Protein AF-0000000068860603 (afdb_homodimer)

Solvent-accessible surface area (backbone atoms only — not comparable to full-atom values): 20944 Å² total; per-residue (Å²): 135,86,80,77,75,75,75,72,74,65,78,70,61,73,75,76,58,58,69,85,40,53,33,54,35,54,41,47,48,54,64,64,44,56,54,35,30,41,8,24,34,30,73,40,74,78,36,38,49,62,70,30,16,39,36,41,70,36,46,43,28,43,64,79,69,35,45,32,34,83,43,31,72,84,38,69,65,40,34,13,36,66,62,49,93,84,35,42,40,42,25,17,43,23,37,47,48,62,64,41,92,57,90,43,65,42,23,32,67,87,44,79,64,9,20,55,63,26,42,55,18,27,35,38,27,40,20,27,45,48,45,75,48,57,85,89,35,72,65,40,53,54,48,49,54,42,34,38,70,74,38,53,37,60,78,68,54,64,72,89,55,58,66,45,46,33,36,41,52,65,64,22,26,27,34,29,48,37,83,86,60,72,46,55,52,50,35,63,54,34,52,66,52,69,80,75,81,120,136,86,79,76,74,75,75,72,74,66,79,71,63,72,77,77,58,58,70,85,40,53,33,52,33,55,41,45,48,53,64,64,44,55,56,33,30,41,9,24,34,30,72,40,73,77,37,37,49,63,69,30,17,38,34,39,71,36,45,42,27,42,63,80,68,35,44,32,35,82,42,33,73,85,38,71,66,41,33,13,37,66,62,49,91,84,36,43,39,42,25,17,43,21,36,46,47,62,65,41,94,56,90,44,66,41,25,33,67,85,45,80,65,8,21,54,63,25,42,55,18,27,36,38,28,39,19,27,46,48,45,76,47,57,85,90,36,70,65,41,54,55,47,48,53,42,34,37,70,72,36,55,38,61,78,69,54,65,69,89,56,58,66,44,46,33,36,39,52,64,65,20,26,27,33,28,49,38,84,86,62,71,46,56,53,50,35,64,54,33,52,66,52,67,81,75,80,121

Secondary structure (DSSP, 8-state):
--------------PPPPTT-HHHHHHHHHHH--EEEEEEE---SSSS-TTSEEEEEEE-EEETTEEEEEE-TTSHHHHHHHSSTT---EEEEEEEGGG-SS--GGG-TTSTT--TTSTTS-EEEEEEEEEEPPTTSHHHHHHHHHHHHH-GGGGGS-GGG--EEEEEEEEEEEEE-SSS--B---HHHHHT------/--------------PPPPTT-HHHHHHHHHHH--EEEEEEE---SSSS-TTSEEEEEEE-EEETTEEEEEE-TTSHHHHHHHSSTT---EEEEEEEGGG-SS--GGG-TTSTT--TTSTTS-EEEEEEEEEEPPTTSHHHHHHHHHHHHH-GGGGGS-GGG--EEEEEEEEEEEEE-SSS--B---HHHHHT------

Structure (mmCIF, N/CA/C/O backbone):
data_AF-0000000068860603-model_v1
#
loop_
_entity.id
_entity.type
_entity.pdbx_description
1 polymer 'CREG-like beta-barrel domain-containing protein'
#
loop_
_atom_site.group_PDB
_atom_site.id
_atom_site.type_symbol
_atom_site.label_atom_id
_atom_site.label_alt_id
_atom_site.label_comp_id
_atom_site.label_asym_id
_atom_site.label_entity_id
_atom_site.label_seq_id
_atom_site.pdbx_PDB_ins_code
_atom_site.Cartn_x
_atom_site.Cartn_y
_atom_site.Cartn_z
_atom_site.occupancy
_atom_site.B_iso_or_equiv
_atom_site.auth_seq_id
_atom_site.auth_comp_id
_atom_site.auth_asym_id
_atom_site.auth_atom_id
_atom_site.pdbx_PDB_model_num
ATOM 1 N N . MET A 1 1 ? 23.094 13.773 40.156 1 35.5 1 MET A N 1
ATOM 2 C CA . MET A 1 1 ? 22.562 12.523 39.625 1 35.5 1 MET A CA 1
ATOM 3 C C . MET A 1 1 ? 21.25 12.758 38.875 1 35.5 1 MET A C 1
ATOM 5 O O . MET A 1 1 ? 20.203 12.898 39.531 1 35.5 1 MET A O 1
ATOM 9 N N . LEU A 1 2 ? 21.25 13.32 37.625 1 39.12 2 LEU A N 1
ATOM 10 C CA . LEU A 1 2 ? 20.109 13.695 36.812 1 39.12 2 LEU A CA 1
ATOM 11 C C . LEU A 1 2 ? 19.422 12.461 36.219 1 39.12 2 LEU A C 1
ATOM 13 O O . LEU A 1 2 ? 20.016 11.711 35.469 1 39.12 2 LEU A O 1
ATOM 17 N N . PHE A 1 3 ? 18.344 11.922 36.906 1 36.47 3 PHE A N 1
ATOM 18 C CA . PHE A 1 3 ? 17.484 10.844 36.438 1 36.47 3 PHE A CA 1
ATOM 19 C C . PHE A 1 3 ? 16.766 11.25 35.156 1 36.47 3 PHE A C 1
ATOM 21 O O . PHE A 1 3 ? 15.906 12.133 35.156 1 36.47 3 PHE A O 1
ATOM 28 N N . LEU A 1 4 ? 17.359 11.016 34.031 1 34.72 4 LEU A N 1
ATOM 29 C CA . LEU A 1 4 ? 16.625 11.117 32.781 1 34.72 4 LEU A CA 1
ATOM 30 C C . LEU A 1 4 ? 15.5 10.078 32.719 1 34.72 4 LEU A C 1
ATOM 32 O O . LEU A 1 4 ? 15.766 8.875 32.656 1 34.72 4 LEU A O 1
ATOM 36 N N . SER A 1 5 ? 14.344 10.375 33.25 1 35.75 5 SER A N 1
ATOM 37 C CA . SER A 1 5 ? 13.172 9.531 33.031 1 35.75 5 SER A CA 1
ATOM 38 C C . SER A 1 5 ? 12.898 9.305 31.562 1 35.75 5 SER A C 1
ATOM 40 O O . SER A 1 5 ? 12.766 10.258 30.797 1 35.75 5 SER A O 1
ATOM 42 N N . THR A 1 6 ? 13.305 8.227 31.047 1 39.41 6 THR A N 1
ATOM 43 C CA . THR A 1 6 ? 12.836 7.816 29.719 1 39.41 6 THR A CA 1
ATOM 44 C C . THR A 1 6 ? 11.312 7.809 29.672 1 39.41 6 THR A C 1
ATOM 46 O O . THR A 1 6 ? 10.664 7.043 30.391 1 39.41 6 THR A O 1
ATOM 49 N N . ILE A 1 7 ? 10.703 8.898 29.391 1 33.19 7 ILE A N 1
ATOM 50 C CA . ILE A 1 7 ? 9.281 8.875 29.078 1 33.19 7 ILE A CA 1
ATOM 51 C C . ILE A 1 7 ? 8.992 7.801 28.047 1 33.19 7 ILE A C 1
ATOM 53 O O . ILE A 1 7 ? 9.438 7.898 26.891 1 33.19 7 ILE A O 1
ATOM 57 N N . LEU A 1 8 ? 8.891 6.59 28.438 1 33.62 8 LEU A N 1
ATOM 58 C CA . LEU A 1 8 ? 8.273 5.586 27.578 1 33.62 8 LEU A CA 1
ATOM 59 C C . LEU A 1 8 ? 6.938 6.082 27.031 1 33.62 8 LEU A C 1
ATOM 61 O O . LEU A 1 8 ? 5.965 6.203 27.781 1 33.62 8 LEU A O 1
ATOM 65 N N . ILE A 1 9 ? 6.965 6.98 26.156 1 34.03 9 ILE A N 1
ATOM 66 C CA . ILE A 1 9 ? 5.707 7.188 25.453 1 34.03 9 ILE A CA 1
ATOM 67 C C . ILE A 1 9 ? 5.141 5.84 25 1 34.03 9 ILE A C 1
ATOM 69 O O . ILE A 1 9 ? 5.695 5.191 24.109 1 34.03 9 ILE A O 1
ATOM 73 N N . SER A 1 10 ? 4.848 5.016 25.922 1 38.94 10 SER A N 1
ATOM 74 C CA . SER A 1 10 ? 4.004 3.893 25.516 1 38.94 10 SER A CA 1
ATOM 75 C C . SER A 1 10 ? 2.93 4.328 24.531 1 38.94 10 SE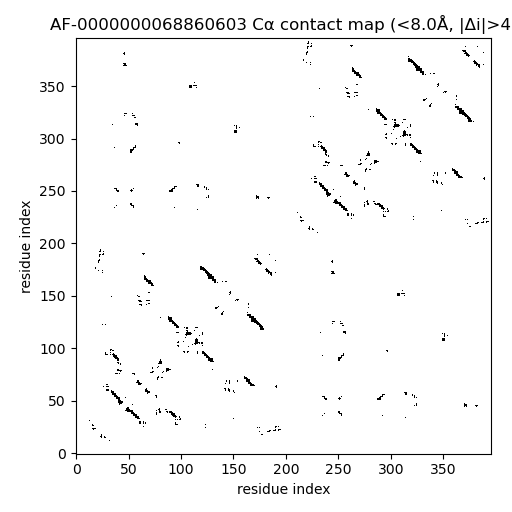R A C 1
ATOM 77 O O . SER A 1 10 ? 2.115 5.203 24.844 1 38.94 10 SER A O 1
ATOM 79 N N . SER A 1 11 ? 3.195 4.543 23.375 1 44.47 11 SER A N 1
ATOM 80 C CA . SER A 1 11 ? 2.129 4.754 22.406 1 44.47 11 SER A CA 1
ATOM 81 C C . SER A 1 11 ? 0.938 3.844 22.672 1 44.47 11 SER A C 1
ATOM 83 O O . SER A 1 11 ? 0.964 2.658 22.344 1 44.47 11 SER A O 1
ATOM 85 N N . TYR A 1 12 ? 0.385 3.822 23.891 1 46.09 12 TYR A N 1
ATOM 86 C CA . TYR A 1 12 ? -0.826 3.102 24.266 1 46.09 12 TYR A CA 1
ATOM 87 C C . TYR A 1 12 ? -1.925 3.299 23.234 1 46.09 12 TYR A C 1
ATOM 89 O O . TYR A 1 12 ? -2.662 4.289 23.281 1 46.09 12 TYR A O 1
ATOM 97 N N . THR A 1 13 ? -1.621 2.857 22.078 1 62.09 13 THR A N 1
ATOM 98 C CA . THR A 1 13 ? -2.814 2.887 21.25 1 62.09 13 THR A CA 1
ATOM 99 C C . THR A 1 13 ? -3.928 2.043 21.859 1 62.09 13 THR A C 1
ATOM 101 O O . THR A 1 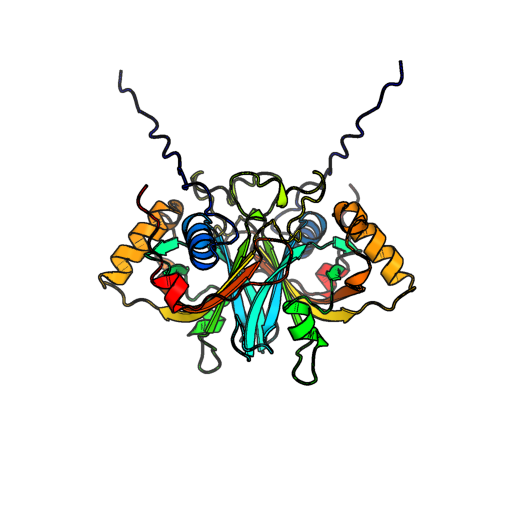13 ? -3.67 0.975 22.406 1 62.09 13 THR A O 1
ATOM 104 N N . ALA A 1 14 ? -5.035 2.646 22.297 1 75 14 ALA A N 1
ATOM 105 C CA . ALA A 1 14 ? -6.25 1.966 22.734 1 75 14 ALA A CA 1
ATOM 106 C C . ALA A 1 14 ? -6.473 0.678 21.953 1 75 14 ALA A C 1
ATOM 108 O O . ALA A 1 14 ? -6.098 0.585 20.781 1 75 14 ALA A O 1
ATOM 109 N N . PRO A 1 15 ? -6.809 -0.327 22.688 1 83.44 15 PRO A N 1
ATOM 110 C CA . PRO A 1 15 ? -7.16 -1.542 21.953 1 83.44 15 PRO A CA 1
ATOM 111 C C . PRO A 1 15 ? -8.172 -1.282 20.828 1 83.44 15 PRO A C 1
ATOM 113 O O . PRO A 1 15 ? -8.914 -0.298 20.891 1 83.44 15 PRO A O 1
ATOM 116 N N . PRO A 1 16 ? -8.094 -2.131 19.891 1 89.31 16 PRO A N 1
ATOM 117 C CA . PRO A 1 16 ? -9.055 -1.955 18.797 1 89.31 16 PRO A CA 1
ATOM 118 C C . PRO A 1 16 ? -10.5 -2.127 19.25 1 89.31 16 PRO A C 1
ATOM 120 O O . PRO A 1 16 ? -10.789 -2.959 20.109 1 89.31 16 PRO A O 1
ATOM 123 N N . PRO A 1 17 ? -11.422 -1.363 18.672 1 91.19 17 PRO A N 1
ATOM 124 C CA . PRO A 1 17 ? -12.852 -1.648 18.844 1 91.19 17 PRO A CA 1
ATOM 125 C C . PRO A 1 17 ? -13.25 -3.021 18.312 1 91.19 17 PRO A C 1
ATOM 127 O O . PRO A 1 17 ? -12.445 -3.684 17.641 1 91.19 17 PRO A O 1
ATOM 130 N N . LYS A 1 18 ? -14.602 -3.422 18.656 1 90.88 18 LYS A N 1
ATOM 131 C CA . LYS A 1 18 ? -15.125 -4.66 18.094 1 90.88 18 LYS A CA 1
ATOM 132 C C . LYS A 1 18 ? -15.195 -4.57 16.562 1 90.88 18 LYS A C 1
ATOM 134 O O . LYS A 1 18 ? -15.508 -3.514 16.016 1 90.88 18 LYS A O 1
ATOM 139 N N . ALA A 1 19 ? -14.914 -5.672 15.859 1 86.31 19 ALA A N 1
ATOM 140 C CA . ALA A 1 19 ? -14.906 -5.715 14.398 1 86.31 19 ALA A CA 1
ATOM 141 C C . ALA A 1 19 ? -16.266 -5.312 13.836 1 86.31 19 ALA A C 1
ATOM 143 O O . ALA A 1 19 ? -16.359 -4.812 12.711 1 86.31 19 ALA A O 1
ATOM 144 N N . SER A 1 20 ? -17.312 -5.414 14.625 1 89.88 20 SER A N 1
ATOM 145 C CA . SER A 1 20 ? -18.641 -5.059 14.148 1 89.88 20 SER A CA 1
ATOM 146 C C . SER A 1 20 ? -18.844 -3.547 14.164 1 89.88 20 SER A C 1
ATOM 148 O O . SER A 1 20 ? -19.766 -3.033 13.516 1 89.88 20 SER A O 1
ATOM 150 N N . ASP A 1 21 ? -18.016 -2.867 14.875 1 95.44 21 ASP A N 1
ATOM 151 C CA . ASP A 1 21 ? -18.016 -1.408 14.875 1 95.44 21 ASP A CA 1
ATOM 152 C C . ASP A 1 21 ? -17.141 -0.859 13.75 1 95.44 21 ASP A C 1
ATOM 154 O O . ASP A 1 21 ? -16.062 -0.33 14.008 1 95.44 21 ASP A O 1
ATOM 158 N N . HIS A 1 22 ? -17.719 -0.873 12.547 1 97.25 22 HIS A N 1
ATOM 159 C CA . HIS A 1 22 ? -16.922 -0.616 11.359 1 97.25 22 HIS A CA 1
ATOM 160 C C . HIS A 1 22 ? -16.375 0.807 11.359 1 97.25 22 HIS A C 1
ATOM 162 O O . HIS A 1 22 ? -15.164 1.014 11.172 1 97.25 22 HIS A O 1
ATOM 168 N N . PRO A 1 23 ? -17.266 1.847 11.664 1 97.5 23 PRO A N 1
ATOM 169 C CA . PRO A 1 23 ? -16.688 3.191 11.688 1 97.5 23 PRO A CA 1
ATOM 170 C C . PRO A 1 23 ? -15.609 3.354 12.766 1 97.5 23 PRO A C 1
ATOM 172 O O . PRO A 1 23 ? -14.578 3.984 12.523 1 97.5 23 PRO A O 1
ATOM 175 N N . GLY A 1 24 ? -15.828 2.795 13.938 1 96.94 24 GLY A N 1
ATOM 176 C CA . GLY A 1 24 ? -14.859 2.875 15.016 1 96.94 24 GLY A CA 1
ATOM 177 C C . GLY A 1 24 ? -13.555 2.162 14.695 1 96.94 24 GLY A C 1
ATOM 178 O O . GLY A 1 24 ? -12.477 2.668 15.008 1 96.94 24 GLY A O 1
ATOM 179 N N . PHE A 1 25 ? -13.672 1.012 14.117 1 97.44 25 PHE A N 1
ATOM 180 C CA . PHE A 1 25 ? -12.492 0.234 13.758 1 97.44 25 PHE A CA 1
ATOM 181 C C . PHE A 1 25 ? -11.664 0.963 12.711 1 97.44 25 PHE A C 1
ATOM 183 O O . PHE A 1 25 ? -10.43 1.022 12.812 1 97.44 25 PHE A O 1
ATOM 190 N N . ALA A 1 26 ? -12.336 1.537 11.703 1 98.06 26 ALA A N 1
ATOM 191 C CA . ALA A 1 26 ? -11.641 2.316 10.68 1 98.06 26 ALA A CA 1
ATOM 192 C C . ALA A 1 26 ? -10.898 3.496 11.297 1 98.06 26 ALA A C 1
ATOM 194 O O . ALA A 1 26 ? -9.734 3.74 10.977 1 98.06 26 ALA A O 1
ATOM 195 N N . ARG A 1 27 ? -11.562 4.227 12.25 1 97.5 27 ARG A N 1
ATOM 196 C CA . ARG A 1 27 ? -10.938 5.363 12.922 1 97.5 27 ARG A CA 1
ATOM 197 C C . ARG A 1 27 ? -9.742 4.918 13.758 1 97.5 27 ARG A C 1
ATOM 199 O O . ARG A 1 27 ? -8.711 5.586 13.773 1 97.5 27 ARG A O 1
ATOM 206 N N . TRP A 1 28 ? -9.938 3.807 14.422 1 96.44 28 TRP A N 1
ATOM 207 C CA . TRP A 1 28 ? -8.844 3.26 15.227 1 96.44 28 TRP A CA 1
ATOM 208 C C . TRP A 1 28 ? -7.625 2.963 14.359 1 96.44 28 TRP A C 1
ATOM 210 O O . TRP A 1 28 ? -6.5 3.309 14.727 1 96.44 28 TRP A O 1
ATOM 220 N N . MET A 1 29 ? -7.816 2.375 13.227 1 97.19 29 MET A N 1
ATOM 221 C CA . MET A 1 29 ? -6.703 2.066 12.336 1 97.19 29 MET A CA 1
ATOM 222 C C . MET A 1 29 ? -6.016 3.344 11.859 1 97.19 29 MET A C 1
ATOM 224 O O . MET A 1 29 ? -4.789 3.439 11.883 1 97.19 29 MET A O 1
ATOM 228 N N . ALA A 1 30 ? -6.805 4.328 11.453 1 97.38 30 ALA A N 1
ATOM 229 C CA . ALA A 1 30 ? -6.246 5.59 10.977 1 97.38 30 ALA A CA 1
ATOM 230 C C . ALA A 1 30 ? -5.434 6.277 12.062 1 97.38 30 ALA A C 1
ATOM 232 O O . ALA A 1 30 ? -4.422 6.926 11.781 1 97.38 30 ALA A O 1
ATOM 233 N N . THR A 1 31 ? -5.883 6.105 13.234 1 95.81 31 THR A N 1
ATOM 234 C CA . THR A 1 31 ? -5.211 6.758 14.352 1 95.81 31 THR A CA 1
ATOM 235 C C . THR A 1 31 ? -3.986 5.957 14.789 1 95.81 31 THR A C 1
ATOM 237 O O . THR A 1 31 ? -2.947 6.531 15.125 1 95.81 31 THR A O 1
ATOM 240 N N . SER A 1 32 ? -4.031 4.641 14.734 1 95.81 32 SER A N 1
ATOM 241 C CA . SER A 1 32 ? -3.029 3.779 15.352 1 95.81 32 SER A CA 1
ATOM 242 C C . SER A 1 32 ? -1.868 3.518 14.391 1 95.81 32 SER A C 1
ATOM 244 O O . SER A 1 32 ? -0.729 3.332 14.828 1 95.81 32 SER A O 1
ATOM 246 N N . LEU A 1 33 ? -2.139 3.42 13.117 1 97.31 33 LEU A N 1
ATOM 247 C CA . LEU A 1 33 ? -1.096 3.062 12.164 1 97.31 33 LEU A CA 1
ATOM 248 C C . LEU A 1 33 ? -0.3 4.293 11.742 1 97.31 33 LEU A C 1
ATOM 250 O O . LEU A 1 33 ? -0.809 5.414 11.797 1 97.31 33 LEU A O 1
ATOM 254 N N . THR A 1 34 ? 0.943 4.086 11.344 1 97.88 34 THR A N 1
ATOM 255 C CA . THR A 1 34 ? 1.864 5.203 11.164 1 97.88 34 THR A CA 1
ATOM 256 C C . THR A 1 34 ? 2.164 5.43 9.688 1 97.88 34 THR A C 1
ATOM 258 O O . THR A 1 34 ? 2.648 6.496 9.305 1 97.88 34 THR A O 1
ATOM 261 N N . TRP A 1 35 ? 1.978 4.418 8.898 1 98.69 35 TRP A N 1
ATOM 262 C CA . TRP A 1 35 ? 2.229 4.527 7.469 1 98.69 35 TRP A CA 1
ATOM 263 C C . TRP A 1 35 ? 1.25 3.668 6.676 1 98.69 35 TRP A C 1
ATOM 265 O O . TRP A 1 35 ? 0.562 2.816 7.242 1 98.69 35 TRP A O 1
ATOM 275 N N . GLY A 1 36 ? 1.05 3.916 5.488 1 98.88 36 GLY A N 1
ATOM 276 C CA . GLY A 1 36 ? 0.291 3.178 4.488 1 98.88 36 GLY A CA 1
ATOM 277 C C . GLY A 1 36 ? 0.78 3.412 3.074 1 98.88 36 GLY A C 1
ATOM 278 O O . GLY A 1 36 ? 1.936 3.789 2.865 1 98.88 36 GLY A O 1
ATOM 279 N N . VAL A 1 37 ? -0.001 3.027 2.133 1 98.94 37 VAL A N 1
ATOM 280 C CA . VAL A 1 37 ? 0.35 3.271 0.738 1 98.94 37 VAL A CA 1
ATOM 281 C C . VAL A 1 37 ? -0.642 4.254 0.12 1 98.94 37 VAL A C 1
ATOM 283 O O . VAL A 1 37 ? -1.853 4.027 0.148 1 98.94 37 VAL A O 1
ATOM 286 N N . LEU A 1 38 ? -0.124 5.363 -0.327 1 98.94 38 LEU A N 1
ATOM 287 C CA . LEU A 1 38 ? -0.899 6.336 -1.086 1 98.94 38 LEU A CA 1
ATOM 288 C C . LEU A 1 38 ? -0.947 5.965 -2.564 1 98.94 38 LEU A C 1
ATOM 290 O O . LEU A 1 38 ? 0.089 5.91 -3.229 1 98.94 38 LEU A O 1
ATOM 294 N N . SER A 1 39 ? -2.119 5.664 -3.055 1 98.94 39 SER A N 1
ATOM 295 C CA . SER A 1 39 ? -2.301 5.316 -4.461 1 98.94 39 SER A CA 1
ATOM 296 C C . SER A 1 39 ? -2.869 6.488 -5.25 1 98.94 39 SER A C 1
ATOM 298 O O . SER A 1 39 ? -3.93 7.016 -4.914 1 98.94 39 SER A O 1
ATOM 300 N N . THR A 1 40 ? -2.182 6.898 -6.246 1 98.81 40 THR A N 1
ATOM 301 C CA . THR A 1 40 ? -2.535 8.008 -7.129 1 98.81 40 THR A CA 1
ATOM 302 C C . THR A 1 40 ? -2.588 7.543 -8.586 1 98.81 40 THR A C 1
ATOM 304 O O . THR A 1 40 ? -2.295 6.383 -8.883 1 98.81 40 THR A O 1
ATOM 307 N N . THR A 1 41 ? -3.072 8.398 -9.469 1 98.56 41 THR A N 1
ATOM 308 C CA . THR A 1 41 ? -3.008 8.133 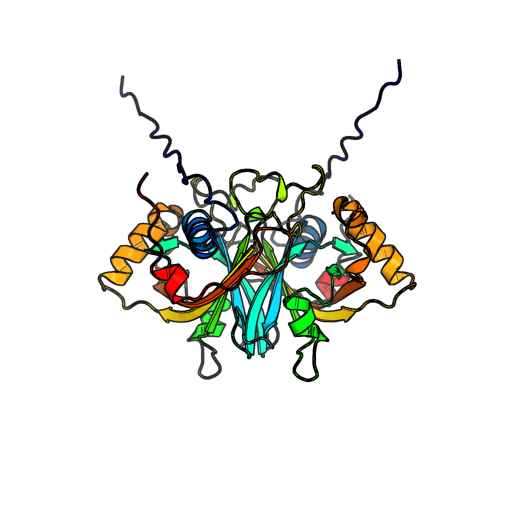-10.898 1 98.56 41 THR A CA 1
ATOM 309 C C . THR A 1 41 ? -1.739 8.734 -11.5 1 98.56 41 THR A C 1
ATOM 311 O O . THR A 1 41 ? -1.548 9.945 -11.477 1 98.56 41 THR A O 1
ATOM 314 N N . SER A 1 42 ? -0.934 7.887 -12.07 1 98.19 42 SER A N 1
ATOM 315 C CA . SER A 1 42 ? 0.377 8.312 -12.547 1 98.19 42 SER A CA 1
ATOM 316 C C . SER A 1 42 ? 0.25 9.281 -13.719 1 98.19 42 SER A C 1
ATOM 318 O O . SER A 1 42 ? -0.573 9.078 -14.609 1 98.19 42 SER A O 1
ATOM 320 N N . THR A 1 43 ? 1.071 10.312 -13.734 1 97.81 43 THR A N 1
ATOM 321 C CA . THR A 1 43 ? 1.244 11.211 -14.867 1 97.81 43 THR A CA 1
ATOM 322 C C . THR A 1 43 ? 2.641 11.07 -15.469 1 97.81 43 THR A C 1
ATOM 324 O O . THR A 1 43 ? 3.029 11.844 -16.344 1 97.81 43 THR A O 1
ATOM 327 N N . ARG A 1 44 ? 3.361 10.078 -15.008 1 95 44 ARG A N 1
ATOM 328 C CA . ARG A 1 44 ? 4.785 9.938 -15.297 1 95 44 ARG A CA 1
ATOM 329 C C . ARG A 1 44 ? 5.031 8.781 -16.266 1 95 44 ARG A C 1
ATOM 331 O O . ARG A 1 44 ? 4.223 7.855 -16.344 1 95 44 ARG A O 1
ATOM 338 N N . SER A 1 45 ? 6.172 8.883 -16.984 1 91.31 45 SER A N 1
ATOM 339 C CA . SER A 1 45 ? 6.535 7.84 -17.938 1 91.31 45 SER A CA 1
ATOM 340 C C . SER A 1 45 ? 7.789 7.09 -17.484 1 91.31 45 SER A C 1
ATOM 342 O O . SER A 1 45 ? 8.125 6.047 -18.047 1 91.31 45 SER A O 1
ATOM 344 N N . GLU A 1 46 ? 8.414 7.629 -16.531 1 86.62 46 GLU A N 1
ATOM 345 C CA . GLU A 1 46 ? 9.594 6.965 -15.984 1 86.62 46 GLU A CA 1
ATOM 346 C C . GLU A 1 46 ? 9.266 6.238 -14.688 1 86.62 46 GLU A C 1
ATOM 348 O O . GLU A 1 46 ? 8.836 6.863 -13.711 1 86.62 46 GLU A O 1
ATOM 353 N N . GLY A 1 47 ? 9.422 4.922 -14.656 1 86.25 47 GLY A N 1
ATOM 354 C CA . GLY A 1 47 ? 9.148 4.125 -13.469 1 86.25 47 GLY A CA 1
ATOM 355 C C . GLY A 1 47 ? 7.68 3.807 -13.289 1 86.25 47 GLY A C 1
ATOM 356 O O . GLY A 1 47 ? 7.289 3.186 -12.297 1 86.25 47 GLY A O 1
ATOM 357 N N . SER A 1 48 ? 6.895 4.309 -14.164 1 91.12 48 SER A N 1
ATOM 358 C CA . SER A 1 48 ? 5.453 4.082 -14.188 1 91.12 48 SER A CA 1
ATOM 359 C C . SER A 1 48 ? 4.887 4.297 -15.586 1 91.12 48 SER A C 1
ATOM 361 O O . SER A 1 48 ? 5.629 4.602 -16.516 1 91.12 48 SER A O 1
ATOM 363 N N . THR A 1 49 ? 3.646 3.988 -15.727 1 94.94 49 THR A N 1
ATOM 364 C CA . THR A 1 49 ? 2.918 4.289 -16.953 1 94.94 49 THR A CA 1
ATOM 365 C C . THR A 1 49 ? 1.828 5.324 -16.703 1 94.94 49 THR A C 1
ATOM 367 O O . THR A 1 49 ? 1.069 5.207 -15.734 1 94.94 49 THR A O 1
ATOM 370 N N . LYS A 1 50 ? 1.82 6.328 -17.641 1 96.12 50 LYS A N 1
ATOM 371 C CA . LYS A 1 50 ? 0.784 7.348 -17.5 1 96.12 50 LYS A CA 1
ATOM 372 C C . LYS A 1 50 ? -0.604 6.715 -17.453 1 96.12 50 LYS A C 1
ATOM 374 O O . LYS A 1 50 ? -0.923 5.848 -18.266 1 96.12 50 LYS A O 1
ATOM 379 N N . GLY A 1 51 ? -1.363 7.105 -16.469 1 96.31 51 GLY A N 1
ATOM 380 C CA . GLY A 1 51 ? -2.727 6.617 -16.344 1 96.31 51 GLY A CA 1
ATOM 381 C C . GLY A 1 51 ? -2.85 5.445 -15.383 1 96.31 51 GLY A C 1
ATOM 382 O O . GLY A 1 51 ? -3.943 5.137 -14.906 1 96.31 51 GLY A O 1
ATOM 383 N N . ASP A 1 52 ? -1.733 4.809 -15.094 1 97.19 52 ASP A N 1
ATOM 384 C CA . ASP A 1 52 ? -1.754 3.666 -14.188 1 97.19 52 ASP A CA 1
ATOM 385 C C . ASP A 1 52 ? -1.957 4.117 -12.742 1 97.19 52 ASP A C 1
ATOM 387 O O . ASP A 1 52 ? -1.533 5.211 -12.359 1 97.19 52 ASP A O 1
ATOM 391 N N . ALA A 1 53 ? -2.689 3.293 -11.992 1 98.62 53 ALA A N 1
ATOM 392 C CA . ALA A 1 53 ? -2.619 3.477 -10.539 1 98.62 53 ALA A CA 1
ATOM 393 C C . ALA A 1 53 ? -1.193 3.285 -10.031 1 98.62 53 ALA A C 1
ATOM 395 O O . ALA A 1 53 ? -0.499 2.355 -10.445 1 98.62 53 ALA A O 1
ATOM 396 N N . PHE A 1 54 ? -0.71 4.195 -9.25 1 98.75 54 PHE A N 1
ATOM 397 C CA . PHE A 1 54 ? 0.639 4.168 -8.695 1 98.75 54 PHE A CA 1
ATOM 398 C C . PHE A 1 54 ? 0.603 4.258 -7.176 1 98.75 54 PHE A C 1
ATOM 400 O O . PHE A 1 54 ? 0.181 5.273 -6.617 1 98.75 54 PHE A O 1
ATOM 407 N N . GLY A 1 55 ? 1.042 3.199 -6.477 1 98.81 55 GLY A N 1
ATOM 408 C CA . GLY A 1 55 ? 1.13 3.191 -5.023 1 98.81 55 GLY A CA 1
ATOM 409 C C . GLY A 1 55 ? 2.502 3.58 -4.508 1 98.81 55 GLY A C 1
ATOM 410 O O . GLY A 1 55 ? 3.521 3.162 -5.062 1 98.81 55 GLY A O 1
ATOM 411 N N . ASN A 1 56 ? 2.537 4.359 -3.482 1 98.62 56 ASN A N 1
ATOM 412 C CA . ASN A 1 56 ? 3.762 4.832 -2.846 1 98.62 56 ASN A CA 1
ATOM 413 C C . ASN A 1 56 ? 3.65 4.801 -1.324 1 98.62 56 ASN A C 1
ATOM 415 O O . ASN A 1 56 ? 2.768 5.441 -0.75 1 98.62 56 ASN A O 1
ATOM 419 N N . PRO A 1 57 ? 4.477 3.998 -0.626 1 98.62 57 PRO A N 1
ATOM 420 C CA . PRO A 1 57 ? 4.453 4.039 0.838 1 98.62 57 PRO A CA 1
ATOM 421 C C . PRO A 1 57 ? 4.676 5.445 1.394 1 98.62 57 PRO A C 1
ATOM 423 O O . PRO A 1 57 ? 5.547 6.172 0.909 1 98.62 57 PRO A O 1
ATOM 426 N N . TYR A 1 58 ? 3.857 5.805 2.34 1 98.69 58 TYR A N 1
ATOM 427 C CA . TYR A 1 58 ? 3.865 7.137 2.928 1 98.69 58 TYR A CA 1
ATOM 428 C C . TYR A 1 58 ? 3.602 7.074 4.426 1 98.69 58 TYR A C 1
ATOM 430 O O . TYR A 1 58 ? 2.691 6.375 4.875 1 98.69 58 TYR A O 1
ATOM 438 N N . SER A 1 59 ? 4.41 7.809 5.148 1 98.81 59 SER A N 1
ATOM 439 C CA . SER A 1 59 ? 4.078 8.094 6.539 1 98.81 59 SER A CA 1
ATOM 440 C C . SER A 1 59 ? 2.961 9.125 6.637 1 98.81 59 SER A C 1
ATOM 442 O O . SER A 1 59 ? 2.828 9.992 5.77 1 98.81 59 SER A O 1
ATOM 444 N N . PHE A 1 60 ? 2.139 8.969 7.688 1 98.88 60 PHE A N 1
ATOM 445 C CA . PHE A 1 60 ? 1.027 9.898 7.836 1 98.88 60 PHE A CA 1
ATOM 446 C C . PHE A 1 60 ? 0.645 10.055 9.305 1 98.88 60 PHE A C 1
ATOM 448 O O . PHE A 1 60 ? 1.152 9.328 10.164 1 98.88 60 PHE A O 1
ATOM 455 N N . ALA A 1 61 ? -0.137 11.016 9.578 1 98.75 61 ALA A N 1
ATOM 456 C CA . ALA A 1 61 ? -0.866 11.188 10.828 1 98.75 61 ALA A CA 1
ATOM 457 C C . ALA A 1 61 ? -2.299 11.648 10.57 1 98.75 61 ALA A C 1
ATOM 459 O O . ALA A 1 61 ? -2.609 12.156 9.492 1 98.75 61 ALA A O 1
ATOM 460 N N . ASP A 1 62 ? -3.133 11.32 11.469 1 96.81 62 ASP A N 1
ATOM 461 C CA . ASP A 1 62 ? -4.496 11.82 11.312 1 96.81 62 ASP A CA 1
ATOM 462 C C . ASP A 1 62 ? -4.832 12.836 12.406 1 96.81 62 ASP A C 1
ATOM 464 O O . ASP A 1 62 ? -4.25 12.797 13.492 1 96.81 62 ASP A O 1
ATOM 468 N N . VAL A 1 63 ? -5.574 13.828 12.125 1 97.5 63 VAL A N 1
ATOM 469 C CA . VAL A 1 63 ? -6.27 14.703 13.062 1 97.5 63 VAL A CA 1
ATOM 470 C C . VAL A 1 63 ? -7.777 14.547 12.898 1 97.5 63 VAL A C 1
ATOM 472 O O . VAL A 1 63 ? -8.336 14.883 11.844 1 97.5 63 VAL A O 1
ATOM 475 N N . ASP A 1 64 ? -8.469 13.953 13.867 1 95.5 64 ASP A N 1
ATOM 476 C CA . ASP A 1 64 ? -9.906 13.734 13.867 1 95.5 64 ASP A CA 1
ATOM 477 C C . ASP A 1 64 ? -10.336 12.906 12.656 1 95.5 64 ASP A C 1
ATOM 479 O O . ASP A 1 64 ? -11.367 13.195 12.031 1 95.5 64 ASP A O 1
ATOM 483 N N . GLY A 1 65 ? -9.516 12.023 12.242 1 97 65 GLY A N 1
ATOM 484 C CA . GLY A 1 65 ? -9.883 11.086 11.188 1 97 65 GLY A CA 1
ATOM 485 C C . GLY A 1 65 ? -9.398 11.523 9.812 1 97 65 GLY A C 1
ATOM 486 O O . GLY A 1 65 ? -9.43 10.734 8.867 1 97 65 GLY A O 1
ATOM 487 N N . VAL A 1 66 ? -8.945 12.766 9.711 1 98.56 66 VAL A N 1
ATOM 488 C CA . VAL A 1 66 ? -8.438 13.266 8.445 1 98.56 66 VAL A CA 1
ATOM 489 C C . VAL A 1 66 ? -6.949 12.945 8.32 1 98.56 66 VAL A C 1
ATOM 491 O O . VAL A 1 66 ? -6.141 13.391 9.141 1 98.56 66 VAL A O 1
ATOM 494 N N . PRO A 1 67 ? -6.531 12.195 7.297 1 98.88 67 PRO A N 1
ATOM 495 C CA . PRO A 1 67 ? -5.105 11.914 7.105 1 98.88 67 PRO A CA 1
ATOM 496 C C . PRO A 1 67 ? -4.332 13.109 6.57 1 98.88 67 PRO A C 1
ATOM 498 O O . PRO A 1 67 ? -4.82 13.82 5.688 1 98.88 67 PRO A O 1
ATOM 501 N N . TYR A 1 68 ? -3.174 13.312 7.113 1 98.94 68 TYR A N 1
ATOM 502 C CA . TYR A 1 68 ? -2.234 14.336 6.668 1 98.94 68 TYR A CA 1
ATOM 503 C C . TYR A 1 68 ? -0.885 13.727 6.316 1 98.94 68 TYR A C 1
ATOM 505 O O . TYR A 1 68 ? -0.452 12.758 6.949 1 98.94 68 TYR A O 1
ATOM 513 N N . PHE A 1 69 ? -0.235 14.297 5.352 1 98.94 69 PHE A N 1
ATOM 514 C CA . PHE A 1 69 ? 1.064 13.883 4.84 1 98.94 69 PHE A CA 1
ATOM 515 C C . PHE A 1 69 ? 2.043 15.047 4.824 1 98.94 69 PHE A C 1
ATOM 517 O O . PHE A 1 69 ? 1.643 16.203 4.637 1 98.94 69 PHE A O 1
ATOM 524 N N . TYR A 1 70 ? 3.293 14.773 5.098 1 98.88 70 TYR A N 1
ATOM 525 C CA . TYR A 1 70 ? 4.387 15.719 4.938 1 98.88 70 TYR A CA 1
ATOM 526 C C . TYR A 1 70 ? 5.203 15.406 3.688 1 98.88 70 TYR A C 1
ATOM 528 O O . TYR A 1 70 ? 5.945 14.422 3.654 1 98.88 70 TYR A O 1
ATOM 536 N N . ALA A 1 71 ? 5.031 16.266 2.639 1 98.25 71 ALA A N 1
ATOM 537 C CA . ALA A 1 71 ? 5.457 15.844 1.306 1 98.25 71 ALA A CA 1
ATOM 538 C C . ALA A 1 71 ? 6.203 16.969 0.592 1 98.25 71 ALA A C 1
ATOM 540 O O . ALA A 1 71 ? 6.211 18.109 1.059 1 98.25 71 ALA A O 1
ATOM 541 N N . SER A 1 72 ? 6.863 16.562 -0.446 1 97.56 72 SER A N 1
ATOM 542 C CA . SER A 1 72 ? 7.578 17.469 -1.342 1 97.56 72 SER A CA 1
ATOM 543 C C . SER A 1 72 ? 7.129 17.281 -2.787 1 97.56 72 SER A C 1
ATOM 545 O O . SER A 1 72 ? 6.793 16.172 -3.201 1 97.56 72 SER A O 1
ATOM 547 N N . GLY A 1 73 ? 7.164 18.406 -3.529 1 96.62 73 GLY A N 1
ATOM 548 C CA . GLY A 1 73 ? 6.824 18.344 -4.941 1 96.62 73 GLY A CA 1
ATOM 549 C C . GLY A 1 73 ? 7.746 17.438 -5.738 1 96.62 73 GLY A C 1
ATOM 550 O O . GLY A 1 73 ? 7.453 17.109 -6.887 1 96.62 73 GLY A O 1
ATOM 551 N N . MET A 1 74 ? 8.812 16.953 -5.125 1 95.5 74 MET A N 1
ATOM 552 C CA . MET A 1 74 ? 9.773 16.062 -5.773 1 95.5 74 MET A CA 1
ATOM 553 C C . MET A 1 74 ? 9.297 14.617 -5.734 1 95.5 74 MET A C 1
ATOM 555 O O . MET A 1 74 ? 9.828 13.758 -6.441 1 95.5 74 MET A O 1
ATOM 559 N N . ASP A 1 75 ? 8.359 14.359 -4.887 1 96.88 75 ASP A N 1
ATOM 560 C CA . ASP A 1 75 ? 7.867 13 -4.715 1 96.88 75 ASP A CA 1
ATOM 561 C C . ASP A 1 75 ? 6.957 12.594 -5.867 1 96.88 75 ASP A C 1
ATOM 563 O O . ASP A 1 75 ? 6.125 13.383 -6.316 1 96.88 75 ASP A O 1
ATOM 567 N N . ALA A 1 76 ? 7.016 11.375 -6.34 1 97.62 76 ALA A N 1
ATOM 568 C CA . ALA A 1 76 ? 6.25 10.852 -7.469 1 97.62 76 ALA A CA 1
ATOM 569 C C . ALA A 1 76 ? 4.754 11.047 -7.25 1 97.62 76 ALA A C 1
ATOM 571 O O . ALA A 1 76 ? 4.031 11.43 -8.172 1 97.62 76 ALA A O 1
ATOM 572 N N . SER A 1 77 ? 4.262 10.781 -6.039 1 98.38 77 SER A N 1
ATOM 573 C CA . SER A 1 77 ? 2.834 10.906 -5.766 1 98.38 77 SER A CA 1
ATOM 574 C C . SER A 1 77 ? 2.393 12.367 -5.82 1 98.38 77 SER A C 1
ATOM 576 O O . SER A 1 77 ? 1.279 12.672 -6.258 1 98.38 77 SER A O 1
ATOM 578 N N . MET A 1 78 ? 3.24 13.281 -5.387 1 98.5 78 MET A N 1
ATOM 579 C CA . MET A 1 78 ? 2.889 14.703 -5.434 1 98.5 78 MET A CA 1
ATOM 580 C C . MET A 1 78 ? 2.92 15.227 -6.867 1 98.5 78 MET A C 1
ATOM 582 O O . MET A 1 78 ? 2.125 16.094 -7.23 1 98.5 78 MET A O 1
ATOM 586 N N . VAL A 1 79 ? 3.85 14.711 -7.672 1 97.88 79 VAL A N 1
ATOM 587 C CA . VAL A 1 79 ? 3.832 15.016 -9.102 1 97.88 79 VAL A CA 1
ATOM 588 C C . VAL A 1 79 ? 2.518 14.547 -9.711 1 97.88 79 VAL A C 1
ATOM 590 O O . VAL A 1 79 ? 1.872 15.281 -10.461 1 97.88 79 VAL A O 1
ATOM 593 N N . ASP A 1 80 ? 2.094 13.359 -9.391 1 98.5 80 ASP A N 1
ATOM 594 C CA . ASP A 1 80 ? 0.84 12.805 -9.891 1 98.5 80 ASP A CA 1
ATOM 595 C C . ASP A 1 80 ? -0.347 13.672 -9.477 1 98.5 80 ASP A C 1
ATOM 597 O O . ASP A 1 80 ? -1.275 13.883 -10.266 1 98.5 80 ASP A O 1
ATOM 601 N N . LEU A 1 81 ? -0.304 14.188 -8.281 1 98.69 81 LEU A N 1
ATOM 602 C CA . LEU A 1 81 ? -1.459 14.852 -7.691 1 98.69 81 LEU A CA 1
ATOM 603 C C . LEU A 1 81 ? -1.52 16.312 -8.117 1 98.69 81 LEU A C 1
ATOM 605 O O . LEU A 1 81 ? -2.605 16.875 -8.273 1 98.69 81 LEU A O 1
ATOM 609 N N . PHE A 1 82 ? -0.339 16.938 -8.289 1 98.31 82 PHE A N 1
ATOM 610 C CA . PHE A 1 82 ? -0.365 18.391 -8.336 1 98.31 82 PHE A CA 1
ATOM 611 C C . PHE A 1 82 ? 0.534 18.906 -9.453 1 98.31 82 PHE A C 1
ATOM 613 O O . PHE A 1 82 ? 0.633 20.125 -9.664 1 98.31 82 PHE A O 1
ATOM 620 N N . GLY A 1 83 ? 1.189 18.062 -10.203 1 96.19 83 GLY A N 1
ATOM 621 C CA . GLY A 1 83 ? 2.33 18.484 -11 1 96.19 83 GLY A CA 1
ATOM 622 C C . GLY A 1 83 ? 1.936 19.078 -12.344 1 96.19 83 GLY A C 1
ATOM 623 O O . GLY A 1 83 ? 2.76 19.688 -13.023 1 96.19 83 GLY A O 1
ATOM 624 N N . SER A 1 84 ? 0.726 18.844 -12.727 1 93.25 84 SER A N 1
ATOM 625 C CA . SER A 1 84 ? 0.347 19.328 -14.047 1 93.25 84 SER A CA 1
ATOM 626 C C . SER A 1 84 ? -1.169 19.375 -14.203 1 93.25 84 SER A C 1
ATOM 628 O O . SER A 1 84 ? -1.905 19 -13.289 1 93.25 84 SER A O 1
ATOM 630 N N . ASP A 1 85 ? -1.639 19.859 -15.312 1 91.5 85 ASP A N 1
ATOM 631 C CA . ASP A 1 85 ? -3.061 19.906 -15.641 1 91.5 85 ASP A CA 1
ATOM 632 C C . ASP A 1 85 ? -3.625 18.5 -15.859 1 91.5 85 ASP A C 1
ATOM 634 O O . ASP A 1 85 ? -4.844 18.312 -15.844 1 91.5 85 ASP A O 1
ATOM 638 N N . ALA A 1 86 ? -2.748 17.562 -16.094 1 90.94 86 ALA A N 1
ATOM 639 C CA . ALA A 1 86 ? -3.162 16.172 -16.281 1 90.94 86 ALA A CA 1
ATOM 640 C C . ALA A 1 86 ? -3.369 15.469 -14.945 1 90.94 86 ALA A C 1
ATOM 642 O O . ALA A 1 86 ? -3.842 14.328 -14.891 1 90.94 86 ALA A O 1
ATOM 643 N N . SER A 1 87 ? -3.08 16.203 -13.867 1 95.31 87 SER A N 1
ATOM 644 C CA . SER A 1 87 ? -3.137 15.602 -12.539 1 95.31 87 SER A CA 1
ATOM 645 C C . SER A 1 87 ? -4.574 15.312 -12.125 1 95.31 87 SER A C 1
ATOM 647 O O . SER A 1 87 ? -5.492 16.062 -12.477 1 95.31 87 SER A O 1
ATOM 649 N N . ASN A 1 88 ? -4.742 14.164 -11.5 1 95.81 88 ASN A N 1
ATOM 650 C CA . ASN A 1 88 ? -5.938 13.812 -10.734 1 95.81 88 ASN A CA 1
ATOM 651 C C . ASN A 1 88 ? -5.699 13.938 -9.234 1 95.81 88 ASN A C 1
ATOM 653 O O . ASN A 1 88 ? -4.879 13.211 -8.664 1 95.81 88 ASN A O 1
ATOM 657 N N . SER A 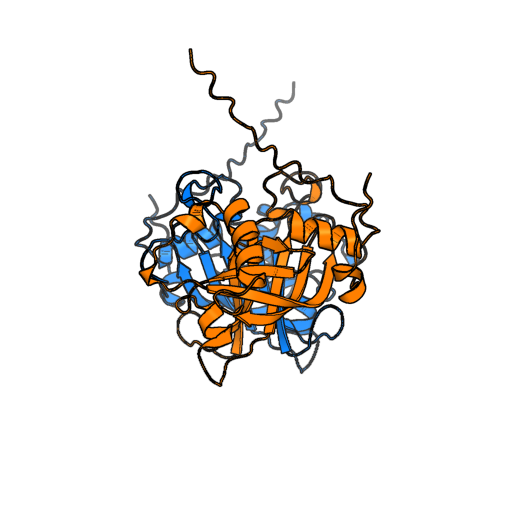1 89 ? -6.402 14.844 -8.586 1 97.94 89 SER A N 1
ATOM 658 C CA . SER A 1 89 ? -6.129 15.164 -7.188 1 97.94 89 SER A CA 1
ATOM 659 C C . SER A 1 89 ? -6.793 14.164 -6.25 1 97.94 89 SER A C 1
ATOM 661 O O . SER A 1 89 ? -6.891 14.398 -5.047 1 97.94 89 SER A O 1
ATOM 663 N N . ARG A 1 90 ? -7.32 13.133 -6.82 1 98.44 90 ARG A N 1
ATOM 664 C CA . ARG A 1 90 ? -7.926 12.094 -5.992 1 98.44 90 ARG A CA 1
ATOM 665 C C . ARG A 1 90 ? -6.969 10.93 -5.793 1 98.44 90 ARG A C 1
ATOM 667 O O . ARG A 1 90 ? -6.062 10.719 -6.602 1 98.44 90 ARG A O 1
ATOM 674 N N . GLY A 1 91 ? -7.141 10.148 -4.777 1 98.12 91 GLY A N 1
ATOM 675 C CA . GLY A 1 91 ? -6.387 8.945 -4.48 1 98.12 91 GLY A CA 1
ATOM 676 C C . GLY A 1 91 ? -6.941 8.164 -3.299 1 98.12 91 GLY A C 1
ATOM 677 O O . GLY A 1 91 ? -8.055 8.43 -2.846 1 98.12 91 GLY A O 1
ATOM 678 N N . THR A 1 92 ? -6.238 7.125 -2.889 1 98.81 92 THR A N 1
ATOM 679 C CA . THR A 1 92 ? -6.609 6.344 -1.715 1 98.81 92 THR A CA 1
ATOM 680 C C . THR A 1 92 ? -5.402 6.125 -0.806 1 98.81 92 THR A C 1
ATOM 682 O O . THR A 1 92 ? -4.262 6.105 -1.272 1 98.81 92 THR A O 1
ATOM 685 N N . LEU A 1 93 ? -5.621 6.09 0.454 1 98.88 93 LEU A N 1
ATOM 686 C CA . LEU A 1 93 ? -4.676 5.621 1.461 1 98.88 93 LEU A CA 1
ATOM 687 C C . LEU A 1 93 ? -5.043 4.219 1.941 1 98.88 93 LEU A C 1
ATOM 689 O O . LEU A 1 93 ? -6.121 4.016 2.502 1 98.88 93 LEU A O 1
ATOM 693 N N . SER A 1 94 ? -4.184 3.248 1.664 1 98.94 94 SER A N 1
ATOM 694 C CA . SER A 1 94 ? -4.391 1.867 2.09 1 98.94 94 SER A CA 1
ATOM 695 C C . SER A 1 94 ? -3.631 1.565 3.377 1 98.94 94 SER A C 1
ATOM 697 O O . SER A 1 94 ? -2.426 1.807 3.463 1 98.94 94 SER A O 1
ATOM 699 N N . LEU A 1 95 ? -4.336 1.046 4.328 1 98.88 95 LEU A N 1
ATOM 700 C CA . LEU A 1 95 ? -3.795 0.682 5.629 1 98.88 95 LEU A CA 1
ATOM 701 C C . LEU A 1 95 ? -4.039 -0.793 5.93 1 98.88 95 LEU A C 1
ATOM 703 O O . LEU A 1 95 ? -5.023 -1.37 5.465 1 98.88 95 LEU A O 1
ATOM 707 N N . THR A 1 96 ? -3.164 -1.396 6.648 1 98.81 96 THR A N 1
ATOM 708 C CA . THR A 1 96 ? -3.324 -2.787 7.059 1 98.81 96 THR A CA 1
ATOM 709 C C . THR A 1 96 ? -2.729 -3.016 8.445 1 98.81 96 THR A C 1
ATOM 711 O O . THR A 1 96 ? -1.679 -2.457 8.773 1 98.81 96 THR A O 1
ATOM 714 N N . GLU A 1 97 ? -3.355 -3.848 9.219 1 97.81 97 GLU A N 1
ATOM 715 C CA . GLU A 1 97 ? -2.811 -4.25 10.508 1 97.81 97 GLU A CA 1
ATOM 716 C C . GLU A 1 97 ? -1.478 -4.973 10.344 1 97.81 97 GLU A C 1
ATOM 718 O O . GLU A 1 97 ? -0.704 -5.078 11.305 1 97.81 97 GLU A O 1
ATOM 723 N N . ALA A 1 98 ? -1.18 -5.461 9.133 1 97.94 98 ALA A N 1
ATOM 724 C CA . ALA A 1 98 ? 0.099 -6.121 8.883 1 97.94 98 ALA A CA 1
ATOM 725 C C . ALA A 1 98 ? 1.261 -5.145 9.047 1 97.94 98 ALA A C 1
ATOM 727 O O . ALA A 1 98 ? 2.416 -5.559 9.164 1 97.94 98 ALA A O 1
ATOM 728 N N . SER A 1 99 ? 0.979 -3.844 9.039 1 97.06 99 SER A N 1
ATOM 729 C CA . SER A 1 99 ? 2.018 -2.828 9.18 1 97.06 99 SER A CA 1
ATOM 730 C C . SER A 1 99 ? 2.145 -2.361 10.625 1 97.06 99 SER A C 1
ATOM 732 O O . SER A 1 99 ? 2.941 -1.471 10.93 1 97.06 99 SER A O 1
ATOM 734 N N . SER A 1 100 ? 1.352 -2.969 11.5 1 93.31 100 SER A N 1
ATOM 735 C CA . SER A 1 100 ? 1.367 -2.566 12.898 1 93.31 100 SER A CA 1
ATOM 736 C C . SER A 1 100 ? 2.732 -2.816 13.531 1 93.31 100 SER A C 1
ATOM 738 O O . SER A 1 100 ? 3.404 -3.795 13.203 1 93.31 100 SER A O 1
ATOM 740 N N . LEU A 1 101 ? 3.105 -2 14.438 1 83.69 101 LEU A N 1
ATOM 741 C CA . LEU A 1 101 ? 4.348 -2.17 15.188 1 83.69 101 LEU A CA 1
ATOM 742 C C . LEU A 1 101 ? 4.27 -3.379 16.109 1 83.69 101 LEU A C 1
ATOM 744 O O . LEU A 1 101 ? 5.289 -3.998 16.422 1 83.69 101 LEU A O 1
ATOM 748 N N . GLU A 1 102 ? 3.07 -3.625 16.5 1 86.75 102 GLU A N 1
ATOM 749 C CA . GLU A 1 102 ? 2.83 -4.824 17.312 1 86.75 102 GLU A CA 1
ATOM 750 C C . GLU A 1 102 ? 2.312 -5.969 16.438 1 86.75 102 GLU A C 1
ATOM 752 O O . GLU A 1 102 ? 1.512 -5.754 15.531 1 86.75 102 GLU A O 1
ATOM 757 N N . GLU A 1 103 ? 2.789 -7.078 16.781 1 87.94 103 GLU A N 1
ATOM 758 C CA . GLU A 1 103 ? 2.359 -8.242 16.016 1 87.94 103 GLU A CA 1
ATOM 759 C C . GLU A 1 103 ? 0.868 -8.508 16.203 1 87.94 103 GLU A C 1
ATOM 761 O O . GLU A 1 103 ? 0.361 -8.484 17.328 1 87.94 103 GLU A O 1
ATOM 766 N N . VAL A 1 104 ? 0.183 -8.688 15.18 1 93.81 104 VAL A N 1
ATOM 767 C CA . VAL A 1 104 ? -1.222 -9.078 15.141 1 93.81 104 VAL A CA 1
ATOM 768 C C . VAL A 1 104 ? -1.338 -10.539 14.695 1 93.81 104 VAL A C 1
ATOM 770 O O . VAL A 1 104 ? -0.964 -10.883 13.57 1 93.81 104 VAL A O 1
ATOM 773 N N . ALA A 1 105 ? -1.888 -11.406 15.508 1 95.5 105 ALA A N 1
ATOM 774 C CA . ALA A 1 105 ? -1.923 -12.844 15.25 1 95.5 105 ALA A CA 1
ATOM 775 C C . ALA A 1 105 ? -2.572 -13.141 13.906 1 95.5 105 ALA A C 1
ATOM 777 O O . ALA A 1 105 ? -2.078 -13.977 13.141 1 95.5 105 ALA A O 1
ATOM 778 N N . ALA A 1 106 ? -3.604 -12.414 13.609 1 97.12 106 ALA A N 1
ATOM 779 C CA . ALA A 1 106 ? -4.359 -12.656 12.383 1 97.12 106 ALA A CA 1
ATOM 780 C C . ALA A 1 106 ? -3.518 -12.336 11.148 1 97.12 106 ALA A C 1
ATOM 782 O O . ALA A 1 106 ? -3.844 -12.766 10.039 1 97.12 106 ALA A O 1
ATOM 783 N N . CYS A 1 107 ? -2.439 -11.594 11.344 1 97.88 107 CYS A N 1
ATOM 784 C CA . CYS A 1 107 ? -1.606 -11.172 10.227 1 97.88 107 CYS A CA 1
ATOM 785 C C . CYS A 1 107 ? -0.333 -12 10.141 1 97.88 107 CYS A C 1
ATOM 787 O O . CYS A 1 107 ? 0.424 -11.898 9.18 1 97.88 107 CYS A O 1
ATOM 789 N N . LYS A 1 108 ? -0.049 -12.812 11.125 1 96.81 108 LYS A N 1
ATOM 790 C CA . LYS A 1 108 ? 1.253 -13.453 11.289 1 96.81 108 LYS A CA 1
ATOM 791 C C . LYS A 1 108 ? 1.352 -14.719 10.445 1 96.81 108 LYS A C 1
ATOM 793 O O . LYS A 1 108 ? 0.705 -15.727 10.75 1 96.81 108 LYS A O 1
ATOM 798 N N . ILE A 1 109 ? 2.191 -14.703 9.445 1 96.62 109 ILE A N 1
ATOM 799 C CA . ILE A 1 109 ? 2.42 -15.875 8.602 1 96.62 109 ILE A CA 1
ATOM 800 C C . ILE A 1 109 ? 3.002 -17.016 9.438 1 96.62 109 ILE A C 1
ATOM 802 O O . ILE A 1 109 ? 3.918 -16.797 10.234 1 96.62 109 ILE A O 1
ATOM 806 N N . GLY A 1 110 ? 2.516 -18.203 9.234 1 92.44 110 GLY A N 1
ATOM 807 C CA . GLY A 1 110 ? 3.012 -19.375 9.945 1 92.44 110 GLY A CA 1
ATOM 808 C C . GLY A 1 110 ? 2.23 -19.672 11.211 1 92.44 110 GLY A C 1
ATOM 809 O O . GLY A 1 110 ? 2.424 -20.734 11.828 1 92.44 110 GLY A O 1
ATOM 810 N N . HIS A 1 111 ? 1.408 -18.734 11.648 1 91.12 111 HIS A N 1
ATOM 811 C CA . HIS A 1 111 ? 0.562 -18.953 12.82 1 91.12 111 HIS A CA 1
ATOM 812 C C . HIS A 1 111 ? -0.888 -19.188 12.414 1 91.12 111 HIS A C 1
ATOM 814 O O . HIS A 1 111 ? -1.612 -18.234 12.094 1 91.12 111 HIS A O 1
ATOM 820 N N . LEU A 1 112 ? -1.35 -20.422 12.516 1 92.62 112 LEU A N 1
ATOM 821 C CA . LEU A 1 112 ? -2.703 -20.812 12.125 1 92.62 112 LEU A CA 1
ATOM 822 C C . LEU A 1 112 ? -3.041 -20.281 10.734 1 92.62 112 LEU A C 1
ATOM 824 O O . LEU A 1 112 ? -2.377 -20.641 9.758 1 92.62 112 LEU A O 1
ATOM 828 N N . LEU A 1 113 ? -4.062 -19.422 10.703 1 95.5 113 LEU A N 1
ATOM 829 C CA . LEU A 1 113 ? -4.488 -18.891 9.406 1 95.5 113 LEU A CA 1
ATOM 830 C C . LEU A 1 113 ? -3.912 -17.484 9.18 1 95.5 113 LEU A C 1
ATOM 832 O O . LEU A 1 113 ? -4.336 -16.781 8.266 1 95.5 113 LEU A O 1
ATOM 836 N N . GLY A 1 114 ? -2.984 -17.156 10.07 1 97.75 11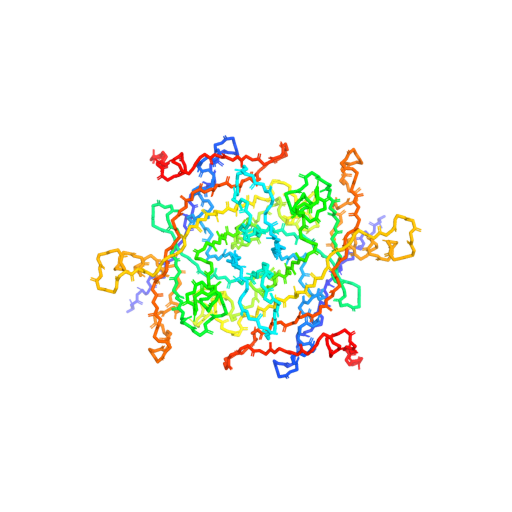4 GLY A N 1
ATOM 837 C CA . GLY A 1 114 ? -2.432 -15.82 10 1 97.75 114 GLY A CA 1
ATOM 838 C C . GLY A 1 114 ? -1.75 -15.523 8.672 1 97.75 114 GLY A C 1
ATOM 839 O O . GLY A 1 114 ? -0.973 -16.344 8.172 1 97.75 114 GLY A O 1
ATOM 840 N N . ASP A 1 115 ? -2.062 -14.391 8.125 1 98.31 115 ASP A N 1
ATOM 841 C CA . ASP A 1 115 ? -1.536 -13.875 6.863 1 98.31 115 ASP A CA 1
ATOM 842 C C . ASP A 1 115 ? -2.014 -12.445 6.617 1 98.31 115 ASP A C 1
ATOM 844 O O . ASP A 1 115 ? -3.141 -12.094 6.973 1 98.31 115 ASP A O 1
ATOM 848 N N . PRO A 1 116 ? -1.194 -11.633 5.938 1 98.19 116 PRO A N 1
ATOM 849 C CA . PRO A 1 116 ? -1.654 -10.281 5.609 1 98.19 116 PRO A CA 1
ATOM 850 C C . PRO A 1 116 ? -2.934 -10.273 4.777 1 98.19 116 PRO A C 1
ATOM 852 O O . PRO A 1 116 ? -3.672 -9.289 4.777 1 98.19 116 PRO A O 1
ATOM 855 N N . GLU A 1 117 ? -3.248 -11.359 4.086 1 97.81 117 GLU A N 1
ATOM 856 C CA . GLU A 1 117 ? -4.453 -11.43 3.266 1 97.81 117 GLU A CA 1
ATOM 857 C C . GLU A 1 117 ? -5.598 -12.094 4.023 1 97.81 117 GLU A C 1
ATOM 859 O O . GLU A 1 117 ? -6.711 -12.203 3.506 1 97.81 117 GLU A O 1
ATOM 864 N N . ASN A 1 118 ? -5.289 -12.602 5.273 1 97.81 118 ASN A N 1
ATOM 865 C CA . ASN A 1 118 ? -6.355 -13.125 6.121 1 97.81 118 ASN A CA 1
ATOM 866 C C . ASN A 1 118 ? -7.363 -12.031 6.488 1 97.81 118 ASN A C 1
ATOM 868 O O . ASN A 1 118 ? -6.988 -11 7.047 1 97.81 118 ASN A O 1
ATOM 872 N N . PRO A 1 119 ? -8.656 -12.234 6.234 1 97.25 119 PRO A N 1
ATOM 873 C CA . PRO A 1 119 ? -9.633 -11.156 6.395 1 97.25 119 PRO A CA 1
ATOM 874 C C . PRO A 1 119 ? -9.602 -10.539 7.793 1 97.25 119 PRO A C 1
ATOM 876 O O . PRO A 1 119 ? -9.734 -9.32 7.941 1 97.25 119 PRO A O 1
ATOM 879 N N . PRO A 1 120 ? -9.312 -11.289 8.852 1 97.31 120 PRO A N 1
ATOM 880 C CA . PRO A 1 120 ? -9.234 -10.648 10.164 1 97.31 120 PRO A CA 1
ATOM 881 C C . PRO A 1 120 ? -7.961 -9.82 10.352 1 97.31 120 PRO A C 1
ATOM 883 O O . PRO A 1 120 ? -7.824 -9.102 11.336 1 97.31 120 PRO A O 1
ATOM 886 N N . CYS A 1 121 ? -6.938 -10.008 9.547 1 97.81 121 CYS A N 1
ATOM 887 C CA . CYS A 1 121 ? -5.902 -8.984 9.43 1 97.81 121 CYS A CA 1
ATOM 888 C C . CYS A 1 121 ? -6.426 -7.766 8.68 1 97.81 121 CYS A C 1
ATOM 890 O O . CYS A 1 121 ? -6.371 -7.715 7.449 1 97.81 121 CYS A O 1
ATOM 892 N N . ALA A 1 122 ? -6.859 -6.82 9.344 1 98.38 122 ALA A N 1
ATOM 893 C CA . ALA A 1 122 ? -7.742 -5.781 8.828 1 98.38 122 ALA A CA 1
ATOM 894 C C . ALA A 1 122 ? -7.027 -4.926 7.781 1 98.38 122 ALA A C 1
ATOM 896 O O . ALA A 1 122 ? -5.828 -4.656 7.906 1 98.38 122 ALA A O 1
ATOM 897 N N . ARG A 1 123 ? -7.805 -4.562 6.824 1 98.62 123 ARG A N 1
ATOM 898 C CA . ARG A 1 123 ? -7.422 -3.645 5.754 1 98.62 123 ARG A CA 1
ATOM 899 C C . ARG A 1 123 ? -8.398 -2.479 5.656 1 98.62 123 ARG A C 1
ATOM 901 O O . ARG A 1 123 ? -9.617 -2.678 5.691 1 98.62 123 ARG A O 1
ATOM 908 N N . LEU A 1 124 ? -7.852 -1.333 5.543 1 98.75 124 LEU A N 1
ATOM 909 C CA . LEU A 1 124 ? -8.641 -0.112 5.414 1 98.75 124 LEU A CA 1
ATOM 910 C C . LEU A 1 124 ? -8.164 0.716 4.223 1 98.75 124 LEU A C 1
ATOM 912 O O . LEU A 1 124 ? -6.969 0.952 4.062 1 98.75 124 LEU A O 1
ATOM 916 N N . VAL A 1 125 ? -9.086 1.057 3.422 1 98.88 125 VAL A N 1
ATOM 917 C CA . VAL A 1 125 ? -8.797 1.994 2.342 1 98.88 125 VAL A CA 1
ATOM 918 C C . VAL A 1 125 ? -9.664 3.242 2.494 1 98.88 125 VAL A C 1
ATOM 920 O O . VAL A 1 125 ? -10.891 3.15 2.535 1 98.88 125 VAL A O 1
ATOM 923 N N . LEU A 1 126 ? -9.031 4.344 2.613 1 98.69 126 LEU A N 1
ATOM 924 C CA . LEU A 1 126 ? -9.68 5.648 2.598 1 98.69 126 LEU A CA 1
ATOM 925 C C . LEU A 1 126 ? -9.523 6.32 1.239 1 98.69 126 LEU A C 1
ATOM 927 O O . LEU A 1 126 ? -8.406 6.398 0.708 1 98.69 126 LEU A O 1
ATOM 931 N N . SER A 1 127 ? -10.594 6.738 0.691 1 98.31 127 SER A N 1
ATOM 932 C CA . SER A 1 127 ? -10.602 7.441 -0.587 1 98.31 127 SER A CA 1
ATOM 933 C C . SER A 1 127 ? -10.961 8.914 -0.407 1 98.31 127 SER A C 1
ATOM 935 O O . SER A 1 127 ? -11.68 9.273 0.526 1 98.31 127 SER A O 1
ATOM 937 N N . GLY A 1 128 ? -10.406 9.734 -1.312 1 98.31 128 GLY A N 1
ATOM 938 C CA . GLY A 1 128 ? -10.797 11.133 -1.273 1 98.31 128 GLY A CA 1
ATOM 939 C C . GLY A 1 128 ? -9.938 12.023 -2.152 1 98.31 128 GLY A C 1
ATOM 940 O O . GLY A 1 128 ? -9.039 11.539 -2.844 1 98.31 128 GLY A O 1
ATOM 941 N N . SER A 1 129 ? -10.336 13.312 -2.209 1 98.44 129 SER A N 1
ATOM 942 C CA . SER A 1 129 ? -9.5 14.328 -2.84 1 98.44 129 SER A CA 1
ATOM 943 C C . SER A 1 129 ? -8.359 14.75 -1.921 1 98.44 129 SER A C 1
ATOM 945 O O . SER A 1 129 ? -8.516 14.758 -0.697 1 98.44 129 SER A O 1
ATOM 947 N N . LEU A 1 130 ? -7.238 15 -2.502 1 98.81 130 LEU A N 1
ATOM 948 C CA . LEU A 1 130 ? -6.09 15.508 -1.762 1 98.81 130 LEU A CA 1
ATOM 949 C C . LEU A 1 130 ? -5.805 16.953 -2.135 1 98.81 130 LEU A C 1
ATOM 951 O O . LEU A 1 130 ? -5.965 17.344 -3.293 1 98.81 130 LEU A O 1
ATOM 955 N N . ALA A 1 131 ? -5.383 17.734 -1.146 1 98.81 131 ALA A N 1
ATOM 956 C CA . ALA A 1 131 ? -5.074 19.141 -1.358 1 98.81 131 ALA A CA 1
ATOM 957 C C . ALA A 1 131 ? -3.926 19.594 -0.463 1 98.81 131 ALA A C 1
ATOM 959 O O . ALA A 1 131 ? -3.766 19.094 0.652 1 98.81 131 ALA A O 1
ATOM 960 N N . LYS A 1 132 ? -3.158 20.516 -0.98 1 98.75 132 LYS A N 1
ATOM 961 C CA . LYS A 1 132 ? -2.186 21.203 -0.124 1 98.75 132 LYS A CA 1
ATOM 962 C C . LYS A 1 132 ? -2.883 22.047 0.941 1 98.75 132 LYS A C 1
ATOM 964 O O . LYS A 1 132 ? -3.859 22.734 0.651 1 98.75 132 LYS A O 1
ATOM 969 N N . VAL A 1 133 ? -2.393 21.891 2.131 1 98.88 133 VAL A N 1
ATOM 970 C CA . VAL A 1 133 ? -2.904 22.719 3.213 1 98.88 133 VAL A CA 1
ATOM 971 C C . VAL A 1 133 ? -2.27 24.109 3.141 1 98.88 133 VAL A C 1
ATOM 973 O O . VAL A 1 133 ? -1.067 24.234 2.896 1 98.88 133 VAL A O 1
ATOM 976 N N . ALA A 1 134 ? -3.08 25.141 3.385 1 98.75 134 ALA A N 1
ATOM 977 C CA . ALA A 1 134 ? -2.586 26.5 3.285 1 98.75 134 ALA A CA 1
ATOM 978 C C . ALA A 1 134 ? -1.46 26.766 4.281 1 98.75 134 ALA A C 1
ATOM 980 O O . ALA A 1 134 ? -1.613 26.5 5.48 1 98.75 134 ALA A O 1
ATOM 981 N N . ALA A 1 135 ? -0.321 27.281 3.764 1 98.06 135 ALA A N 1
ATOM 982 C CA . ALA A 1 135 ? 0.819 27.594 4.621 1 98.06 135 ALA A CA 1
ATOM 983 C C . ALA A 1 135 ? 0.445 28.641 5.668 1 98.06 135 ALA A C 1
ATOM 985 O O . ALA A 1 135 ? -0.254 29.609 5.363 1 98.06 135 ALA A O 1
ATOM 986 N N . GLY A 1 136 ? 0.869 28.406 6.918 1 98.31 136 GLY A N 1
ATOM 987 C CA . GLY A 1 136 ? 0.653 29.359 7.984 1 98.31 136 GLY A CA 1
ATOM 988 C C . GLY A 1 136 ? -0.725 29.266 8.609 1 98.31 136 GLY A C 1
ATOM 989 O O . GLY A 1 136 ? -1.041 30 9.547 1 98.31 136 GLY A O 1
ATOM 990 N N . SER A 1 137 ? -1.585 28.391 8.125 1 98.75 137 SER A N 1
ATOM 991 C CA . SER A 1 137 ? -2.936 28.234 8.656 1 98.75 137 SER A CA 1
ATOM 992 C C . SER A 1 137 ? -2.934 27.469 9.969 1 98.75 137 SER A C 1
ATOM 994 O O . SER A 1 137 ? -1.951 26.797 10.305 1 98.75 137 SER A O 1
ATOM 996 N N . ASP A 1 138 ? -3.992 27.609 10.727 1 98.69 138 ASP A N 1
ATOM 997 C CA . ASP A 1 138 ? -4.191 26.797 11.93 1 98.69 138 ASP A CA 1
ATOM 998 C C . ASP A 1 138 ? -4.211 25.312 11.609 1 98.69 138 ASP A C 1
ATOM 1000 O O . ASP A 1 138 ? -3.711 24.5 12.383 1 98.69 138 ASP A O 1
ATOM 1004 N N . GLU A 1 139 ? -4.797 25 10.469 1 98.75 139 GLU A N 1
ATOM 1005 C CA . GLU A 1 139 ? -4.844 23.594 10.055 1 98.75 139 GLU A CA 1
ATOM 1006 C C . GLU A 1 139 ? -3.438 23.047 9.836 1 98.75 139 GLU A C 1
ATOM 1008 O O . GLU A 1 139 ? -3.133 21.922 10.258 1 98.75 139 GLU A O 1
ATOM 1013 N N . GLU A 1 140 ? -2.598 23.812 9.148 1 98.81 140 GLU A N 1
ATOM 1014 C CA . GLU A 1 140 ? -1.229 23.344 8.945 1 98.81 140 GLU A CA 1
ATOM 1015 C C . GLU A 1 140 ? -0.519 23.125 10.281 1 98.81 140 GLU A C 1
ATOM 1017 O O . GLU A 1 140 ? 0.187 22.125 10.461 1 98.81 140 GLU A O 1
ATOM 1022 N N . THR A 1 141 ? -0.695 24.078 11.195 1 98.75 141 THR A N 1
ATOM 1023 C CA . THR A 1 141 ? -0.068 23.984 12.508 1 98.75 141 THR A CA 1
ATOM 1024 C C . THR A 1 141 ? -0.492 22.703 13.219 1 98.75 141 THR A C 1
ATOM 1026 O O . THR A 1 141 ? 0.351 21.969 13.727 1 98.75 141 THR A O 1
ATOM 1029 N N . ALA A 1 142 ? -1.806 22.391 13.242 1 98.75 142 ALA A N 1
ATOM 1030 C CA . ALA A 1 142 ? -2.326 21.188 13.891 1 98.75 142 ALA A CA 1
ATOM 1031 C C . ALA A 1 142 ? -1.81 19.938 13.203 1 98.75 142 ALA A C 1
ATOM 1033 O O . ALA A 1 142 ? -1.436 18.969 13.867 1 98.75 142 ALA A O 1
ATOM 1034 N N . ALA A 1 143 ? -1.815 19.922 11.891 1 98.88 143 ALA A N 1
ATOM 1035 C CA . ALA A 1 143 ? -1.354 18.766 11.125 1 98.88 143 ALA A CA 1
ATOM 1036 C C . ALA A 1 143 ? 0.127 18.5 11.375 1 98.88 143 ALA A C 1
ATOM 1038 O O . ALA A 1 143 ? 0.525 17.344 11.594 1 98.88 143 ALA A O 1
ATOM 1039 N N . LYS A 1 144 ? 0.945 19.562 11.352 1 98.81 144 LYS A N 1
ATOM 1040 C CA . LYS A 1 144 ? 2.373 19.406 11.609 1 98.81 144 LYS A CA 1
ATOM 1041 C C . LYS A 1 144 ? 2.623 18.891 13.023 1 98.81 144 LYS A C 1
ATOM 1043 O O . LYS A 1 144 ? 3.514 18.062 13.234 1 98.81 144 LYS A O 1
ATOM 1048 N N . LYS A 1 145 ? 1.902 19.422 13.984 1 98.81 145 LYS A N 1
ATOM 1049 C CA . LYS A 1 145 ? 2.025 18.906 15.344 1 98.81 145 LYS A CA 1
ATOM 1050 C C . LYS A 1 145 ? 1.794 17.391 15.391 1 98.81 145 LYS A C 1
ATOM 1052 O O . LYS A 1 145 ? 2.578 16.656 15.992 1 98.81 145 LYS A O 1
ATOM 1057 N N . ALA A 1 146 ? 0.704 16.891 14.773 1 98.69 146 ALA A N 1
ATOM 1058 C CA . ALA A 1 146 ? 0.389 15.461 14.75 1 98.69 146 ALA A CA 1
ATOM 1059 C C . ALA A 1 146 ? 1.453 14.68 13.984 1 98.69 146 ALA A C 1
ATOM 1061 O O . ALA A 1 146 ? 1.927 13.641 14.453 1 98.69 146 ALA A O 1
ATOM 1062 N N . LEU A 1 147 ? 1.863 15.188 12.781 1 98.81 147 LEU A N 1
ATOM 1063 C CA . LEU A 1 147 ? 2.842 14.516 11.93 1 98.81 147 LEU A CA 1
ATOM 1064 C C . LEU A 1 147 ? 4.188 14.391 12.633 1 98.81 147 LEU A C 1
ATOM 1066 O O . LEU A 1 147 ? 4.801 13.328 12.633 1 98.81 147 LEU A O 1
ATOM 1070 N N . PHE A 1 148 ? 4.625 15.492 13.297 1 98.56 148 PHE A N 1
ATOM 1071 C CA . PHE A 1 148 ? 5.965 15.508 13.867 1 98.56 148 PHE A CA 1
ATOM 1072 C C . PHE A 1 148 ? 6 14.742 15.188 1 98.56 148 PHE A C 1
ATOM 1074 O O . PHE A 1 148 ? 7.059 14.273 15.609 1 98.56 148 PHE A O 1
ATOM 1081 N N . ALA A 1 149 ? 4.859 14.648 15.883 1 98.06 149 ALA A N 1
ATOM 1082 C CA . ALA A 1 149 ? 4.77 13.781 17.062 1 98.06 149 ALA A CA 1
ATOM 1083 C C . ALA A 1 149 ? 4.867 12.312 16.656 1 98.06 149 ALA A C 1
ATOM 1085 O O . ALA A 1 149 ? 5.578 11.539 17.297 1 98.06 149 ALA A O 1
ATOM 1086 N N . LYS A 1 150 ? 4.203 11.953 15.586 1 97.75 150 LYS A N 1
ATOM 1087 C CA . LYS A 1 150 ? 4.16 10.562 15.141 1 97.75 150 LYS A CA 1
ATOM 1088 C C . LYS A 1 150 ? 5.422 10.195 14.367 1 97.75 150 LYS A C 1
ATOM 1090 O O . LYS A 1 150 ? 5.84 9.039 14.367 1 97.75 150 LYS A O 1
ATOM 1095 N N . HIS A 1 151 ? 6.031 11.141 13.703 1 98.5 151 HIS A N 1
ATOM 1096 C CA . HIS A 1 151 ? 7.23 10.977 12.883 1 98.5 151 HIS A CA 1
ATOM 1097 C C . HIS A 1 151 ? 8.281 12.023 13.234 1 98.5 151 HIS A C 1
ATOM 1099 O O . HIS A 1 151 ? 8.516 12.953 12.469 1 98.5 151 HIS A O 1
ATOM 1105 N N . PRO A 1 152 ? 9.016 11.797 14.266 1 98.31 152 PRO A N 1
ATOM 1106 C CA . PRO A 1 152 ? 9.914 12.844 14.766 1 98.31 152 PRO A CA 1
ATOM 1107 C C . PRO A 1 152 ? 11.023 13.188 13.781 1 98.31 152 PRO A C 1
ATOM 1109 O O . PRO A 1 152 ? 11.508 14.32 13.758 1 98.31 152 PRO A O 1
ATOM 1112 N N . SER A 1 153 ? 11.375 12.273 12.938 1 98.06 153 SER A N 1
ATOM 1113 C CA . SER A 1 153 ? 12.445 12.516 11.969 1 98.06 153 SER A CA 1
ATOM 1114 C C . SER A 1 153 ? 12.062 13.625 10.992 1 98.06 153 SER A C 1
ATOM 1116 O O . SER A 1 153 ? 12.922 14.219 10.352 1 98.06 153 SER A O 1
ATOM 1118 N N . PHE A 1 154 ? 10.766 13.875 10.82 1 98.31 154 PHE A N 1
ATOM 1119 C CA . PHE A 1 154 ? 10.305 14.898 9.891 1 98.31 154 PHE A CA 1
ATOM 1120 C C . PHE A 1 154 ? 10.891 16.266 10.25 1 98.31 154 PHE A C 1
ATOM 1122 O O . PHE A 1 154 ? 11.109 17.094 9.367 1 98.31 154 PHE A O 1
ATOM 1129 N N . LYS A 1 155 ? 11.18 16.516 11.484 1 97.19 155 LYS A N 1
ATOM 1130 C CA . LYS A 1 155 ? 11.742 17.766 11.938 1 97.19 155 LYS A CA 1
ATOM 1131 C C . LYS A 1 155 ? 13.133 18 11.344 1 97.19 155 LYS A C 1
ATOM 1133 O O . LYS A 1 155 ? 13.625 19.125 11.312 1 97.19 155 LYS A O 1
ATOM 1138 N N . MET A 1 156 ? 13.711 16.891 10.852 1 96.75 156 MET A N 1
ATOM 1139 C CA . MET A 1 156 ? 15.094 16.953 10.383 1 96.75 156 MET A CA 1
ATOM 1140 C C . MET A 1 156 ? 15.148 16.969 8.859 1 96.75 156 MET A C 1
ATOM 1142 O O . MET A 1 156 ? 16.234 16.969 8.273 1 96.75 156 MET A O 1
ATOM 1146 N N . TYR A 1 157 ? 13.977 16.984 8.227 1 96.19 157 TYR A N 1
ATOM 1147 C CA . TYR A 1 157 ? 13.953 17 6.766 1 96.19 157 TYR A CA 1
ATOM 1148 C C . TYR A 1 157 ? 14.539 18.312 6.227 1 96.19 157 TYR A C 1
ATOM 1150 O O . TYR A 1 157 ? 14.305 19.375 6.789 1 96.19 157 TYR A O 1
ATOM 1158 N N . PRO A 1 158 ? 15.32 18.219 5.191 1 94.5 158 PRO A N 1
ATOM 1159 C CA . PRO A 1 158 ? 16.016 19.391 4.688 1 94.5 158 PRO A CA 1
ATOM 1160 C C . PRO A 1 158 ? 15.062 20.469 4.168 1 94.5 158 PRO A C 1
ATOM 1162 O O . PRO A 1 158 ? 14.219 20.188 3.316 1 94.5 158 PRO A O 1
ATOM 1165 N N . PRO A 1 159 ? 15.266 21.688 4.559 1 93.5 159 PRO A N 1
ATOM 1166 C CA . PRO A 1 159 ? 14.359 22.766 4.141 1 93.5 159 PRO A CA 1
ATOM 1167 C C . PRO A 1 159 ? 14.375 22.984 2.631 1 93.5 159 PRO A C 1
ATOM 1169 O O . PRO A 1 159 ? 13.375 23.438 2.061 1 93.5 159 PRO A O 1
ATOM 1172 N N . GLY A 1 160 ? 15.422 22.656 1.952 1 95.06 160 GLY A N 1
ATOM 1173 C CA . GLY A 1 160 ? 15.555 22.875 0.52 1 95.06 160 GLY A CA 1
ATOM 1174 C C . GLY A 1 160 ? 14.555 22.078 -0.297 1 95.06 160 GLY A C 1
ATOM 1175 O O . GLY A 1 160 ? 14.32 22.375 -1.469 1 95.06 160 GLY A O 1
ATOM 1176 N N . HIS A 1 161 ? 13.922 21.078 0.304 1 96.31 161 HIS A N 1
ATOM 1177 C CA . HIS A 1 161 ? 12.953 20.266 -0.418 1 96.31 161 HIS A CA 1
ATOM 1178 C C . HIS A 1 161 ? 11.562 20.875 -0.375 1 96.31 161 HIS A C 1
ATOM 1180 O O . HIS A 1 161 ? 10.633 20.375 -1.007 1 96.31 161 HIS A O 1
ATOM 1186 N N . ALA A 1 162 ? 11.422 21.969 0.361 1 97.31 162 ALA A N 1
ATOM 1187 C CA . ALA A 1 162 ? 10.18 22.75 0.402 1 97.31 162 ALA A CA 1
ATOM 1188 C C . ALA A 1 162 ? 8.992 21.859 0.745 1 97.31 162 ALA A C 1
ATOM 1190 O O . ALA A 1 162 ? 7.984 21.844 0.033 1 97.31 162 ALA A O 1
ATOM 1191 N N . PHE A 1 163 ? 9.125 21.188 1.844 1 98.44 163 PHE A N 1
ATOM 1192 C CA . PHE A 1 163 ? 8.062 20.281 2.273 1 98.44 163 PHE A CA 1
ATOM 1193 C C . PHE A 1 163 ? 6.805 21.062 2.627 1 98.44 163 PHE A C 1
ATOM 1195 O O . PHE A 1 163 ? 6.883 22.203 3.107 1 98.44 163 PHE A O 1
ATOM 1202 N N . TYR A 1 164 ? 5.648 20.5 2.371 1 98.75 164 TYR A N 1
ATOM 1203 C CA . TYR A 1 164 ? 4.336 21.047 2.699 1 98.75 164 TYR A CA 1
ATOM 1204 C C . TYR A 1 164 ? 3.398 19.953 3.182 1 98.75 164 TYR A C 1
ATOM 1206 O O . TYR A 1 164 ? 3.709 18.766 3.064 1 98.75 164 TYR A O 1
ATOM 1214 N N . VAL A 1 165 ? 2.332 20.359 3.816 1 98.94 165 VAL A N 1
ATOM 1215 C CA . VAL A 1 165 ? 1.34 19.422 4.332 1 98.94 165 VAL A CA 1
ATOM 1216 C C . VAL A 1 165 ? 0.253 19.188 3.283 1 98.94 165 VAL A C 1
ATOM 1218 O O . VAL A 1 165 ? -0.208 20.141 2.641 1 98.94 165 VAL A O 1
ATOM 1221 N N . VAL A 1 166 ? -0.11 17.969 3.047 1 98.94 166 VAL A N 1
ATOM 1222 C CA . VAL A 1 166 ? -1.229 17.578 2.201 1 98.94 166 VAL A CA 1
ATOM 1223 C C . VAL A 1 166 ? -2.291 16.875 3.047 1 98.94 166 VAL A C 1
ATOM 1225 O O . VAL A 1 166 ? -1.966 16.078 3.93 1 98.94 166 VAL A O 1
ATOM 1228 N N . LYS A 1 167 ? -3.514 17.188 2.842 1 98.94 167 LYS A N 1
ATOM 1229 C CA . LYS A 1 167 ? -4.609 16.484 3.508 1 98.94 167 LYS A CA 1
ATOM 1230 C C . LYS A 1 167 ? -5.414 15.648 2.514 1 98.94 167 LYS A C 1
ATOM 1232 O O . LYS A 1 167 ? -5.457 15.969 1.323 1 98.94 167 LYS A O 1
ATOM 1237 N N . MET A 1 168 ? -6.008 14.594 2.982 1 98.81 168 MET A N 1
ATOM 1238 C CA . MET A 1 168 ? -7.035 13.867 2.236 1 98.81 168 MET A CA 1
ATOM 1239 C C . MET A 1 168 ? -8.43 14.195 2.764 1 98.81 168 MET A C 1
ATOM 1241 O O . MET A 1 168 ? -8.695 14.039 3.955 1 98.81 168 MET A O 1
ATOM 1245 N N . GLU A 1 169 ? -9.258 14.672 1.9 1 98.5 169 GLU A N 1
ATOM 1246 C CA . GLU A 1 169 ? -10.672 14.828 2.217 1 98.5 169 GLU A CA 1
ATOM 1247 C C . GLU A 1 169 ? -11.43 13.523 1.987 1 98.5 169 GLU A C 1
ATOM 1249 O O . GLU A 1 169 ? -11.898 13.258 0.877 1 98.5 169 GLU A O 1
ATOM 1254 N N . VAL A 1 170 ? -11.664 12.773 3.049 1 98.31 170 VAL A N 1
ATOM 1255 C CA . VAL A 1 170 ? -12.156 11.406 2.955 1 98.31 170 VAL A CA 1
ATOM 1256 C C . VAL A 1 170 ? -13.617 11.406 2.512 1 98.31 170 VAL A C 1
ATOM 1258 O O . VAL A 1 170 ? -14.453 12.062 3.131 1 98.31 170 VAL A O 1
ATOM 1261 N N . ASP A 1 171 ? -13.898 10.688 1.435 1 97.94 171 ASP A N 1
ATOM 1262 C CA . ASP A 1 171 ? -15.281 10.578 0.985 1 97.94 171 ASP A CA 1
ATOM 1263 C C . ASP A 1 171 ? -15.656 9.117 0.728 1 97.94 171 ASP A C 1
ATOM 1265 O O . ASP A 1 171 ? -16.781 8.82 0.324 1 97.94 171 ASP A O 1
ATOM 1269 N N . GLY A 1 172 ? -14.766 8.188 0.949 1 97.44 172 GLY A N 1
ATOM 1270 C CA . GLY A 1 172 ? -15.008 6.758 0.837 1 97.44 172 GLY A CA 1
ATOM 1271 C C . GLY A 1 172 ? -14.234 5.938 1.854 1 97.44 172 GLY A C 1
ATOM 1272 O O . GLY A 1 172 ? -13.094 6.266 2.184 1 97.44 172 GLY A O 1
ATOM 1273 N N . VAL A 1 173 ? -14.852 4.898 2.365 1 98.44 173 VAL A N 1
ATOM 1274 C CA . VAL A 1 173 ? -14.242 3.996 3.336 1 98.44 173 VAL A CA 1
ATOM 1275 C C . VAL A 1 173 ? -14.508 2.547 2.932 1 98.44 173 VAL A C 1
ATOM 1277 O O . VAL A 1 173 ? -15.656 2.164 2.693 1 98.44 173 VAL A O 1
ATOM 1280 N N . TRP A 1 174 ? -13.523 1.802 2.75 1 98.62 174 TRP A N 1
ATOM 1281 C CA . TRP A 1 174 ? -13.555 0.37 2.475 1 98.62 174 TRP A CA 1
ATOM 1282 C C . TRP A 1 174 ? -12.766 -0.404 3.527 1 98.62 174 TRP A C 1
ATOM 1284 O O . TRP A 1 174 ? -11.586 -0.132 3.754 1 98.62 174 TRP A O 1
ATOM 1294 N N . LEU A 1 175 ? -13.469 -1.345 4.258 1 98.5 175 LEU A N 1
ATOM 1295 C CA . LEU A 1 175 ? -12.867 -2.008 5.406 1 98.5 175 LEU A CA 1
ATOM 1296 C C . LEU A 1 175 ? -13.133 -3.51 5.371 1 98.5 175 LEU A C 1
ATOM 1298 O O . LEU A 1 175 ? -14.266 -3.939 5.16 1 98.5 175 LEU A O 1
ATOM 1302 N N . ILE A 1 176 ? -12.062 -4.273 5.43 1 98.06 176 ILE A N 1
ATOM 1303 C CA . ILE A 1 176 ? -12.156 -5.688 5.781 1 98.06 176 ILE A CA 1
ATOM 1304 C C . ILE A 1 176 ? -11.516 -5.922 7.145 1 98.06 176 ILE A C 1
ATOM 1306 O O . ILE A 1 176 ? -10.336 -5.613 7.344 1 98.06 176 ILE A O 1
ATOM 1310 N N . ASP A 1 177 ? -12.289 -6.406 8.117 1 97.81 177 ASP A N 1
ATOM 1311 C CA . ASP A 1 177 ? -11.727 -6.641 9.445 1 97.81 177 ASP A CA 1
ATOM 1312 C C . ASP A 1 177 ? -12.211 -7.965 10.023 1 97.81 177 ASP A C 1
ATOM 1314 O O . ASP A 1 177 ? -11.914 -8.289 11.172 1 97.81 177 ASP A O 1
ATOM 1318 N N . ALA A 1 178 ? -12.984 -8.711 9.281 1 97.12 178 ALA A N 1
ATOM 1319 C CA . ALA A 1 178 ? -13.5 -10.039 9.625 1 97.12 178 ALA A CA 1
ATOM 1320 C C . ALA A 1 178 ? -13.875 -10.82 8.367 1 97.12 178 ALA A C 1
ATOM 1322 O O . ALA A 1 178 ? -13.844 -10.273 7.258 1 97.12 178 ALA A O 1
ATOM 1323 N N . TYR A 1 179 ? -14.086 -12.102 8.578 1 95.75 179 TYR A N 1
ATOM 1324 C CA . TYR A 1 179 ? -14.664 -12.867 7.48 1 95.75 179 TYR A CA 1
ATOM 1325 C C . TYR A 1 179 ? -16.062 -12.367 7.133 1 95.75 179 TYR A C 1
ATOM 1327 O O . TYR A 1 179 ? -16.812 -11.953 8.016 1 95.75 179 TYR A O 1
ATOM 1335 N N . GLY A 1 180 ? -16.406 -12.352 5.836 1 93.62 180 GLY A N 1
ATOM 1336 C CA . GLY A 1 180 ? -17.75 -11.938 5.461 1 93.62 180 GLY A CA 1
ATOM 1337 C C . GLY A 1 180 ? -17.766 -10.828 4.43 1 93.62 180 GLY A C 1
ATOM 1338 O O . GLY A 1 180 ? -18.828 -10.32 4.07 1 93.62 180 GLY A O 1
ATOM 1339 N N . GLY A 1 181 ? -16.672 -10.406 3.93 1 93.12 181 GLY A N 1
ATOM 1340 C CA . GLY A 1 181 ? -16.609 -9.375 2.902 1 93.12 181 GLY A CA 1
ATOM 1341 C C . GLY A 1 181 ? -16.328 -7.992 3.459 1 93.12 181 GLY A C 1
ATOM 1342 O O . GLY A 1 181 ? -16.312 -7.801 4.676 1 93.12 181 GLY A O 1
ATOM 1343 N N . ALA A 1 182 ? -16.219 -7.043 2.627 1 96.81 182 ALA A N 1
ATOM 1344 C CA . ALA A 1 182 ? -15.859 -5.68 3.008 1 96.81 182 ALA A CA 1
ATOM 1345 C C . ALA A 1 182 ? -17.062 -4.926 3.566 1 96.81 182 ALA A C 1
ATOM 1347 O O . ALA A 1 182 ? -18.188 -5.074 3.068 1 96.81 182 ALA A O 1
ATOM 1348 N N . ALA A 1 183 ? -16.828 -4.141 4.594 1 97.81 183 ALA A N 1
ATOM 1349 C CA . ALA A 1 183 ? -17.766 -3.104 5.035 1 97.81 183 ALA A CA 1
ATOM 1350 C C . ALA A 1 183 ? -17.422 -1.76 4.395 1 97.81 183 ALA A C 1
ATOM 1352 O O . ALA A 1 183 ? -16.266 -1.488 4.074 1 97.81 183 ALA A O 1
ATOM 1353 N N . THR A 1 184 ? -18.469 -0.957 4.18 1 97.88 184 THR A N 1
ATOM 1354 C CA . THR A 1 184 ? -18.281 0.365 3.596 1 97.88 184 THR A CA 1
ATOM 1355 C C . THR A 1 184 ? -19.047 1.424 4.383 1 97.88 184 THR A C 1
ATOM 1357 O O . THR A 1 184 ? -19.922 2.088 3.836 1 97.88 184 THR A O 1
ATOM 1360 N N . PRO A 1 185 ? -18.656 1.602 5.637 1 97.56 185 PRO A N 1
ATOM 1361 C CA . PRO A 1 185 ? -19.328 2.713 6.328 1 97.56 185 PRO A CA 1
ATOM 1362 C C . PRO A 1 185 ? -19.172 4.039 5.582 1 97.56 185 PRO A C 1
ATOM 1364 O O . PRO A 1 185 ? -18.234 4.211 4.801 1 97.56 185 PRO A O 1
ATOM 1367 N N . SER A 1 186 ? -20.109 4.949 5.816 1 97.19 186 SER A N 1
ATOM 1368 C CA . SER A 1 186 ? -20.047 6.238 5.137 1 97.19 186 SER A CA 1
ATOM 1369 C C . SER A 1 186 ? -18.906 7.09 5.672 1 97.19 186 SER A C 1
ATOM 1371 O O . SER A 1 186 ? -18.453 6.902 6.805 1 97.19 186 SER A O 1
ATOM 1373 N N . ALA A 1 187 ? -18.516 7.988 4.816 1 97.25 187 ALA A N 1
ATOM 1374 C CA . ALA A 1 187 ? -17.5 8.945 5.258 1 97.25 187 ALA A CA 1
ATOM 1375 C C . ALA A 1 187 ? -17.984 9.727 6.477 1 97.25 187 ALA A C 1
ATOM 1377 O O . ALA A 1 187 ? -17.188 10.031 7.375 1 97.25 187 ALA A O 1
ATOM 1378 N N . LYS A 1 188 ? -19.219 10.07 6.504 1 97.81 188 LYS A N 1
ATOM 1379 C CA . LYS A 1 188 ? -19.766 10.805 7.637 1 97.81 188 LYS A CA 1
ATOM 1380 C C . LYS A 1 188 ? -19.672 9.992 8.922 1 97.81 188 LYS A C 1
ATOM 1382 O O . LYS A 1 188 ? -19.25 10.508 9.961 1 97.81 188 LYS A O 1
ATOM 1387 N N . GLU A 1 189 ? -20.078 8.648 8.891 1 97.69 189 GLU A N 1
ATOM 1388 C CA . GLU A 1 189 ? -19.969 7.777 10.055 1 97.69 189 GLU A CA 1
ATOM 1389 C C . GLU A 1 189 ? -18.516 7.695 10.539 1 97.69 189 GLU A C 1
ATOM 1391 O O . GLU A 1 189 ? -18.266 7.715 11.75 1 97.69 189 GLU A O 1
ATOM 1396 N N . TYR A 1 190 ? -17.609 7.68 9.648 1 98 190 TYR A N 1
ATOM 1397 C CA . TYR A 1 190 ? -16.188 7.602 9.961 1 98 190 TYR A CA 1
ATOM 1398 C C . TYR A 1 190 ? -15.695 8.898 10.586 1 98 190 TYR A C 1
ATOM 1400 O O . TYR A 1 190 ? -15.07 8.883 11.641 1 98 190 TYR A O 1
ATOM 1408 N N . LEU A 1 191 ? -15.992 10.023 9.992 1 97.88 191 LEU A N 1
ATOM 1409 C CA . LEU A 1 191 ? -15.445 11.305 10.422 1 97.88 191 LEU A CA 1
ATOM 1410 C C . LEU A 1 191 ? -16.109 11.766 11.719 1 97.88 191 LEU A C 1
ATOM 1412 O O . LEU A 1 191 ? -15.461 12.422 12.539 1 97.88 191 LEU A O 1
ATOM 1416 N N . ASP A 1 192 ? -17.312 11.359 11.961 1 97 192 ASP A N 1
ATOM 1417 C CA . ASP A 1 192 ? -18.047 11.82 13.133 1 97 192 ASP A CA 1
ATOM 1418 C C . ASP A 1 192 ? -17.859 10.875 14.312 1 97 192 ASP A C 1
ATOM 1420 O O . ASP A 1 192 ? -18.344 11.133 15.414 1 97 192 ASP A O 1
ATOM 1424 N N . TYR A 1 193 ? -17.172 9.789 13.984 1 95.19 193 TYR A N 1
ATOM 1425 C CA . TYR A 1 193 ? -17.016 8.797 15.047 1 95.19 193 TYR A CA 1
ATOM 1426 C C . TYR A 1 193 ? -16.328 9.398 16.25 1 95.19 193 TYR A C 1
ATOM 1428 O O . TYR A 1 193 ? -15.305 10.086 16.125 1 95.19 193 TYR A O 1
ATOM 1436 N N . LYS A 1 194 ? -16.844 9.234 17.469 1 87.62 194 LYS A N 1
ATOM 1437 C CA . LYS A 1 194 ? -16.234 9.633 18.734 1 87.62 194 LYS A CA 1
ATOM 1438 C C . LYS A 1 194 ? -15.922 8.406 19.609 1 87.62 194 LYS A C 1
ATOM 1440 O O . LYS A 1 194 ? -16.828 7.637 19.938 1 87.62 194 LYS A O 1
ATOM 1445 N N . PRO A 1 195 ? -14.547 8.164 19.781 1 74.38 195 PRO A N 1
ATOM 1446 C CA . PRO A 1 195 ? -14.234 7.023 20.641 1 74.38 195 PRO A CA 1
ATOM 1447 C C . PRO A 1 195 ? -14.859 7.148 22.031 1 74.38 195 PRO A C 1
ATOM 1449 O O . PRO A 1 195 ? -15.016 8.258 22.547 1 74.38 195 PRO A O 1
ATOM 1452 N N . SER A 1 196 ? -15.703 6.152 22.312 1 59.22 196 SER A N 1
ATOM 1453 C CA . SER A 1 196 ? -16.297 6.211 23.641 1 59.22 196 SER A CA 1
ATOM 1454 C C . SER A 1 196 ? -15.242 6.434 24.719 1 59.22 196 SER A C 1
ATOM 1456 O O . SER A 1 196 ? -14.148 5.875 24.641 1 59.22 196 SER A O 1
ATOM 1458 N N . LEU A 1 197 ? -15.188 7.648 25.281 1 50.62 197 LEU A N 1
ATOM 1459 C CA . LEU A 1 197 ? -14.398 7.887 26.484 1 50.62 197 LEU A CA 1
ATOM 1460 C C . LEU A 1 197 ? -14.641 6.793 27.516 1 50.62 197 LEU A C 1
ATOM 1462 O O . LEU A 1 197 ? -15.789 6.488 27.844 1 50.62 197 LEU A O 1
ATOM 1466 N N . VAL A 1 198 ? -13.961 5.727 27.281 1 35.81 198 VAL A N 1
ATOM 1467 C CA . VAL A 1 198 ? -14.133 4.969 28.516 1 35.81 198 VAL A CA 1
ATOM 1468 C C . VAL A 1 198 ? -13.5 5.727 29.672 1 35.81 198 VAL A C 1
ATOM 1470 O O . VAL A 1 198 ? -12.469 6.379 29.516 1 35.81 198 VAL A O 1
ATOM 1473 N N . MET B 1 1 ? 11.562 -41.75 21.969 1 35.66 1 MET B N 1
ATOM 1474 C CA . MET B 1 1 ? 11.906 -40.344 22.109 1 35.66 1 MET B CA 1
ATOM 1475 C C . MET B 1 1 ? 12.07 -39.688 20.75 1 35.66 1 MET B C 1
ATOM 1477 O O . MET B 1 1 ? 13.109 -39.844 20.109 1 35.66 1 MET B O 1
ATOM 1481 N N . LEU B 1 2 ? 10.969 -39.375 20.031 1 38.69 2 LEU B N 1
ATOM 1482 C CA . LEU B 1 2 ? 10.898 -38.812 18.688 1 38.69 2 LEU B CA 1
ATOM 1483 C C . LEU B 1 2 ? 11.305 -37.344 18.703 1 38.69 2 LEU B C 1
ATOM 1485 O O . LEU B 1 2 ? 10.641 -36.5 19.344 1 38.69 2 LEU B O 1
ATOM 1489 N N . PHE B 1 3 ? 12.625 -37.031 18.422 1 38.03 3 PHE B N 1
ATOM 1490 C CA . PHE B 1 3 ? 13.133 -35.656 18.281 1 38.03 3 PHE B CA 1
ATOM 1491 C C . PHE B 1 3 ? 12.469 -34.969 17.094 1 38.03 3 PHE B C 1
ATOM 1493 O O . PHE B 1 3 ? 12.695 -35.312 15.945 1 38.03 3 PHE B O 1
ATOM 1500 N N . LEU B 1 4 ? 11.375 -34.281 17.359 1 35.94 4 LEU B N 1
ATOM 1501 C CA . LEU B 1 4 ? 10.852 -33.375 16.359 1 35.94 4 LEU B CA 1
ATOM 1502 C C . LEU B 1 4 ? 11.828 -32.219 16.125 1 35.94 4 LEU B C 1
ATOM 1504 O O . LEU B 1 4 ? 12.055 -31.391 17 1 35.94 4 LEU B O 1
ATOM 1508 N N . SER B 1 5 ? 12.75 -32.375 15.188 1 36.97 5 SER B N 1
ATOM 1509 C CA . SER B 1 5 ? 13.578 -31.266 14.734 1 36.97 5 SER B CA 1
ATOM 1510 C C . SER B 1 5 ? 12.727 -30.125 14.188 1 36.97 5 SER B C 1
ATOM 1512 O O . SER B 1 5 ? 11.922 -30.328 13.273 1 36.97 5 SER B O 1
ATOM 1514 N N . THR B 1 6 ? 12.5 -29.156 14.969 1 37.25 6 THR B N 1
ATOM 1515 C CA . THR B 1 6 ? 11.938 -27.922 14.445 1 37.25 6 THR B CA 1
ATOM 1516 C C . THR B 1 6 ? 12.82 -27.359 13.336 1 37.25 6 THR B C 1
ATOM 1518 O O . THR B 1 6 ? 13.984 -27.031 13.562 1 37.25 6 THR B O 1
ATOM 1521 N N . ILE B 1 7 ? 12.609 -27.766 12.148 1 30.62 7 ILE B N 1
ATOM 1522 C CA . ILE B 1 7 ? 13.242 -27.078 11.031 1 30.62 7 ILE B CA 1
ATOM 1523 C C . ILE B 1 7 ? 12.961 -25.578 11.125 1 30.62 7 ILE B C 1
ATOM 1525 O O . ILE B 1 7 ? 11.812 -25.141 11 1 30.62 7 ILE B O 1
ATOM 1529 N N . LEU B 1 8 ? 13.695 -24.875 11.938 1 34.53 8 LEU B N 1
ATOM 1530 C CA . LEU B 1 8 ? 13.727 -23.422 11.789 1 34.53 8 LEU B CA 1
ATOM 1531 C C . LEU B 1 8 ? 13.93 -23.031 10.328 1 34.53 8 LEU B C 1
ATOM 1533 O O . LEU B 1 8 ? 15 -23.25 9.758 1 34.53 8 LEU B O 1
ATOM 1537 N N . ILE B 1 9 ? 12.977 -23.203 9.539 1 33.34 9 ILE B N 1
ATOM 1538 C CA . ILE B 1 9 ? 13.125 -22.531 8.242 1 33.34 9 ILE B CA 1
ATOM 1539 C C . ILE B 1 9 ? 13.609 -21.109 8.445 1 33.34 9 ILE B C 1
ATOM 1541 O O . ILE B 1 9 ? 12.867 -20.25 8.945 1 33.34 9 ILE B O 1
ATOM 1545 N N . SER B 1 10 ? 14.727 -20.953 8.977 1 38.78 10 SER B N 1
ATOM 1546 C CA . SER B 1 10 ? 15.344 -19.625 8.875 1 38.78 10 SER B CA 1
ATOM 1547 C C . SER B 1 10 ? 15.141 -19.031 7.48 1 38.78 10 SER B C 1
ATOM 1549 O O . SER B 1 10 ? 15.555 -19.625 6.484 1 38.78 10 SER B O 1
ATOM 1551 N N . SER B 1 11 ? 14.062 -18.578 7.141 1 44.5 11 SER B N 1
ATOM 1552 C CA . SER B 1 11 ? 13.953 -17.812 5.902 1 44.5 11 SER B CA 1
ATOM 1553 C C . SER B 1 11 ? 15.172 -16.938 5.676 1 44.5 11 SER B C 1
ATOM 1555 O O . SER B 1 11 ? 15.312 -15.875 6.293 1 44.5 11 SER B O 1
ATOM 1557 N N . TYR B 1 12 ? 16.375 -17.484 5.672 1 46.28 12 TYR B N 1
ATOM 1558 C CA . TYR B 1 12 ? 17.625 -16.812 5.348 1 46.28 12 TYR B CA 1
ATOM 1559 C C . TYR B 1 12 ? 17.469 -15.953 4.094 1 46.28 12 TYR B C 1
ATOM 1561 O O . TYR B 1 12 ? 17.609 -16.453 2.975 1 46.28 12 TYR B O 1
ATOM 1569 N N . THR B 1 13 ? 16.609 -15.023 4.207 1 62.06 13 THR B N 1
ATOM 1570 C CA . THR B 1 13 ? 16.703 -14.141 3.051 1 62.06 13 THR B CA 1
ATOM 1571 C C . THR B 1 13 ? 18.109 -13.531 2.959 1 62.06 13 THR B C 1
ATOM 1573 O O . THR B 1 13 ? 18.703 -13.172 3.977 1 62.06 13 THR B O 1
ATOM 1576 N N . ALA B 1 14 ? 18.891 -13.867 1.941 1 75 14 ALA B N 1
ATOM 1577 C CA . ALA B 1 14 ? 20.172 -13.242 1.622 1 75 14 ALA B CA 1
ATOM 1578 C C . ALA B 1 14 ? 20.156 -11.758 1.974 1 75 14 ALA B C 1
ATOM 1580 O O . ALA B 1 14 ? 19.109 -11.102 1.914 1 75 14 ALA B O 1
ATOM 1581 N N . PRO B 1 15 ? 21.219 -11.359 2.59 1 83.5 15 PRO B N 1
ATOM 1582 C CA . PRO B 1 15 ? 21.297 -9.914 2.822 1 83.5 15 PRO B CA 1
ATOM 1583 C C . PRO B 1 15 ? 21.031 -9.102 1.561 1 83.5 15 PRO B C 1
ATOM 1585 O O . PRO B 1 15 ? 21.203 -9.602 0.447 1 83.5 15 PRO B O 1
ATOM 1588 N N . PRO B 1 16 ? 20.562 -7.941 1.807 1 89.31 16 PRO B N 1
ATOM 1589 C CA . PRO B 1 16 ? 20.312 -7.098 0.639 1 89.31 16 PRO B CA 1
ATOM 1590 C C . PRO B 1 16 ? 21.578 -6.773 -0.146 1 89.31 16 PRO B C 1
ATOM 1592 O O . PRO B 1 16 ? 22.656 -6.602 0.445 1 89.31 16 PRO B O 1
ATOM 1595 N N . PRO B 1 17 ? 21.484 -6.688 -1.47 1 91.31 17 PRO B N 1
ATOM 1596 C CA . PRO B 1 17 ? 22.578 -6.121 -2.27 1 91.31 17 PRO B CA 1
ATOM 1597 C C . PRO B 1 17 ? 22.875 -4.668 -1.913 1 91.31 17 PRO B C 1
ATOM 1599 O O . PRO B 1 17 ? 22.125 -4.047 -1.156 1 91.31 17 PRO B O 1
ATOM 1602 N N . LYS B 1 18 ? 24.062 -4.164 -2.537 1 90.81 18 LYS B N 1
ATOM 1603 C CA . LYS B 1 18 ? 24.375 -2.748 -2.365 1 90.81 18 LYS B CA 1
ATOM 1604 C C . LYS B 1 18 ? 23.281 -1.871 -2.98 1 90.81 18 LYS B C 1
ATOM 1606 O O . LYS B 1 18 ? 22.734 -2.203 -4.031 1 90.81 18 LYS B O 1
ATOM 1611 N N . ALA B 1 19 ? 23 -0.716 -2.342 1 86.69 19 ALA B N 1
ATOM 1612 C CA . ALA B 1 19 ? 21.953 0.192 -2.799 1 86.69 19 ALA B CA 1
ATOM 1613 C C . ALA B 1 19 ? 22.234 0.684 -4.215 1 86.69 19 ALA B C 1
ATOM 1615 O O . ALA B 1 19 ? 21.312 1.028 -4.953 1 86.69 19 ALA B O 1
ATOM 1616 N N . SER B 1 20 ? 23.469 0.629 -4.641 1 90.12 20 SER B N 1
ATOM 1617 C CA . SER B 1 20 ? 23.828 1.092 -5.98 1 90.12 20 SER B CA 1
ATOM 1618 C C . SER B 1 20 ? 23.469 0.049 -7.035 1 90.12 20 SER B C 1
ATOM 1620 O O . SER B 1 20 ? 23.375 0.366 -8.227 1 90.12 20 SER B O 1
ATOM 1622 N N . ASP B 1 21 ? 23.266 -1.152 -6.609 1 95.5 21 ASP B N 1
ATOM 1623 C CA . ASP B 1 21 ? 22.781 -2.211 -7.496 1 95.5 21 ASP B CA 1
ATOM 1624 C C . ASP B 1 21 ? 21.25 -2.219 -7.566 1 95.5 21 ASP B C 1
ATOM 1626 O O . ASP B 1 21 ? 20.609 -3.109 -7.012 1 95.5 21 ASP B O 1
ATOM 1630 N N . HIS B 1 22 ? 20.75 -1.302 -8.391 1 97.31 22 HIS B N 1
ATOM 1631 C CA . HIS B 1 22 ? 19.312 -1.029 -8.375 1 97.31 22 HIS B CA 1
ATOM 1632 C C . HIS B 1 22 ? 18.516 -2.244 -8.836 1 97.31 22 HIS B C 1
ATOM 1634 O O . HIS B 1 22 ? 17.578 -2.67 -8.156 1 97.31 22 HIS B O 1
ATOM 1640 N N . PRO B 1 23 ? 18.938 -2.895 -9.992 1 97.56 23 PRO B N 1
ATOM 1641 C CA . PRO B 1 23 ? 18.172 -4.078 -10.383 1 97.56 23 PRO B CA 1
ATOM 1642 C C . PRO B 1 23 ? 18.234 -5.191 -9.336 1 97.56 23 PRO B C 1
ATOM 1644 O O . PRO B 1 23 ? 17.219 -5.836 -9.055 1 97.56 23 PRO B O 1
ATOM 1647 N N . GLY B 1 24 ? 19.406 -5.422 -8.773 1 96.94 24 GLY B N 1
ATOM 1648 C CA . GLY B 1 24 ? 19.562 -6.445 -7.75 1 96.94 24 GLY B CA 1
ATOM 1649 C C . GLY B 1 24 ? 18.766 -6.156 -6.484 1 96.94 24 GLY B C 1
ATOM 1650 O O . GLY B 1 24 ? 18.172 -7.062 -5.902 1 96.94 24 GLY B O 1
ATOM 1651 N N . PHE B 1 25 ? 18.797 -4.926 -6.066 1 97.5 25 PHE B N 1
ATOM 1652 C CA . PHE B 1 25 ? 18.062 -4.527 -4.867 1 97.5 25 PHE B CA 1
ATOM 1653 C C . PHE B 1 25 ? 16.562 -4.691 -5.062 1 97.5 25 PHE B C 1
ATOM 1655 O O . PHE B 1 25 ? 15.875 -5.191 -4.176 1 97.5 25 PHE B O 1
ATOM 1662 N N . ALA B 1 26 ? 16.062 -4.285 -6.23 1 98.12 26 ALA B N 1
ATOM 1663 C CA . ALA B 1 26 ? 14.648 -4.461 -6.551 1 98.12 26 ALA B CA 1
ATOM 1664 C C . ALA B 1 26 ? 14.25 -5.934 -6.512 1 98.12 26 ALA B C 1
ATOM 1666 O O . ALA B 1 26 ? 13.227 -6.293 -5.926 1 98.12 26 ALA B O 1
ATOM 1667 N N . ARG B 1 27 ? 15.125 -6.824 -7.109 1 97.44 27 ARG B N 1
ATOM 1668 C CA . ARG B 1 27 ? 14.852 -8.258 -7.117 1 97.44 27 ARG B CA 1
ATOM 1669 C C . ARG B 1 27 ? 14.867 -8.82 -5.699 1 97.44 27 ARG B C 1
ATOM 1671 O O . ARG B 1 27 ? 14.031 -9.656 -5.352 1 97.44 27 ARG B O 1
ATOM 1678 N N . TRP B 1 28 ? 15.828 -8.367 -4.945 1 96.44 28 TRP B N 1
ATOM 1679 C CA . TRP B 1 28 ? 15.922 -8.805 -3.559 1 96.44 28 TRP B CA 1
ATOM 1680 C C . TRP B 1 28 ? 14.648 -8.461 -2.791 1 96.44 28 TRP B C 1
ATOM 1682 O O . TRP B 1 28 ? 14.117 -9.297 -2.059 1 96.44 28 TRP B O 1
ATOM 1692 N N . MET B 1 29 ? 14.133 -7.293 -2.957 1 97.19 29 MET B N 1
ATOM 1693 C CA . MET B 1 29 ? 12.906 -6.895 -2.27 1 97.19 29 MET B CA 1
ATOM 1694 C C . MET B 1 29 ? 11.734 -7.758 -2.707 1 97.19 29 MET B C 1
ATOM 1696 O O . MET B 1 29 ? 10.969 -8.242 -1.869 1 97.19 29 MET B O 1
ATOM 1700 N N . ALA B 1 30 ? 11.594 -7.965 -4.004 1 97.38 30 ALA B N 1
ATOM 1701 C CA . ALA B 1 30 ? 10.5 -8.773 -4.52 1 97.38 30 ALA B CA 1
ATOM 1702 C C . ALA B 1 30 ? 10.562 -10.203 -3.979 1 97.38 30 ALA B C 1
ATOM 1704 O O . ALA B 1 30 ? 9.531 -10.828 -3.732 1 97.38 30 ALA B O 1
ATOM 1705 N N . THR B 1 31 ? 11.75 -10.633 -3.824 1 95.81 31 THR B N 1
ATOM 1706 C CA . THR B 1 31 ? 11.93 -12.008 -3.354 1 95.81 31 THR B CA 1
ATOM 1707 C C . THR B 1 31 ? 11.758 -12.086 -1.84 1 95.81 31 THR B C 1
ATOM 1709 O O . THR B 1 31 ? 11.172 -13.039 -1.325 1 95.81 31 THR B O 1
ATOM 1712 N N . SER B 1 32 ? 12.164 -11.086 -1.096 1 95.81 32 SER B N 1
ATOM 1713 C CA . SER B 1 32 ? 12.281 -11.156 0.357 1 95.81 32 SER B CA 1
ATOM 1714 C C . SER B 1 32 ? 10.969 -10.766 1.031 1 95.81 32 SER B C 1
ATOM 1716 O O . SER B 1 32 ? 10.648 -11.266 2.111 1 95.81 32 SER B O 1
ATOM 1718 N N . LEU B 1 33 ? 10.25 -9.836 0.462 1 97.31 33 LEU B N 1
ATOM 1719 C CA . LEU B 1 33 ? 9.039 -9.344 1.109 1 97.31 33 LEU B CA 1
ATOM 1720 C C . LEU B 1 33 ? 7.852 -10.242 0.802 1 97.31 33 LEU B C 1
ATOM 1722 O O . LEU B 1 33 ? 7.832 -10.93 -0.223 1 97.31 33 LEU B O 1
ATOM 1726 N N . THR B 1 34 ? 6.875 -10.25 1.69 1 97.81 34 THR B N 1
ATOM 1727 C CA . THR B 1 34 ? 5.82 -11.258 1.619 1 97.81 34 THR B CA 1
ATOM 1728 C C . THR B 1 34 ? 4.496 -10.617 1.201 1 97.81 34 THR B C 1
ATOM 1730 O O . THR B 1 34 ? 3.574 -11.32 0.777 1 97.81 34 THR B O 1
ATOM 1733 N N . TRP B 1 35 ? 4.371 -9.352 1.414 1 98.69 35 TRP B N 1
ATOM 1734 C CA . TRP B 1 35 ? 3.145 -8.648 1.047 1 98.69 35 TRP B CA 1
ATOM 1735 C C . TRP B 1 35 ? 3.449 -7.223 0.591 1 98.69 35 TRP B C 1
ATOM 1737 O O . TRP B 1 35 ? 4.559 -6.723 0.792 1 98.69 35 TRP B O 1
ATOM 1747 N N . GLY B 1 36 ? 2.627 -6.617 -0.099 1 98.88 36 GLY B N 1
ATOM 1748 C CA . GLY B 1 36 ? 2.611 -5.234 -0.542 1 98.88 36 GLY B CA 1
ATOM 1749 C C . GLY B 1 36 ? 1.214 -4.711 -0.818 1 98.88 36 GLY B C 1
ATOM 1750 O O . GLY B 1 36 ? 0.232 -5.246 -0.296 1 98.88 36 GLY B O 1
ATOM 1751 N N . VAL B 1 37 ? 1.139 -3.609 -1.468 1 98.94 37 VAL B N 1
ATOM 1752 C CA . VAL B 1 37 ? -0.162 -3.059 -1.833 1 98.94 37 VAL B CA 1
ATOM 1753 C C . VAL B 1 37 ? -0.324 -3.08 -3.352 1 98.94 37 VAL B C 1
ATOM 1755 O O . VAL B 1 37 ? 0.509 -2.535 -4.078 1 98.94 37 VAL B O 1
ATOM 1758 N N . LEU B 1 38 ? -1.322 -3.779 -3.801 1 98.94 38 LEU B N 1
ATOM 1759 C CA . LEU B 1 38 ? -1.716 -3.777 -5.207 1 98.94 38 LEU B CA 1
ATOM 1760 C C . LEU B 1 38 ? -2.631 -2.596 -5.512 1 98.94 38 LEU B C 1
ATOM 1762 O O . LEU B 1 38 ? -3.725 -2.492 -4.953 1 98.94 38 LEU B O 1
ATOM 1766 N N . SER B 1 39 ? -2.176 -1.703 -6.344 1 98.94 39 SER B N 1
ATOM 1767 C CA . SER B 1 39 ? -2.967 -0.542 -6.742 1 98.94 39 SER B CA 1
ATOM 1768 C C . SER B 1 39 ? -3.576 -0.739 -8.125 1 98.94 39 SER B C 1
ATOM 1770 O O . SER B 1 39 ? -2.859 -0.985 -9.102 1 98.94 39 SER B O 1
ATOM 1772 N N . THR B 1 40 ? -4.848 -0.665 -8.219 1 98.81 40 THR B N 1
ATOM 1773 C CA . THR B 1 40 ? -5.633 -0.827 -9.438 1 98.81 40 THR B CA 1
ATOM 1774 C C . THR B 1 40 ? -6.496 0.404 -9.688 1 98.81 40 THR B C 1
ATOM 1776 O O . THR B 1 40 ? -6.512 1.336 -8.883 1 98.81 40 THR B O 1
ATOM 1779 N N . THR B 1 41 ? -7.117 0.484 -10.859 1 98.5 41 THR B N 1
ATOM 1780 C CA . THR B 1 41 ? -8.102 1.52 -11.141 1 98.5 41 THR B CA 1
ATOM 1781 C C . THR B 1 41 ? -9.508 1.039 -10.789 1 98.5 41 THR B C 1
ATOM 1783 O O . THR B 1 41 ? -10.008 0.079 -11.375 1 98.5 41 THR B O 1
ATOM 1786 N N . SER B 1 42 ? -10.133 1.73 -9.891 1 98.19 42 SER B N 1
ATOM 1787 C CA . SER B 1 42 ? -11.414 1.283 -9.359 1 98.19 42 SER B CA 1
ATOM 1788 C C . SER B 1 42 ? -12.5 1.326 -10.43 1 98.19 42 SER B C 1
ATOM 1790 O O . SER B 1 42 ? -12.586 2.285 -11.203 1 98.19 42 SER B O 1
ATOM 1792 N N . THR B 1 43 ? -13.352 0.33 -10.469 1 97.75 43 THR B N 1
ATOM 1793 C CA . THR B 1 43 ? -14.57 0.3 -11.266 1 97.75 43 THR B CA 1
ATOM 1794 C C . THR B 1 43 ? -15.805 0.313 -10.375 1 97.75 43 THR B C 1
ATOM 1796 O O . THR B 1 43 ? -16.922 0.145 -10.859 1 97.75 43 THR B O 1
ATOM 1799 N N . ARG B 1 44 ? -15.594 0.51 -9.109 1 94.94 44 ARG B N 1
ATOM 1800 C CA . ARG B 1 44 ? -16.625 0.33 -8.094 1 94.94 44 ARG B CA 1
ATOM 1801 C C . ARG B 1 44 ? -17.094 1.673 -7.543 1 94.94 44 ARG B C 1
ATOM 1803 O O . ARG B 1 44 ? -16.359 2.664 -7.609 1 94.94 44 ARG B O 1
ATOM 1810 N N . SER B 1 45 ? -18.344 1.666 -7.02 1 91.25 45 SER B N 1
ATOM 1811 C CA . SER B 1 45 ? -18.906 2.885 -6.457 1 91.25 45 SER B CA 1
ATOM 1812 C C . SER B 1 45 ? -19.109 2.756 -4.953 1 91.25 45 SER B C 1
ATOM 1814 O O . SER B 1 45 ? -19.391 3.746 -4.27 1 91.25 45 SER B O 1
ATOM 1816 N N . GLU B 1 46 ? -18.984 1.596 -4.488 1 86.81 46 GLU B N 1
ATOM 1817 C CA . GLU B 1 46 ? -19.094 1.364 -3.053 1 86.81 46 GLU B CA 1
ATOM 1818 C C . GLU B 1 46 ? -17.719 1.203 -2.41 1 86.81 46 GLU B C 1
ATOM 1820 O O . GLU B 1 46 ? -16.969 0.292 -2.764 1 86.81 46 GLU B O 1
ATOM 1825 N N . GLY B 1 47 ? -17.375 2.082 -1.494 1 86.12 47 GLY B N 1
ATOM 1826 C CA . GLY B 1 47 ? -16.094 2.027 -0.808 1 86.12 47 GLY B CA 1
ATOM 1827 C C . GLY B 1 47 ? -14.953 2.627 -1.615 1 86.12 47 GLY B C 1
ATOM 1828 O O . GLY B 1 47 ? -13.797 2.609 -1.183 1 86.12 47 GLY B O 1
ATOM 1829 N N . SER B 1 48 ? -15.258 3.031 -2.783 1 91.12 48 SER B N 1
ATOM 1830 C CA . SER B 1 48 ? -14.328 3.682 -3.697 1 91.12 48 SER B CA 1
ATOM 1831 C C . SER B 1 48 ? -15.062 4.555 -4.711 1 91.12 48 SER B C 1
ATOM 1833 O O . SER B 1 48 ? -16.281 4.637 -4.691 1 91.12 48 SER B O 1
ATOM 1835 N N . THR B 1 49 ? -14.312 5.281 -5.453 1 95 49 THR B N 1
ATOM 1836 C CA . THR B 1 49 ? -14.852 6.039 -6.578 1 95 49 THR B CA 1
ATOM 1837 C C . THR B 1 49 ? -14.328 5.488 -7.902 1 95 49 THR B C 1
ATOM 1839 O O . THR B 1 49 ? -13.133 5.246 -8.055 1 95 49 THR B O 1
ATOM 1842 N N . LYS B 1 50 ? -15.336 5.32 -8.828 1 96.12 50 LYS B N 1
ATOM 1843 C CA . LYS B 1 50 ? -14.938 4.836 -10.148 1 96.12 50 LYS B CA 1
ATOM 1844 C C . LYS B 1 50 ? -13.852 5.719 -10.758 1 96.12 50 LYS B C 1
ATOM 1846 O O . LYS B 1 50 ? -13.969 6.949 -10.734 1 96.12 50 LYS B O 1
ATOM 1851 N N . GLY B 1 51 ? -12.805 5.094 -11.203 1 96.38 51 GLY B N 1
ATOM 1852 C CA . GLY B 1 51 ? -11.719 5.812 -11.852 1 96.38 51 GLY B CA 1
ATOM 1853 C C . GLY B 1 51 ? -10.57 6.125 -10.906 1 96.38 51 GLY B C 1
ATOM 1854 O O . GLY B 1 51 ? -9.453 6.414 -11.352 1 96.38 51 GLY B O 1
ATOM 1855 N N . ASP B 1 52 ? -10.836 6.051 -9.617 1 97.19 52 ASP B N 1
ATOM 1856 C CA . ASP B 1 52 ? -9.797 6.34 -8.633 1 97.19 52 ASP B CA 1
ATOM 1857 C C . ASP B 1 52 ? -8.773 5.207 -8.57 1 97.19 52 ASP B C 1
ATOM 1859 O O . ASP B 1 52 ? -9.117 4.043 -8.789 1 97.19 52 ASP B O 1
ATOM 1863 N N . ALA B 1 53 ? -7.512 5.594 -8.352 1 98.62 53 ALA B N 1
ATOM 1864 C CA . ALA B 1 53 ? -6.574 4.559 -7.926 1 98.62 53 ALA B CA 1
ATOM 1865 C C . ALA B 1 53 ? -7.012 3.93 -6.605 1 98.62 53 ALA B C 1
ATOM 1867 O O . ALA B 1 53 ? -7.43 4.633 -5.684 1 98.62 53 ALA B O 1
ATOM 1868 N N . PHE B 1 54 ? -7.035 2.631 -6.543 1 98.75 54 PHE B N 1
ATOM 1869 C CA . PHE B 1 54 ? -7.449 1.879 -5.367 1 98.75 54 PHE B CA 1
ATOM 1870 C C . PHE B 1 54 ? -6.355 0.91 -4.93 1 98.75 54 PHE B C 1
ATOM 1872 O O . PHE B 1 54 ? -6.027 -0.029 -5.656 1 98.75 54 PHE B O 1
ATOM 1879 N N . GLY B 1 55 ? -5.781 1.118 -3.738 1 98.81 55 GLY B N 1
ATOM 1880 C CA . GLY B 1 55 ? -4.785 0.221 -3.178 1 98.81 55 GLY B CA 1
ATOM 1881 C C . GLY B 1 55 ? -5.375 -0.823 -2.248 1 98.81 55 GLY B C 1
ATOM 1882 O O . GLY B 1 55 ? -6.266 -0.52 -1.451 1 98.81 55 GLY B O 1
ATOM 1883 N N . ASN B 1 56 ? -4.902 -2.008 -2.334 1 98.62 56 ASN B N 1
ATOM 1884 C CA . ASN B 1 56 ? -5.34 -3.137 -1.521 1 98.62 56 ASN B CA 1
ATOM 1885 C C . ASN B 1 56 ? -4.164 -3.994 -1.068 1 98.62 56 ASN B C 1
ATOM 1887 O O . ASN B 1 56 ? -3.414 -4.512 -1.896 1 98.62 56 ASN B O 1
ATOM 1891 N N . PRO B 1 57 ? -3.914 -4.109 0.25 1 98.62 57 PRO B N 1
ATOM 1892 C CA . PRO B 1 57 ? -2.852 -5.012 0.703 1 98.62 57 PRO B CA 1
ATOM 1893 C C . PRO B 1 57 ? -3.045 -6.441 0.211 1 98.62 57 PRO B C 1
ATOM 1895 O O . PRO B 1 57 ? -4.164 -6.965 0.244 1 98.62 57 PRO B O 1
ATOM 1898 N N . TYR B 1 58 ? -1.977 -7.016 -0.278 1 98.69 58 TYR B N 1
ATOM 1899 C CA . TYR B 1 58 ? -1.99 -8.344 -0.874 1 98.69 58 TYR B CA 1
ATOM 1900 C C . TYR B 1 58 ? -0.727 -9.117 -0.512 1 98.69 58 TYR B C 1
ATOM 1902 O O . TYR B 1 58 ? 0.379 -8.578 -0.578 1 98.69 58 TYR B O 1
ATOM 1910 N N . SER B 1 59 ? -0.938 -10.344 -0.139 1 98.81 59 SER B N 1
ATOM 1911 C CA . SER B 1 59 ? 0.18 -11.281 -0.082 1 98.81 59 SER B CA 1
ATOM 1912 C C . SER B 1 59 ? 0.595 -11.734 -1.479 1 98.81 59 SER B C 1
ATOM 1914 O O . SER B 1 59 ? -0.233 -11.789 -2.391 1 98.81 59 SER B O 1
ATOM 1916 N N . PHE B 1 60 ? 1.908 -11.992 -1.627 1 98.88 60 PHE B N 1
ATOM 1917 C CA . PHE B 1 60 ? 2.391 -12.406 -2.941 1 98.88 60 PHE B CA 1
ATOM 1918 C C . PHE B 1 60 ? 3.633 -13.273 -2.816 1 98.88 60 PHE B C 1
ATOM 1920 O O . PHE B 1 60 ? 4.18 -13.43 -1.723 1 98.88 60 PHE B O 1
ATOM 1927 N N . ALA B 1 61 ? 4.004 -13.883 -3.863 1 98.69 61 ALA B N 1
ATOM 1928 C CA . AL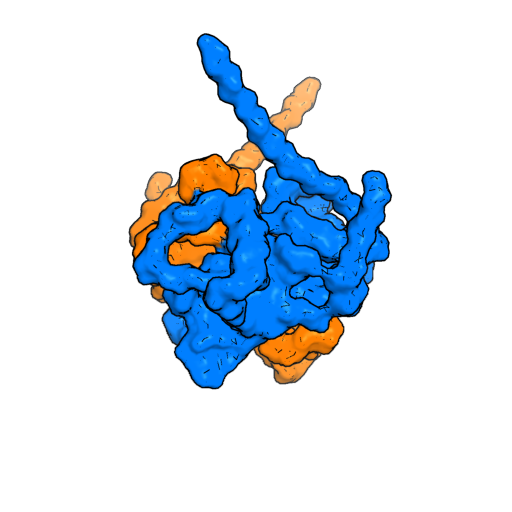A B 1 61 ? 5.297 -14.523 -4.07 1 98.69 61 ALA B CA 1
ATOM 1929 C C . ALA B 1 61 ? 5.84 -14.234 -5.465 1 98.69 61 ALA B C 1
ATOM 1931 O O . ALA B 1 61 ? 5.086 -13.859 -6.367 1 98.69 61 ALA B O 1
ATOM 1932 N N . ASP B 1 62 ? 7.086 -14.25 -5.559 1 96.75 62 ASP B N 1
ATOM 1933 C CA . ASP B 1 62 ? 7.652 -14.078 -6.895 1 96.75 62 ASP B CA 1
ATOM 1934 C C . ASP B 1 62 ? 8.32 -15.359 -7.375 1 96.75 62 ASP B C 1
ATOM 1936 O O . ASP B 1 62 ? 8.773 -16.172 -6.562 1 96.75 62 ASP B O 1
ATOM 1940 N N . VAL B 1 63 ? 8.242 -15.68 -8.609 1 97.38 63 VAL B N 1
ATOM 1941 C CA . VAL B 1 63 ? 9.062 -16.656 -9.32 1 97.38 63 VAL B CA 1
ATOM 1942 C C . VAL B 1 63 ? 9.914 -15.961 -10.375 1 97.38 63 VAL B C 1
ATOM 1944 O O . VAL B 1 63 ? 9.383 -15.398 -11.328 1 97.38 63 VAL B O 1
ATOM 1947 N N . ASP B 1 64 ? 11.227 -15.891 -10.18 1 95.31 64 ASP B N 1
ATOM 1948 C CA . ASP B 1 64 ? 12.18 -15.266 -11.094 1 95.31 64 ASP B CA 1
ATOM 1949 C C . ASP B 1 64 ? 11.836 -13.797 -11.32 1 95.31 64 ASP B C 1
ATOM 1951 O O . ASP B 1 64 ? 11.922 -13.297 -12.445 1 95.31 64 ASP B O 1
ATOM 1955 N N . GLY B 1 65 ? 11.32 -13.164 -10.336 1 96.94 65 GLY B N 1
ATOM 1956 C CA . GLY B 1 65 ? 11.086 -11.727 -10.391 1 96.94 65 GLY B CA 1
ATOM 1957 C C . GLY B 1 65 ? 9.656 -11.375 -10.766 1 96.94 65 GLY B C 1
ATOM 1958 O O . GLY B 1 65 ? 9.242 -10.219 -10.641 1 96.94 65 GLY B O 1
ATOM 1959 N N . VAL B 1 66 ? 8.906 -12.367 -11.219 1 98.56 66 VAL B N 1
ATOM 1960 C CA . VAL B 1 66 ? 7.508 -12.133 -11.586 1 98.56 66 VAL B CA 1
ATOM 1961 C C . VAL B 1 66 ? 6.617 -12.312 -10.359 1 98.56 66 VAL B C 1
ATOM 1963 O O . VAL B 1 66 ? 6.566 -13.391 -9.766 1 98.56 66 VAL B O 1
ATOM 1966 N N . PRO B 1 67 ? 5.863 -11.289 -9.953 1 98.88 67 PRO B N 1
ATOM 1967 C CA . PRO B 1 67 ? 4.949 -11.43 -8.82 1 98.88 67 PRO B CA 1
ATOM 1968 C C . PRO B 1 67 ? 3.697 -12.234 -9.172 1 98.88 67 PRO B C 1
ATOM 1970 O O . PRO B 1 67 ? 3.125 -12.055 -10.25 1 98.88 67 PRO B O 1
ATOM 1973 N N . TYR B 1 68 ? 3.324 -13.078 -8.273 1 98.94 68 TYR B N 1
ATOM 1974 C CA . TYR B 1 68 ? 2.094 -13.859 -8.367 1 98.94 68 TYR B CA 1
ATOM 1975 C C . TYR B 1 68 ? 1.217 -13.641 -7.141 1 98.94 68 TYR B C 1
ATOM 1977 O O . TYR B 1 68 ? 1.725 -13.461 -6.031 1 98.94 68 TYR B O 1
ATOM 1985 N N . PHE B 1 69 ? -0.075 -13.688 -7.348 1 98.94 69 PHE B N 1
ATOM 1986 C CA . PHE B 1 69 ? -1.1 -13.492 -6.328 1 98.94 69 PHE B CA 1
ATOM 1987 C C . PHE B 1 69 ? -2.09 -14.656 -6.332 1 98.94 69 PHE B C 1
ATOM 1989 O O . PHE B 1 69 ? -2.359 -15.25 -7.379 1 98.94 69 PHE B O 1
ATOM 1996 N N . TYR B 1 70 ? -2.562 -15.016 -5.18 1 98.88 70 TYR B N 1
ATOM 1997 C CA . TYR B 1 70 ? -3.658 -15.969 -5.012 1 98.88 70 TYR B CA 1
ATOM 1998 C C . TYR B 1 70 ? -4.953 -15.242 -4.656 1 98.88 70 TYR B C 1
ATOM 2000 O O . TYR B 1 70 ? -5.109 -14.75 -3.539 1 98.88 70 TYR B O 1
ATOM 2008 N N . ALA B 1 71 ? -5.887 -15.18 -5.648 1 98.19 71 ALA B N 1
ATOM 2009 C CA . ALA B 1 71 ? -6.973 -14.211 -5.539 1 98.19 71 ALA B CA 1
ATOM 2010 C C . ALA B 1 71 ? -8.312 -14.844 -5.918 1 98.19 71 ALA B C 1
ATOM 2012 O O . ALA B 1 71 ? -8.352 -15.953 -6.449 1 98.19 71 ALA B O 1
ATOM 2013 N N . SER B 1 72 ? -9.336 -14.133 -5.551 1 97.5 72 SER B N 1
ATOM 2014 C CA . SER B 1 72 ? -10.711 -14.484 -5.879 1 97.5 72 SER B CA 1
ATOM 2015 C C . SER B 1 72 ? -11.422 -13.336 -6.582 1 97.5 72 SER B C 1
ATOM 2017 O O . SER B 1 72 ? -11.156 -12.164 -6.297 1 97.5 72 SER B O 1
ATOM 2019 N N . GLY B 1 73 ? -12.344 -13.719 -7.484 1 96.62 73 GLY B N 1
ATOM 2020 C CA . GLY B 1 73 ? -13.133 -12.711 -8.172 1 96.62 73 GLY B CA 1
ATOM 2021 C C . GLY B 1 73 ? -13.977 -11.867 -7.23 1 96.62 73 GLY B C 1
ATOM 2022 O O . GLY B 1 73 ? -14.516 -10.836 -7.633 1 96.62 73 GLY B O 1
ATOM 2023 N N . MET B 1 74 ? -14.031 -12.219 -5.961 1 95.44 74 MET B N 1
ATOM 2024 C CA . MET B 1 74 ? -14.797 -11.492 -4.953 1 95.44 74 MET B CA 1
ATOM 2025 C C . MET B 1 74 ? -14.008 -10.305 -4.418 1 95.44 74 MET B C 1
ATOM 2027 O O . MET B 1 74 ? -14.562 -9.43 -3.756 1 95.44 74 MET B O 1
ATOM 2031 N N . ASP B 1 75 ? -12.742 -10.336 -4.656 1 96.88 75 ASP B N 1
ATOM 2032 C CA . ASP B 1 75 ? -11.875 -9.289 -4.129 1 96.88 75 ASP B CA 1
ATOM 2033 C C . ASP B 1 75 ? -12.023 -7.996 -4.934 1 96.88 75 ASP B C 1
ATOM 2035 O O . ASP B 1 75 ? -12.086 -8.031 -6.164 1 96.88 75 ASP B O 1
ATOM 2039 N N . ALA B 1 76 ? -12 -6.84 -4.305 1 97.62 76 ALA B N 1
ATOM 2040 C CA . ALA B 1 76 ? -12.18 -5.531 -4.93 1 97.62 76 ALA B CA 1
ATOM 2041 C C . ALA B 1 76 ? -11.172 -5.32 -6.055 1 97.62 76 ALA B C 1
ATOM 2043 O O . ALA B 1 76 ? -11.516 -4.812 -7.121 1 97.62 76 ALA B O 1
ATOM 2044 N N . SER B 1 77 ? -9.906 -5.699 -5.836 1 98.38 77 SER B N 1
ATOM 2045 C CA . SER B 1 77 ? -8.875 -5.5 -6.852 1 98.38 77 SER B CA 1
ATOM 2046 C C . SER B 1 77 ? -9.125 -6.383 -8.07 1 98.38 77 SER B C 1
ATOM 2048 O O . SER B 1 77 ? -8.859 -5.977 -9.203 1 98.38 77 SER B O 1
ATOM 2050 N N . MET B 1 78 ? -9.633 -7.586 -7.859 1 98.44 78 MET B N 1
ATOM 2051 C CA . MET B 1 78 ? -9.914 -8.477 -8.984 1 98.44 78 MET B CA 1
ATOM 2052 C C . MET B 1 78 ? -11.133 -8 -9.766 1 98.44 78 MET B C 1
ATOM 2054 O O . MET B 1 78 ? -11.195 -8.164 -10.984 1 98.44 78 MET B O 1
ATOM 2058 N N . VAL B 1 79 ? -12.109 -7.441 -9.055 1 97.81 79 VAL B N 1
ATOM 2059 C CA . VAL B 1 79 ? -13.227 -6.801 -9.742 1 97.81 79 VAL B CA 1
ATOM 2060 C C . VAL B 1 79 ? -12.711 -5.656 -10.617 1 97.81 79 VAL B C 1
ATOM 2062 O O . VAL B 1 79 ? -13.094 -5.539 -11.781 1 97.81 79 VAL B O 1
ATOM 2065 N N . ASP B 1 80 ? -11.844 -4.852 -10.094 1 98.5 80 ASP B N 1
ATOM 2066 C CA . ASP B 1 80 ? -11.258 -3.74 -10.836 1 98.5 80 ASP B CA 1
ATOM 2067 C C . ASP B 1 80 ? -10.516 -4.238 -12.078 1 98.5 80 ASP B C 1
ATOM 2069 O O . ASP B 1 80 ? -10.578 -3.613 -13.141 1 98.5 80 ASP B O 1
ATOM 2073 N N . LEU B 1 81 ? -9.844 -5.352 -11.945 1 98.69 81 LEU B N 1
ATOM 2074 C CA . LEU B 1 81 ? -8.93 -5.824 -12.984 1 98.69 81 LEU B CA 1
ATOM 2075 C C . LEU B 1 81 ? -9.68 -6.617 -14.047 1 98.69 81 LEU B C 1
ATOM 2077 O O . LEU B 1 81 ? -9.312 -6.586 -15.227 1 98.69 81 LEU B O 1
ATOM 2081 N N . PHE B 1 82 ? -10.734 -7.34 -13.625 1 98.25 82 PHE B N 1
ATOM 2082 C CA . PHE B 1 82 ? -11.227 -8.359 -14.539 1 98.25 82 PHE B CA 1
ATOM 2083 C C . PHE B 1 82 ? -12.75 -8.359 -14.578 1 98.25 82 PHE B C 1
ATOM 2085 O O . PHE B 1 82 ? -13.359 -9.148 -15.305 1 98.25 82 PHE B O 1
ATOM 2092 N N . GLY B 1 83 ? -13.414 -7.496 -13.844 1 96.19 83 GLY B N 1
ATOM 2093 C CA . GLY B 1 83 ? -14.82 -7.691 -13.547 1 96.19 83 GLY B CA 1
ATOM 2094 C C . GLY B 1 83 ? -15.742 -7.184 -14.641 1 96.19 83 GLY B C 1
ATOM 2095 O O . GLY B 1 83 ? -16.938 -7.484 -14.641 1 96.19 83 GLY B O 1
ATOM 2096 N N . SER B 1 84 ? -15.211 -6.383 -15.5 1 93.19 84 SER B N 1
ATOM 2097 C CA . SER B 1 84 ? -16.094 -5.816 -16.516 1 93.19 84 SER B CA 1
ATOM 2098 C C . SER B 1 84 ? -15.297 -5.266 -17.688 1 93.19 84 SER B C 1
ATOM 2100 O O . SER B 1 84 ? -14.07 -5.312 -17.688 1 93.19 84 SER B O 1
ATOM 2102 N N . ASP B 1 85 ? -15.961 -4.797 -18.703 1 91.62 85 ASP B N 1
ATOM 2103 C CA . ASP B 1 85 ? -15.352 -4.18 -19.875 1 91.62 85 ASP B CA 1
ATOM 2104 C C . ASP B 1 85 ? -14.695 -2.848 -19.5 1 91.62 85 ASP B C 1
ATOM 2106 O O . ASP B 1 85 ? -13.875 -2.324 -20.266 1 91.62 85 ASP B O 1
ATOM 2110 N N . ALA B 1 86 ? -15.086 -2.297 -18.391 1 90.94 86 ALA B N 1
ATOM 2111 C CA . ALA B 1 86 ? -14.516 -1.04 -17.922 1 90.94 86 ALA B CA 1
ATOM 2112 C C . ALA B 1 86 ? -13.195 -1.278 -17.188 1 90.94 86 ALA B C 1
ATOM 2114 O O . ALA B 1 86 ? -12.492 -0.328 -16.828 1 90.94 86 ALA B O 1
ATOM 2115 N N . SER B 1 87 ? -12.836 -2.543 -17.047 1 95.12 87 SER B N 1
ATOM 2116 C CA . SER B 1 87 ? -11.648 -2.898 -16.281 1 95.12 87 SER B CA 1
ATOM 2117 C C . SER B 1 87 ? -10.375 -2.469 -17 1 95.12 87 SER B C 1
ATOM 2119 O O . SER B 1 87 ? -10.312 -2.5 -18.234 1 95.12 87 SER B O 1
ATOM 2121 N N . ASN B 1 88 ? -9.453 -1.955 -16.219 1 95.56 88 ASN B N 1
ATOM 2122 C CA . ASN B 1 88 ? -8.055 -1.765 -16.594 1 95.56 88 ASN B CA 1
ATOM 2123 C C . ASN B 1 88 ? -7.156 -2.842 -16 1 95.56 88 ASN B C 1
ATOM 2125 O O . ASN B 1 88 ? -7.004 -2.922 -14.781 1 95.56 88 ASN B O 1
ATOM 2129 N N . SER B 1 89 ? -6.555 -3.668 -16.844 1 97.88 89 SER B N 1
ATOM 2130 C CA . SER B 1 89 ? -5.816 -4.832 -16.359 1 97.88 89 SER B CA 1
ATOM 2131 C C . SER B 1 89 ? -4.406 -4.449 -15.93 1 97.88 89 SER B C 1
ATOM 2133 O O . SER B 1 89 ? -3.555 -5.32 -15.727 1 97.88 89 SER B O 1
ATOM 2135 N N . ARG B 1 90 ? -4.16 -3.188 -15.883 1 98.38 90 ARG B N 1
ATOM 2136 C CA . ARG B 1 90 ? -2.854 -2.73 -15.422 1 98.38 90 ARG B CA 1
ATOM 2137 C C . ARG B 1 90 ? -2.912 -2.305 -13.953 1 98.38 90 ARG B C 1
ATOM 2139 O O . ARG B 1 90 ? -3.979 -1.947 -13.453 1 98.38 90 ARG B O 1
ATOM 2146 N N . GLY B 1 91 ? -1.824 -2.301 -13.266 1 98.12 91 GLY B N 1
ATOM 2147 C CA . GLY B 1 91 ? -1.675 -1.846 -11.891 1 98.12 91 GLY B CA 1
ATOM 2148 C C . GLY B 1 91 ? -0.231 -1.811 -11.43 1 98.12 91 GLY B C 1
ATOM 2149 O O . GLY B 1 91 ? 0.69 -1.903 -12.242 1 98.12 91 GLY B O 1
ATOM 2150 N N . THR B 1 92 ? -0.014 -1.535 -10.148 1 98.81 92 THR B N 1
ATOM 2151 C CA . THR B 1 92 ? 1.315 -1.553 -9.555 1 98.81 92 THR B CA 1
ATOM 2152 C C . THR B 1 92 ? 1.31 -2.334 -8.242 1 98.81 92 THR B C 1
ATOM 2154 O O . THR B 1 92 ? 0.281 -2.418 -7.57 1 98.81 92 THR B O 1
ATOM 2157 N N . LEU B 1 93 ? 2.361 -2.99 -7.949 1 98.88 93 LEU B N 1
ATOM 2158 C CA . LEU B 1 93 ? 2.662 -3.564 -6.645 1 98.88 93 LEU B CA 1
ATOM 2159 C C . LEU B 1 93 ? 3.689 -2.719 -5.902 1 98.88 93 LEU B C 1
ATOM 2161 O O . LEU B 1 93 ? 4.82 -2.559 -6.363 1 98.88 93 LEU B O 1
ATOM 2165 N N . SER B 1 94 ? 3.283 -2.119 -4.789 1 98.94 94 SER B N 1
ATOM 2166 C CA . SER B 1 94 ? 4.168 -1.309 -3.961 1 98.94 94 SER B CA 1
ATOM 2167 C C . SER B 1 94 ? 4.73 -2.117 -2.795 1 98.94 94 SER B C 1
ATOM 2169 O O . SER B 1 94 ? 3.977 -2.738 -2.045 1 98.94 94 SER B O 1
ATOM 2171 N N . LEU B 1 95 ? 6.008 -2.08 -2.666 1 98.88 95 LEU B N 1
ATOM 2172 C CA . LEU B 1 95 ? 6.738 -2.777 -1.611 1 98.88 95 LEU B CA 1
ATOM 2173 C C . LEU B 1 95 ? 7.582 -1.803 -0.796 1 98.88 95 LEU B C 1
ATOM 2175 O O . LEU B 1 95 ? 8.031 -0.78 -1.316 1 98.88 95 LEU B O 1
ATOM 2179 N N . THR B 1 96 ? 7.766 -2.08 0.45 1 98.81 96 THR B N 1
ATOM 2180 C CA . THR B 1 96 ? 8.609 -1.262 1.312 1 98.81 96 THR B CA 1
ATOM 2181 C C . THR B 1 96 ? 9.32 -2.127 2.348 1 98.81 96 THR B C 1
ATOM 2183 O O . THR B 1 96 ? 8.742 -3.074 2.881 1 98.81 96 THR B O 1
ATOM 2186 N N . GLU B 1 97 ? 10.539 -1.773 2.654 1 97.81 97 GLU B N 1
ATOM 2187 C CA . GLU B 1 97 ? 11.273 -2.439 3.725 1 97.81 97 GLU B CA 1
ATOM 2188 C C . GLU B 1 97 ? 10.578 -2.254 5.07 1 97.81 97 GLU B C 1
ATOM 2190 O O . GLU B 1 97 ? 10.828 -3.006 6.016 1 97.81 97 GLU B O 1
ATOM 2195 N N . ALA B 1 98 ? 9.688 -1.271 5.18 1 97.94 98 ALA B N 1
ATOM 2196 C CA . ALA B 1 98 ? 8.938 -1.06 6.418 1 97.94 98 ALA B CA 1
ATOM 2197 C C . ALA B 1 98 ? 8.031 -2.248 6.719 1 97.94 98 ALA B C 1
ATOM 2199 O O . ALA B 1 98 ? 7.547 -2.396 7.844 1 97.94 98 ALA B O 1
ATOM 2200 N N . SER B 1 99 ? 7.77 -3.105 5.73 1 97 99 SER B N 1
ATOM 2201 C CA . SER B 1 99 ? 6.906 -4.27 5.914 1 97 99 SER B CA 1
ATOM 2202 C C . SER B 1 99 ? 7.723 -5.52 6.211 1 97 99 SER B C 1
ATOM 2204 O O . SER B 1 99 ? 7.164 -6.613 6.355 1 97 99 SER B O 1
ATOM 2206 N N . SER B 1 100 ? 9.031 -5.336 6.301 1 93.19 100 SER B N 1
ATOM 2207 C CA . SER B 1 100 ? 9.906 -6.477 6.547 1 93.19 100 SER B CA 1
ATOM 2208 C C . SER B 1 100 ? 9.609 -7.117 7.898 1 93.19 100 SER B C 1
ATOM 2210 O O . SER B 1 100 ? 9.281 -6.418 8.859 1 93.19 100 SER B O 1
ATOM 2212 N N . LEU B 1 101 ? 9.773 -8.391 7.992 1 83.56 101 LEU B N 1
ATOM 2213 C CA . LEU B 1 101 ? 9.609 -9.117 9.242 1 83.56 101 LEU B CA 1
ATOM 2214 C C . LEU B 1 101 ? 10.727 -8.766 10.227 1 83.56 101 LEU B C 1
ATOM 2216 O O . LEU B 1 101 ? 10.531 -8.836 11.445 1 83.56 101 LEU B O 1
ATOM 2220 N N . GLU B 1 102 ? 11.82 -8.414 9.633 1 86.75 102 GLU B N 1
ATOM 2221 C CA . GLU B 1 102 ? 12.938 -7.949 10.453 1 86.75 102 GLU B CA 1
ATOM 2222 C C . GLU B 1 102 ? 13 -6.426 10.484 1 86.75 102 GLU B C 1
ATOM 2224 O O . GLU B 1 102 ? 12.75 -5.77 9.469 1 86.75 102 GLU B O 1
ATOM 2229 N N . GLU B 1 103 ? 13.328 -5.977 11.609 1 87.94 103 GLU B N 1
ATOM 2230 C CA . GLU B 1 103 ? 13.422 -4.527 11.75 1 87.94 103 GLU B CA 1
ATOM 2231 C C . GLU B 1 103 ? 14.547 -3.959 10.883 1 87.94 103 GLU B C 1
ATOM 2233 O O . GLU B 1 103 ? 15.656 -4.484 10.883 1 87.94 103 GLU B O 1
ATOM 2238 N N . VAL B 1 104 ? 14.273 -2.99 10.156 1 93.81 104 VAL B N 1
ATOM 2239 C CA . VAL B 1 104 ? 15.227 -2.221 9.359 1 93.81 104 VAL B CA 1
ATOM 2240 C C . VAL B 1 104 ? 15.445 -0.852 10 1 93.81 104 VAL B C 1
ATOM 2242 O O . VAL B 1 104 ? 14.516 -0.048 10.094 1 93.81 104 VAL B O 1
ATOM 2245 N N . ALA B 1 105 ? 16.656 -0.523 10.414 1 95.5 105 ALA B N 1
ATOM 2246 C CA . ALA B 1 105 ? 16.953 0.692 11.164 1 95.5 105 ALA B CA 1
ATOM 2247 C C . ALA B 1 105 ? 16.469 1.933 10.414 1 95.5 105 ALA B C 1
ATOM 2249 O O . ALA B 1 105 ? 15.891 2.84 11.016 1 95.5 105 ALA B O 1
ATOM 2250 N N . ALA B 1 106 ? 16.656 1.916 9.133 1 97.12 106 ALA B N 1
ATOM 2251 C CA . ALA B 1 106 ? 16.297 3.078 8.312 1 97.12 106 ALA B CA 1
ATOM 2252 C C . ALA B 1 106 ? 14.797 3.314 8.312 1 97.12 106 ALA B C 1
ATOM 2254 O O . ALA B 1 106 ? 14.336 4.406 7.969 1 97.12 106 ALA B O 1
ATOM 2255 N N . CYS B 1 107 ? 14.039 2.301 8.711 1 97.88 107 CYS B N 1
ATOM 2256 C CA . CYS B 1 107 ? 12.578 2.393 8.68 1 97.88 107 CYS B CA 1
ATOM 2257 C C . CYS B 1 107 ? 12.016 2.627 10.07 1 97.88 107 CYS B C 1
ATOM 2259 O O . CYS B 1 107 ? 10.828 2.891 10.227 1 97.88 107 CYS B O 1
ATOM 2261 N N . LYS B 1 108 ? 12.82 2.529 11.102 1 96.88 108 LYS B N 1
ATOM 2262 C CA . LYS B 1 108 ? 12.352 2.471 12.484 1 96.88 108 LYS B CA 1
ATOM 2263 C C . LYS B 1 108 ? 12.094 3.871 13.031 1 96.88 108 LYS B C 1
ATOM 2265 O O . LYS B 1 108 ? 13.031 4.633 13.273 1 96.88 108 LYS B O 1
ATOM 2270 N N . ILE B 1 109 ? 10.852 4.184 13.297 1 96.69 109 ILE B N 1
ATOM 2271 C CA . ILE B 1 109 ? 10.477 5.469 13.875 1 96.69 109 ILE B CA 1
ATOM 2272 C C . ILE B 1 109 ? 11.086 5.605 15.273 1 96.69 109 ILE B C 1
ATOM 2274 O O . ILE B 1 109 ? 11.031 4.672 16.078 1 96.69 109 ILE B O 1
ATOM 2278 N N . GLY B 1 110 ? 11.617 6.766 15.562 1 92.5 110 GLY B N 1
ATOM 2279 C CA . GLY B 1 110 ? 12.195 7.031 16.859 1 92.5 110 GLY B CA 1
ATOM 2280 C C . GLY B 1 110 ? 13.688 6.75 16.922 1 92.5 110 GLY B C 1
ATOM 2281 O O . GLY B 1 110 ? 14.352 7.078 17.906 1 92.5 110 GLY B O 1
ATOM 2282 N N . HIS B 1 111 ? 14.211 6.066 15.914 1 91.38 111 HIS B N 1
ATOM 2283 C CA . HIS B 1 111 ? 15.641 5.793 15.836 1 91.38 111 HIS B CA 1
ATOM 2284 C C . HIS B 1 111 ? 16.312 6.68 14.789 1 91.38 111 HIS B C 1
ATOM 2286 O O . HIS B 1 111 ? 16.234 6.406 13.594 1 91.38 111 HIS B O 1
ATOM 2292 N N . LEU B 1 112 ? 17.062 7.668 15.234 1 92.69 112 LEU B N 1
ATOM 2293 C CA . LEU B 1 112 ? 17.75 8.617 14.359 1 92.69 112 LEU B CA 1
ATOM 2294 C C . LEU B 1 112 ? 16.781 9.188 13.328 1 92.69 112 LEU B C 1
ATOM 2296 O O . LEU B 1 112 ? 15.773 9.812 13.68 1 92.69 112 LEU B O 1
ATOM 2300 N N . LEU B 1 113 ? 17.094 8.906 12.062 1 95.5 113 LEU B N 1
ATOM 2301 C CA . LEU B 1 113 ? 16.25 9.438 10.992 1 95.5 113 LEU B CA 1
ATOM 2302 C C . LEU B 1 113 ? 15.289 8.367 10.484 1 95.5 113 LEU B C 1
ATOM 2304 O O . LEU B 1 113 ? 14.664 8.539 9.438 1 95.5 113 LEU B O 1
ATOM 2308 N N . GLY B 1 114 ? 15.25 7.301 11.25 1 97.75 114 GLY B N 1
ATOM 2309 C CA . GLY B 1 114 ? 14.422 6.188 10.812 1 97.75 114 GLY B CA 1
ATOM 2310 C C . GLY B 1 114 ? 12.961 6.551 10.672 1 97.75 114 GLY B C 1
ATOM 2311 O O . GLY B 1 114 ? 12.391 7.195 11.555 1 97.75 114 GLY B O 1
ATOM 2312 N N . ASP B 1 115 ? 12.383 6.148 9.578 1 98.31 115 ASP B N 1
ATOM 2313 C CA . ASP B 1 115 ? 10.984 6.355 9.219 1 98.31 115 ASP B CA 1
ATOM 2314 C C . ASP B 1 115 ? 10.633 5.613 7.93 1 98.31 115 ASP B C 1
ATOM 2316 O O . ASP B 1 115 ? 11.461 5.508 7.023 1 98.31 115 ASP B O 1
ATOM 2320 N N . PRO B 1 116 ? 9.375 5.164 7.789 1 98.25 116 PRO B N 1
ATOM 2321 C CA . PRO B 1 116 ? 8.984 4.52 6.535 1 98.25 116 PRO B CA 1
ATOM 2322 C C . PRO B 1 116 ? 9.164 5.434 5.324 1 98.25 116 PRO B C 1
ATOM 2324 O O . PRO B 1 116 ? 9.305 4.949 4.199 1 98.25 116 PRO B O 1
ATOM 2327 N N . GLU B 1 117 ? 9.195 6.75 5.52 1 97.94 117 GLU B N 1
ATOM 2328 C CA . GLU B 1 117 ? 9.359 7.676 4.406 1 97.94 117 GLU B CA 1
ATOM 2329 C C . GLU B 1 117 ? 10.82 8.094 4.246 1 97.94 117 GLU B C 1
ATOM 2331 O O . GLU B 1 117 ? 11.164 8.852 3.332 1 97.94 117 GLU B O 1
ATOM 2336 N N . ASN B 1 118 ? 11.711 7.605 5.191 1 97.88 118 ASN B N 1
ATOM 2337 C CA . ASN B 1 118 ? 13.148 7.82 5.023 1 97.88 118 ASN B CA 1
ATOM 2338 C C . ASN B 1 118 ? 13.672 7.137 3.766 1 97.88 118 ASN B C 1
ATOM 2340 O O . ASN B 1 118 ? 13.508 5.926 3.598 1 97.88 118 ASN B O 1
ATOM 2344 N N . PRO B 1 119 ? 14.344 7.855 2.867 1 97.31 119 PRO B N 1
ATOM 2345 C CA . PRO B 1 119 ? 14.703 7.289 1.567 1 97.31 119 PRO B CA 1
ATOM 2346 C C . PRO B 1 119 ? 15.5 5.992 1.692 1 97.31 119 PRO B C 1
ATOM 2348 O O . PRO B 1 119 ? 15.297 5.059 0.911 1 97.31 119 PRO B O 1
ATOM 2351 N N . PRO B 1 120 ? 16.328 5.809 2.721 1 97.38 120 PRO B N 1
ATOM 2352 C CA . PRO B 1 120 ? 17.016 4.527 2.84 1 97.38 120 PRO B CA 1
ATOM 2353 C C . PRO B 1 120 ? 16.109 3.4 3.318 1 97.38 120 PRO B C 1
ATOM 2355 O O . PRO B 1 120 ? 16.516 2.232 3.316 1 97.38 120 PRO B O 1
ATOM 2358 N N . CYS B 1 121 ? 14.961 3.68 3.9 1 97.88 121 CYS B N 1
ATOM 2359 C CA . CYS B 1 121 ? 13.914 2.67 3.988 1 97.88 121 CYS B CA 1
ATOM 2360 C C . CYS B 1 121 ? 13.297 2.402 2.621 1 97.88 121 CYS B C 1
ATOM 2362 O O . CYS B 1 121 ? 12.359 3.094 2.211 1 97.88 121 CYS B O 1
ATOM 2364 N N . ALA B 1 122 ? 13.727 1.445 1.967 1 98.38 122 ALA B N 1
ATOM 2365 C CA . ALA B 1 122 ? 13.555 1.292 0.525 1 98.38 122 ALA B CA 1
ATOM 2366 C C . ALA B 1 122 ? 12.086 1.069 0.172 1 98.38 122 ALA B C 1
ATOM 2368 O O . ALA B 1 122 ? 11.359 0.409 0.915 1 98.38 122 ALA B O 1
ATOM 2369 N N . ARG B 1 123 ? 11.75 1.632 -0.931 1 98.62 123 ARG B N 1
ATOM 2370 C CA . ARG B 1 123 ? 10.445 1.48 -1.573 1 98.62 123 ARG B CA 1
ATOM 2371 C C . ARG B 1 123 ? 10.594 1.005 -3.014 1 98.62 123 ARG B C 1
ATOM 2373 O O . ARG B 1 123 ? 11.438 1.519 -3.758 1 98.62 123 ARG B O 1
ATOM 2380 N N . LEU B 1 124 ? 9.805 0.069 -3.348 1 98.75 124 LEU B N 1
ATOM 2381 C CA . LEU B 1 124 ? 9.797 -0.485 -4.695 1 98.75 124 LEU B CA 1
ATOM 2382 C C . LEU B 1 124 ? 8.383 -0.522 -5.258 1 98.75 124 LEU B C 1
ATOM 2384 O O . LEU B 1 124 ? 7.453 -0.99 -4.59 1 98.75 124 LEU B O 1
ATOM 2388 N N . VAL B 1 125 ? 8.25 0.008 -6.398 1 98.88 125 VAL B N 1
ATOM 2389 C CA . VAL B 1 125 ? 6.988 -0.119 -7.121 1 98.88 125 VAL B CA 1
ATOM 2390 C C . VAL B 1 125 ? 7.223 -0.838 -8.445 1 98.88 125 VAL B C 1
ATOM 2392 O O . VAL B 1 125 ? 8.031 -0.394 -9.266 1 98.88 125 VAL B O 1
ATOM 2395 N N . LEU B 1 126 ? 6.566 -1.916 -8.617 1 98.69 126 LEU B N 1
ATOM 2396 C CA . LEU B 1 126 ? 6.527 -2.646 -9.883 1 98.69 126 LEU B CA 1
ATOM 2397 C C . LEU B 1 126 ? 5.23 -2.367 -10.633 1 98.69 126 LEU B C 1
ATOM 2399 O O . LEU B 1 126 ? 4.141 -2.461 -10.062 1 98.69 126 LEU B O 1
ATOM 2403 N N . SER B 1 127 ? 5.352 -2.008 -11.852 1 98.31 127 SER B N 1
ATOM 2404 C CA . SER B 1 127 ? 4.203 -1.746 -12.711 1 98.31 127 SER B CA 1
ATOM 2405 C C . SER B 1 127 ? 4.074 -2.812 -13.797 1 98.31 127 SER B C 1
ATOM 2407 O O . SER B 1 127 ? 5.07 -3.404 -14.219 1 98.31 127 SER B O 1
ATOM 2409 N N . GLY B 1 128 ? 2.811 -3.043 -14.195 1 98.31 128 GLY B N 1
ATOM 2410 C CA . GLY B 1 128 ? 2.625 -3.959 -15.312 1 98.31 128 GLY B CA 1
ATOM 2411 C C . GLY B 1 128 ? 1.175 -4.352 -15.523 1 98.31 128 GLY B C 1
ATOM 2412 O O . GLY B 1 128 ? 0.286 -3.871 -14.812 1 98.31 128 GLY B O 1
ATOM 2413 N N . SER B 1 129 ? 0.956 -5.125 -16.609 1 98.44 129 SER B N 1
ATOM 2414 C CA . SER B 1 129 ? -0.342 -5.758 -16.828 1 98.44 129 SER B CA 1
ATOM 2415 C C . SER B 1 129 ? -0.509 -6.992 -15.945 1 98.44 129 SER B C 1
ATOM 2417 O O . SER B 1 129 ? 0.466 -7.688 -15.648 1 98.44 129 SER B O 1
ATOM 2419 N N . LEU B 1 130 ? -1.693 -7.184 -15.484 1 98.81 130 LEU B N 1
ATOM 2420 C CA . LEU B 1 130 ? -2.025 -8.375 -14.719 1 98.81 130 LEU B CA 1
ATOM 2421 C C . LEU B 1 130 ? -2.949 -9.297 -15.508 1 98.81 130 LEU B C 1
ATOM 2423 O O . LEU B 1 130 ? -3.814 -8.828 -16.25 1 98.81 130 LEU B O 1
ATOM 2427 N N . ALA B 1 131 ? -2.744 -10.594 -15.336 1 98.81 131 ALA B N 1
ATOM 2428 C CA . ALA B 1 131 ? -3.551 -11.594 -16.031 1 98.81 131 ALA B CA 1
ATOM 2429 C C . ALA B 1 131 ? -3.75 -12.836 -15.172 1 98.81 131 ALA B C 1
ATOM 2431 O O . ALA B 1 131 ? -2.875 -13.203 -14.383 1 98.81 131 ALA B O 1
ATOM 2432 N N . LYS B 1 132 ? -4.898 -13.453 -15.352 1 98.75 132 LYS B N 1
ATOM 2433 C CA . LYS B 1 132 ? -5.09 -14.781 -14.766 1 98.75 132 LYS B CA 1
ATOM 2434 C C . LYS B 1 132 ? -4.168 -15.805 -15.414 1 98.75 132 LYS B C 1
ATOM 2436 O O . LYS B 1 132 ? -4 -15.82 -16.641 1 98.75 132 LYS B O 1
ATOM 2441 N N . VAL B 1 133 ? -3.557 -16.578 -14.57 1 98.88 133 VAL B N 1
ATOM 2442 C CA . VAL B 1 133 ? -2.734 -17.672 -15.078 1 98.88 133 VAL B CA 1
ATOM 2443 C C . VAL B 1 133 ? -3.627 -18.844 -15.484 1 98.88 133 VAL B C 1
ATOM 2445 O O . VAL B 1 133 ? -4.578 -19.172 -14.773 1 98.88 133 VAL B O 1
ATOM 2448 N N . ALA B 1 134 ? -3.287 -19.484 -16.594 1 98.75 134 ALA B N 1
ATOM 2449 C CA . ALA B 1 134 ? -4.105 -20.578 -17.094 1 98.75 134 ALA B CA 1
ATOM 2450 C C . ALA B 1 134 ? -4.156 -21.734 -16.094 1 98.75 134 ALA B C 1
ATOM 2452 O O . ALA B 1 134 ? -3.115 -22.219 -15.641 1 98.75 134 ALA B O 1
ATOM 2453 N N . ALA B 1 135 ? -5.395 -22.172 -15.766 1 98.06 135 ALA B N 1
ATOM 2454 C CA . ALA B 1 135 ? -5.578 -23.281 -14.844 1 98.06 135 ALA B CA 1
ATOM 2455 C C . ALA B 1 135 ? -4.938 -24.562 -15.383 1 98.06 135 ALA B C 1
ATOM 2457 O O . ALA B 1 135 ? -5.043 -24.859 -16.578 1 98.06 135 ALA B O 1
ATOM 2458 N N . GLY B 1 136 ? -4.215 -25.281 -14.508 1 98.31 136 GLY B N 1
ATOM 2459 C CA . GLY B 1 136 ? -3.627 -26.547 -14.883 1 98.31 136 GLY B CA 1
ATOM 2460 C C . GLY B 1 136 ? -2.303 -26.406 -15.609 1 98.31 136 GLY B C 1
ATOM 2461 O O . GLY B 1 136 ? -1.676 -27.406 -15.969 1 98.31 136 GLY B O 1
ATOM 2462 N N . SER B 1 137 ? -1.84 -25.203 -15.859 1 98.75 137 SER B N 1
ATOM 2463 C CA . SER B 1 137 ? -0.586 -24.984 -16.562 1 98.75 137 SER B CA 1
ATOM 2464 C C . SER B 1 137 ? 0.616 -25.219 -15.656 1 98.75 137 SER B C 1
ATOM 2466 O O . SER B 1 137 ? 0.477 -25.25 -14.438 1 98.75 137 SER B O 1
ATOM 2468 N N . ASP B 1 138 ? 1.764 -25.406 -16.25 1 98.69 138 ASP B N 1
ATOM 2469 C CA . ASP B 1 138 ? 3.02 -25.484 -15.516 1 98.69 138 ASP B CA 1
ATOM 2470 C C . ASP B 1 138 ? 3.279 -24.203 -14.742 1 98.69 138 ASP B C 1
ATOM 2472 O O . ASP B 1 13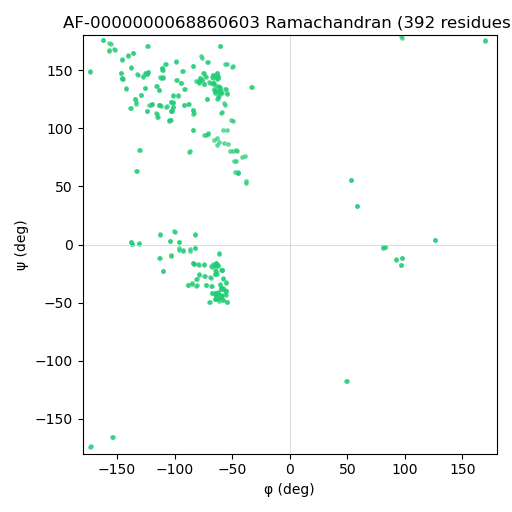8 ? 3.803 -24.234 -13.625 1 98.69 138 ASP B O 1
ATOM 2476 N N . GLU B 1 139 ? 2.914 -23.094 -15.352 1 98.75 139 GLU B N 1
ATOM 2477 C CA . GLU B 1 139 ? 3.096 -21.812 -14.68 1 98.75 139 GLU B CA 1
ATOM 2478 C C . GLU B 1 139 ? 2.264 -21.734 -13.406 1 98.75 139 GLU B C 1
ATOM 2480 O O . GLU B 1 139 ? 2.75 -21.281 -12.367 1 98.75 139 GLU B O 1
ATOM 2485 N N . GLU B 1 140 ? 1.015 -22.141 -13.492 1 98.81 140 GLU B N 1
ATOM 2486 C CA . GLU B 1 140 ? 0.189 -22.125 -12.289 1 98.81 140 GLU B CA 1
ATOM 2487 C C . GLU B 1 140 ? 0.791 -23 -11.195 1 98.81 140 GLU B C 1
ATOM 2489 O O . GLU B 1 140 ? 0.815 -22.609 -10.023 1 98.81 140 GLU B O 1
ATOM 2494 N N . THR B 1 141 ? 1.255 -24.203 -11.594 1 98.75 141 THR B N 1
ATOM 2495 C CA . THR B 1 141 ? 1.854 -25.125 -10.641 1 98.75 141 THR B CA 1
ATOM 2496 C C . THR B 1 141 ? 3.045 -24.484 -9.938 1 98.75 141 THR B C 1
ATOM 2498 O O . THR B 1 141 ? 3.141 -24.531 -8.703 1 98.75 141 THR B O 1
ATOM 2501 N N . ALA B 1 142 ? 3.955 -23.859 -10.688 1 98.75 142 ALA B N 1
ATOM 2502 C CA . ALA B 1 142 ? 5.133 -23.203 -10.125 1 98.75 142 ALA B CA 1
ATOM 2503 C C . ALA B 1 142 ? 4.73 -22.031 -9.227 1 98.75 142 ALA B C 1
ATOM 2505 O O . ALA B 1 142 ? 5.301 -21.859 -8.148 1 98.75 142 ALA B O 1
ATOM 2506 N N . ALA B 1 143 ? 3.789 -21.234 -9.664 1 98.88 143 ALA B N 1
ATOM 2507 C CA . ALA B 1 143 ? 3.328 -20.078 -8.898 1 98.88 143 ALA B CA 1
ATOM 2508 C C . ALA B 1 143 ? 2.699 -20.516 -7.578 1 98.88 143 ALA B C 1
ATOM 2510 O O . ALA B 1 143 ? 2.988 -19.938 -6.523 1 98.88 143 ALA B O 1
ATOM 2511 N N . LYS B 1 144 ? 1.836 -21.547 -7.629 1 98.81 144 LYS B N 1
ATOM 2512 C CA . LYS B 1 144 ? 1.202 -22.031 -6.41 1 98.81 144 LYS B CA 1
ATOM 2513 C C . LYS B 1 144 ? 2.238 -22.594 -5.441 1 98.81 144 LYS B C 1
ATOM 2515 O O . LYS B 1 144 ? 2.121 -22.406 -4.227 1 98.81 144 LYS B O 1
ATOM 2520 N N . LYS B 1 145 ? 3.201 -23.328 -5.969 1 98.81 145 LYS B N 1
ATOM 2521 C CA . LYS B 1 145 ? 4.277 -23.812 -5.109 1 98.81 145 LYS B CA 1
ATOM 2522 C C . LYS B 1 145 ? 4.941 -22.672 -4.352 1 98.81 145 LYS B C 1
ATOM 2524 O O . LYS B 1 145 ? 5.137 -22.75 -3.137 1 98.81 145 LYS B O 1
ATOM 2529 N N . ALA B 1 146 ? 5.324 -21.578 -5.039 1 98.69 146 ALA B N 1
ATOM 2530 C CA . ALA B 1 146 ? 5.961 -20.422 -4.418 1 98.69 146 ALA B CA 1
ATOM 2531 C C . ALA B 1 146 ? 5.016 -19.734 -3.434 1 98.69 146 ALA B C 1
ATOM 2533 O O . ALA B 1 146 ? 5.406 -19.422 -2.309 1 98.69 146 ALA B O 1
ATOM 2534 N N . LEU B 1 147 ? 3.727 -19.5 -3.857 1 98.81 147 LEU B N 1
ATOM 2535 C CA . LEU B 1 147 ? 2.734 -18.828 -3.035 1 98.81 147 LEU B CA 1
ATOM 2536 C C . LEU B 1 147 ? 2.467 -19.594 -1.75 1 98.81 147 LEU B C 1
ATOM 2538 O O . LEU B 1 147 ? 2.443 -19.016 -0.663 1 98.81 147 LEU B O 1
ATOM 2542 N N . PHE B 1 148 ? 2.32 -20.938 -1.861 1 98.56 148 PHE B N 1
ATOM 2543 C CA . PHE B 1 148 ? 1.912 -21.734 -0.71 1 98.56 148 PHE B CA 1
ATOM 2544 C C . PHE B 1 148 ? 3.092 -21.984 0.221 1 98.56 148 PHE B C 1
ATOM 2546 O O . PHE B 1 148 ? 2.906 -22.25 1.411 1 98.56 148 PHE B O 1
ATOM 2553 N N . ALA B 1 149 ? 4.328 -21.969 -0.31 1 98.06 149 ALA B N 1
ATOM 2554 C CA . ALA B 1 149 ? 5.512 -22.016 0.543 1 98.06 149 ALA B CA 1
ATOM 2555 C C . ALA B 1 149 ? 5.645 -20.734 1.368 1 98.06 149 ALA B C 1
ATOM 2557 O O . ALA B 1 149 ? 5.934 -20.797 2.566 1 98.06 149 ALA B O 1
ATOM 2558 N N . LYS B 1 150 ? 5.379 -19.609 0.741 1 97.75 150 LYS B N 1
ATOM 2559 C CA . LYS B 1 150 ? 5.535 -18.312 1.396 1 97.75 150 LYS B CA 1
ATOM 2560 C C . LYS B 1 150 ? 4.328 -17.984 2.27 1 97.75 150 LYS B C 1
ATOM 2562 O O . LYS B 1 150 ? 4.449 -17.281 3.27 1 97.75 150 LYS B O 1
ATOM 2567 N N . HIS B 1 151 ? 3.17 -18.469 1.917 1 98.5 151 HIS B N 1
ATOM 2568 C CA . HIS B 1 151 ? 1.901 -18.25 2.604 1 98.5 151 HIS B CA 1
ATOM 2569 C C . HIS B 1 151 ? 1.17 -19.562 2.848 1 98.5 151 HIS B C 1
ATOM 2571 O O . HIS B 1 151 ? 0.171 -19.844 2.186 1 98.5 151 HIS B O 1
ATOM 2577 N N . PRO B 1 152 ? 1.545 -20.25 3.859 1 98.31 152 PRO B N 1
ATOM 2578 C CA . PRO B 1 152 ? 1.015 -21.609 4.039 1 98.31 152 PRO B CA 1
ATOM 2579 C C . PRO B 1 152 ? -0.49 -21.625 4.301 1 98.31 152 PRO B C 1
ATOM 2581 O O . PRO B 1 152 ? -1.171 -22.594 3.957 1 98.31 152 PRO B O 1
ATOM 2584 N N . SER B 1 153 ? -1.01 -20.562 4.828 1 98.06 153 SER B N 1
ATOM 2585 C CA . SER B 1 153 ? -2.438 -20.516 5.125 1 98.06 153 SER B CA 1
ATOM 2586 C C . SER B 1 153 ? -3.27 -20.594 3.85 1 98.06 153 SER B C 1
ATOM 2588 O O . SER B 1 153 ? -4.457 -20.922 3.896 1 98.06 153 SER B O 1
ATOM 2590 N N . PHE B 1 154 ? -2.693 -20.25 2.709 1 98.31 154 PHE B N 1
ATOM 2591 C CA . PHE B 1 154 ? -3.418 -20.281 1.444 1 98.31 154 PHE B CA 1
ATOM 2592 C C . PHE B 1 154 ? -3.961 -21.688 1.166 1 98.31 154 PHE B C 1
ATOM 2594 O O . PHE B 1 154 ? -5.004 -21.828 0.524 1 98.31 154 PHE B O 1
ATOM 2601 N N . LYS B 1 155 ? -3.33 -22.703 1.629 1 97.12 155 LYS B N 1
ATOM 2602 C CA . LYS B 1 155 ? -3.758 -24.094 1.429 1 97.12 155 LYS B CA 1
ATOM 2603 C C . LYS B 1 155 ? -5.105 -24.344 2.094 1 97.12 155 LYS B C 1
ATOM 2605 O O . LYS B 1 155 ? -5.797 -25.312 1.757 1 97.12 155 LYS B O 1
ATOM 2610 N N . MET B 1 156 ? -5.445 -23.438 3.021 1 96.75 156 MET B N 1
ATOM 2611 C CA . MET B 1 156 ? -6.648 -23.656 3.822 1 96.75 156 MET B CA 1
ATOM 2612 C C . MET B 1 156 ? -7.789 -22.766 3.342 1 96.75 156 MET B C 1
ATOM 2614 O O . MET B 1 156 ? -8.875 -22.766 3.934 1 96.75 156 MET B O 1
ATOM 2618 N N . TYR B 1 157 ? -7.547 -22.016 2.275 1 96.19 157 TYR B N 1
ATOM 2619 C CA . TYR B 1 157 ? -8.594 -21.125 1.757 1 96.19 157 TYR B CA 1
ATOM 2620 C C . TYR B 1 157 ? -9.766 -21.938 1.209 1 96.19 157 TYR B C 1
ATOM 2622 O O . TYR B 1 157 ? -9.562 -22.984 0.586 1 96.19 157 TYR B O 1
ATOM 2630 N N . PRO B 1 158 ? -10.961 -21.5 1.5 1 94.5 158 PRO B N 1
ATOM 2631 C CA . PRO B 1 158 ? -12.141 -22.281 1.114 1 94.5 158 PRO B CA 1
ATOM 2632 C C . PRO B 1 158 ? -12.281 -22.422 -0.399 1 94.5 158 PRO B C 1
ATOM 2634 O O . PRO B 1 158 ? -12.281 -21.422 -1.124 1 94.5 158 PRO B O 1
ATOM 2637 N N . PRO B 1 159 ? -12.523 -23.625 -0.869 1 93.38 159 PRO B N 1
ATOM 2638 C CA . PRO B 1 159 ? -12.617 -23.844 -2.312 1 93.38 159 PRO B CA 1
ATOM 2639 C C . PRO B 1 159 ? -13.789 -23.109 -2.951 1 93.38 159 PRO B C 1
ATOM 2641 O O . PRO B 1 159 ? -13.742 -22.766 -4.137 1 93.38 159 PRO B O 1
ATOM 2644 N N . GLY B 1 160 ? -14.812 -22.797 -2.232 1 95 160 GLY B N 1
ATOM 2645 C CA . GLY B 1 160 ? -15.992 -22.125 -2.748 1 95 160 GLY B CA 1
ATOM 2646 C C . GLY B 1 160 ? -15.711 -20.734 -3.26 1 95 160 GLY B C 1
ATOM 2647 O O . GLY B 1 160 ? -16.516 -20.156 -4.012 1 95 160 GLY B O 1
ATOM 2648 N N . HIS B 1 161 ? -14.57 -20.156 -2.918 1 96.31 161 HIS B N 1
ATOM 2649 C CA . HIS B 1 161 ? -14.227 -18.812 -3.361 1 96.31 161 HIS B CA 1
ATOM 2650 C C . HIS B 1 161 ? -13.555 -18.828 -4.727 1 96.31 161 HIS B C 1
ATOM 2652 O O . HIS B 1 161 ? -13.266 -17.781 -5.301 1 96.31 161 HIS B O 1
ATOM 2658 N N . ALA B 1 162 ? -13.289 -20.047 -5.246 1 97.31 162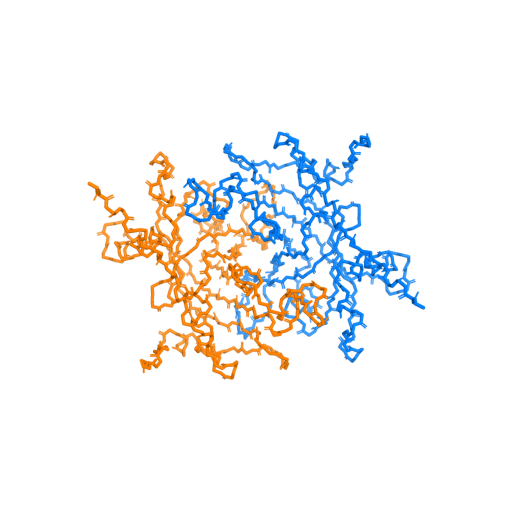 ALA B N 1
ATOM 2659 C CA . ALA B 1 162 ? -12.75 -20.219 -6.59 1 97.31 162 ALA B CA 1
ATOM 2660 C C . ALA B 1 162 ? -11.484 -19.391 -6.789 1 97.31 162 ALA B C 1
ATOM 2662 O O . ALA B 1 162 ? -11.375 -18.625 -7.754 1 97.31 162 ALA B O 1
ATOM 2663 N N . PHE B 1 163 ? -10.57 -19.625 -5.918 1 98.44 163 PHE B N 1
ATOM 2664 C CA . PHE B 1 163 ? -9.312 -18.875 -5.992 1 98.44 163 PHE B CA 1
ATOM 2665 C C . PHE B 1 163 ? -8.539 -19.25 -7.254 1 98.44 163 PHE B C 1
ATOM 2667 O O . PHE B 1 163 ? -8.602 -20.391 -7.711 1 98.44 163 PHE B O 1
ATOM 2674 N N . TYR B 1 164 ? -7.836 -18.312 -7.832 1 98.75 164 TYR B N 1
ATOM 2675 C CA . TYR B 1 164 ? -6.977 -18.469 -9 1 98.75 164 TYR B CA 1
ATOM 2676 C C . TYR B 1 164 ? -5.695 -17.656 -8.852 1 98.75 164 TYR B C 1
ATOM 2678 O O . TYR B 1 164 ? -5.578 -16.828 -7.949 1 98.75 164 TYR B O 1
ATOM 2686 N N . VAL B 1 165 ? -4.727 -18 -9.656 1 98.94 165 VAL B N 1
ATOM 2687 C CA . VAL B 1 165 ? -3.445 -17.312 -9.641 1 98.94 165 VAL B CA 1
ATOM 2688 C C . VAL B 1 165 ? -3.465 -16.156 -10.641 1 98.94 165 VAL B C 1
ATOM 2690 O O . VAL B 1 165 ? -3.955 -16.312 -11.758 1 98.94 165 VAL B O 1
ATOM 2693 N N . VAL B 1 166 ? -3.008 -15.016 -10.25 1 98.94 166 VAL B N 1
ATOM 2694 C CA . VAL B 1 166 ? -2.805 -13.852 -11.102 1 98.94 166 VAL B CA 1
ATOM 2695 C C . VAL B 1 166 ? -1.319 -13.5 -11.164 1 98.94 166 VAL B C 1
ATOM 2697 O O . VAL B 1 166 ? -0.619 -13.562 -10.148 1 98.94 166 VAL B O 1
ATOM 2700 N N . LYS B 1 167 ? -0.813 -13.203 -12.297 1 98.94 167 LYS B N 1
ATOM 2701 C CA . LYS B 1 167 ? 0.565 -12.742 -12.445 1 98.94 167 LYS B CA 1
ATOM 2702 C C . LYS B 1 167 ? 0.612 -11.273 -12.859 1 98.94 167 LYS B C 1
ATOM 2704 O O . LYS B 1 167 ? -0.321 -10.773 -13.492 1 98.94 167 LYS B O 1
ATOM 2709 N N . MET B 1 168 ? 1.65 -10.602 -12.5 1 98.81 168 MET B N 1
ATOM 2710 C CA . MET B 1 168 ? 1.975 -9.289 -13.055 1 98.81 168 MET B CA 1
ATOM 2711 C C . MET B 1 168 ? 3.1 -9.398 -14.078 1 98.81 168 MET B C 1
ATOM 2713 O O . MET B 1 168 ? 4.18 -9.914 -13.773 1 98.81 168 MET B O 1
ATOM 2717 N N . GLU B 1 169 ? 2.828 -8.953 -15.258 1 98.44 169 GLU B N 1
ATOM 2718 C CA . GLU B 1 169 ? 3.873 -8.789 -16.266 1 98.44 169 GLU B CA 1
ATOM 2719 C C . GLU B 1 169 ? 4.594 -7.453 -16.094 1 98.44 169 GLU B C 1
ATOM 2721 O O . GLU B 1 169 ? 4.16 -6.438 -16.656 1 98.44 169 GLU B O 1
ATOM 2726 N N . VAL B 1 170 ? 5.742 -7.48 -15.461 1 98.31 170 VAL B N 1
ATOM 2727 C CA . VAL B 1 170 ? 6.418 -6.266 -15.023 1 98.31 170 VAL B CA 1
ATOM 2728 C C . VAL B 1 170 ? 6.992 -5.523 -16.234 1 98.31 170 VAL B C 1
ATOM 2730 O O . VAL B 1 170 ? 7.742 -6.102 -17.016 1 98.31 170 VAL B O 1
ATOM 2733 N N . ASP B 1 171 ? 6.621 -4.25 -16.359 1 98 171 ASP B N 1
ATOM 2734 C CA . ASP B 1 171 ? 7.18 -3.445 -17.453 1 98 171 ASP B CA 1
ATOM 2735 C C . ASP B 1 171 ? 7.703 -2.107 -16.922 1 98 171 ASP B C 1
ATOM 2737 O O . ASP B 1 171 ? 8.195 -1.283 -17.703 1 98 171 ASP B O 1
ATOM 2741 N N . GLY B 1 172 ? 7.617 -1.852 -15.648 1 97.5 172 GLY B N 1
ATOM 2742 C CA . GLY B 1 172 ? 8.156 -0.666 -15 1 97.5 172 GLY B CA 1
ATOM 2743 C C . GLY B 1 172 ? 8.68 -0.936 -13.602 1 97.5 172 GLY B C 1
ATOM 2744 O O . GLY B 1 172 ? 8.109 -1.744 -12.867 1 97.5 172 GLY B O 1
ATOM 2745 N N . VAL B 1 173 ? 9.766 -0.282 -13.25 1 98.44 173 VAL B N 1
ATOM 2746 C CA . VAL B 1 173 ? 10.383 -0.411 -11.938 1 98.44 173 VAL B CA 1
ATOM 2747 C C . VAL B 1 173 ? 10.727 0.973 -11.383 1 98.44 173 VAL B C 1
ATOM 2749 O O . VAL B 1 173 ? 11.391 1.767 -12.055 1 98.44 173 VAL B O 1
ATOM 2752 N N . TRP B 1 174 ? 10.219 1.315 -10.297 1 98.62 174 TRP B N 1
ATOM 2753 C CA . TRP B 1 174 ? 10.5 2.533 -9.547 1 98.62 174 TRP B CA 1
ATOM 2754 C C . TRP B 1 174 ? 11.039 2.205 -8.156 1 98.62 174 TRP B C 1
ATOM 2756 O O . TRP B 1 174 ? 10.391 1.48 -7.391 1 98.62 174 TRP B O 1
ATOM 2766 N N . LEU B 1 175 ? 12.305 2.68 -7.844 1 98.56 175 LEU B N 1
ATOM 2767 C CA . LEU B 1 175 ? 12.984 2.271 -6.621 1 98.56 175 LEU B CA 1
ATOM 2768 C C . LEU B 1 175 ? 13.609 3.473 -5.918 1 98.56 175 LEU B C 1
ATOM 2770 O O . LEU B 1 175 ? 14.281 4.285 -6.551 1 98.56 175 LEU B O 1
ATOM 2774 N N . ILE B 1 176 ? 13.258 3.641 -4.664 1 98.06 176 ILE B N 1
ATOM 2775 C CA . ILE B 1 176 ? 14.031 4.488 -3.764 1 98.06 176 ILE B CA 1
ATOM 2776 C C . ILE B 1 176 ? 14.695 3.629 -2.689 1 98.06 176 ILE B C 1
ATOM 2778 O O . ILE B 1 176 ? 14.016 2.9 -1.961 1 98.06 176 ILE B O 1
ATOM 2782 N N . ASP B 1 177 ? 16.031 3.65 -2.621 1 97.88 177 ASP B N 1
ATOM 2783 C CA . ASP B 1 177 ? 16.719 2.84 -1.62 1 97.88 177 ASP B CA 1
ATOM 2784 C C . ASP B 1 177 ? 17.859 3.619 -0.973 1 97.88 177 ASP B C 1
ATOM 2786 O O . ASP B 1 177 ? 18.609 3.07 -0.167 1 97.88 177 ASP B O 1
ATOM 2790 N N . ALA B 1 178 ? 18.047 4.867 -1.339 1 97.25 178 ALA B N 1
ATOM 2791 C CA . ALA B 1 178 ? 19.031 5.797 -0.797 1 97.25 178 ALA B CA 1
ATOM 2792 C C . ALA B 1 178 ? 18.609 7.246 -1.021 1 97.25 178 ALA B C 1
ATOM 2794 O O . ALA B 1 178 ? 17.625 7.508 -1.704 1 97.25 178 ALA B O 1
ATOM 2795 N N . TYR B 1 179 ? 19.312 8.117 -0.321 1 95.81 179 TYR B N 1
ATOM 2796 C CA . TYR B 1 179 ? 19.109 9.523 -0.647 1 95.81 179 TYR B CA 1
ATOM 2797 C C . TYR B 1 179 ? 19.547 9.82 -2.076 1 95.81 179 TYR B C 1
ATOM 2799 O O . TYR B 1 179 ? 20.516 9.234 -2.566 1 95.81 179 TYR B O 1
ATOM 2807 N N . GLY B 1 180 ? 18.812 10.711 -2.787 1 93.62 180 GLY B N 1
ATOM 2808 C CA . GLY B 1 180 ? 19.234 11.062 -4.137 1 93.62 180 GLY B CA 1
ATOM 2809 C C . GLY B 1 180 ? 18.125 10.875 -5.164 1 93.62 180 GLY B C 1
ATOM 2810 O O . GLY B 1 180 ? 18.359 11.047 -6.363 1 93.62 180 GLY B O 1
ATOM 2811 N N . GLY B 1 181 ? 16.969 10.523 -4.793 1 93.12 181 GLY B N 1
ATOM 2812 C CA . GLY B 1 181 ? 15.852 10.375 -5.711 1 93.12 181 GLY B CA 1
ATOM 2813 C C . GLY B 1 181 ? 15.633 8.938 -6.16 1 93.12 181 GLY B C 1
ATOM 2814 O O . GLY B 1 181 ? 16.438 8.062 -5.844 1 93.12 181 GLY B O 1
ATOM 2815 N N . ALA B 1 182 ? 14.672 8.711 -6.961 1 96.81 182 ALA B N 1
ATOM 2816 C CA . ALA B 1 182 ? 14.281 7.367 -7.387 1 96.81 182 ALA B CA 1
ATOM 2817 C C . ALA B 1 182 ? 15.172 6.867 -8.516 1 96.81 182 ALA B C 1
ATOM 2819 O O . ALA B 1 182 ? 15.547 7.637 -9.406 1 96.81 182 ALA B O 1
ATOM 2820 N N . ALA B 1 183 ? 15.516 5.609 -8.469 1 97.81 183 ALA B N 1
ATOM 2821 C CA . ALA B 1 183 ? 16.062 4.891 -9.617 1 97.81 183 ALA B CA 1
ATOM 2822 C C . ALA B 1 183 ? 14.953 4.191 -10.406 1 97.81 183 ALA B C 1
ATOM 2824 O O . ALA B 1 183 ? 13.93 3.812 -9.836 1 97.81 183 ALA B O 1
ATOM 2825 N N . THR B 1 184 ? 15.18 4.062 -11.719 1 97.88 184 THR B N 1
ATOM 2826 C CA . THR B 1 184 ? 14.211 3.385 -12.562 1 97.88 184 THR B CA 1
ATOM 2827 C C . THR B 1 184 ? 14.898 2.391 -13.492 1 97.88 184 THR B C 1
ATOM 2829 O O . THR B 1 184 ? 14.828 2.521 -14.719 1 97.88 184 THR B O 1
ATOM 2832 N N . PRO B 1 185 ? 15.523 1.377 -12.898 1 97.56 185 PRO B N 1
ATOM 2833 C CA . PRO B 1 185 ? 16.062 0.366 -13.812 1 97.56 185 PRO B CA 1
ATOM 2834 C C . PRO B 1 185 ? 15 -0.196 -14.758 1 97.56 185 PRO B C 1
ATOM 2836 O O . PRO B 1 185 ? 13.805 -0.156 -14.453 1 97.56 185 PRO B O 1
ATOM 2839 N N . SER B 1 186 ? 15.445 -0.699 -15.906 1 97.25 186 SER B N 1
ATOM 2840 C CA . SER B 1 186 ? 14.492 -1.247 -16.859 1 97.25 186 SER B CA 1
ATOM 2841 C C . SER B 1 186 ? 13.906 -2.562 -16.375 1 97.25 186 SER B C 1
ATOM 2843 O O . SER B 1 186 ? 14.516 -3.254 -15.555 1 97.25 186 SER B O 1
ATOM 2845 N N . ALA B 1 187 ? 12.758 -2.836 -16.922 1 97.31 187 ALA B N 1
ATOM 2846 C CA . ALA B 1 187 ? 12.148 -4.129 -16.609 1 97.31 187 ALA B CA 1
ATOM 2847 C C . ALA B 1 187 ? 13.062 -5.277 -17.016 1 97.31 187 ALA B C 1
ATOM 2849 O O . ALA B 1 187 ? 13.133 -6.297 -16.328 1 97.31 187 ALA B O 1
ATOM 2850 N N . LYS B 1 188 ? 13.727 -5.145 -18.109 1 97.81 188 LYS B N 1
ATOM 2851 C CA . LYS B 1 188 ? 14.648 -6.176 -18.578 1 97.81 188 LYS B CA 1
ATOM 2852 C C . LYS B 1 188 ? 15.773 -6.395 -17.562 1 97.81 188 LYS B C 1
ATOM 2854 O O . LYS B 1 188 ? 16.094 -7.535 -17.234 1 97.81 188 LYS B O 1
ATOM 2859 N N . GLU B 1 189 ? 16.438 -5.273 -17.078 1 97.69 189 GLU B N 1
ATOM 2860 C CA . GLU B 1 189 ? 17.484 -5.375 -16.062 1 97.69 189 GLU B CA 1
ATOM 2861 C C . GLU B 1 189 ? 16.984 -6.082 -14.812 1 97.69 189 GLU B C 1
ATOM 2863 O O . GLU B 1 189 ? 17.703 -6.906 -14.234 1 97.69 189 GLU B O 1
ATOM 2868 N N . TYR B 1 190 ? 15.805 -5.816 -14.453 1 98 190 TYR B N 1
ATOM 2869 C CA . TYR B 1 190 ? 15.18 -6.406 -13.273 1 98 190 TYR B CA 1
ATOM 2870 C C . TYR B 1 190 ? 14.906 -7.891 -13.484 1 98 190 TYR B C 1
ATOM 2872 O O . TYR B 1 190 ? 15.297 -8.719 -12.656 1 98 190 TYR B O 1
ATOM 2880 N N . LEU B 1 191 ? 14.305 -8.258 -14.57 1 97.88 191 LEU B N 1
ATOM 2881 C CA . LEU B 1 191 ? 13.859 -9.633 -14.805 1 97.88 191 LEU B CA 1
ATOM 2882 C C . LEU B 1 191 ? 15.047 -10.539 -15.117 1 97.88 191 LEU B C 1
ATOM 2884 O O . LEU B 1 191 ? 15.039 -11.719 -14.773 1 97.88 191 LEU B O 1
ATOM 2888 N N . ASP B 1 192 ? 16.109 -10 -15.664 1 97 192 ASP B N 1
ATOM 2889 C CA . ASP B 1 192 ? 17.25 -10.805 -16.078 1 97 192 ASP B CA 1
ATOM 2890 C C . ASP B 1 192 ? 18.297 -10.883 -14.969 1 97 192 ASP B C 1
ATOM 2892 O O . ASP B 1 192 ? 19.297 -11.586 -15.109 1 97 192 ASP B O 1
ATOM 2896 N N . TYR B 1 193 ? 17.984 -10.125 -13.914 1 95.25 193 TYR B N 1
ATOM 2897 C CA . TYR B 1 193 ? 18.984 -10.086 -12.852 1 95.25 193 TYR B CA 1
ATOM 2898 C C . TYR B 1 193 ? 19.234 -11.484 -12.297 1 95.25 193 TYR B C 1
ATOM 2900 O O . TYR B 1 193 ? 18.297 -12.234 -12.031 1 95.25 193 TYR B O 1
ATOM 2908 N N . LYS B 1 194 ? 20.469 -11.914 -12.156 1 87.81 194 LYS B N 1
ATOM 2909 C CA . LYS B 1 194 ? 20.891 -13.164 -11.523 1 87.81 194 LYS B CA 1
ATOM 2910 C C . LYS B 1 194 ? 21.719 -12.898 -10.273 1 87.81 194 LYS B C 1
ATOM 2912 O O . LYS B 1 194 ? 22.766 -12.25 -10.344 1 87.81 194 LYS B O 1
ATOM 2917 N N . PRO B 1 195 ? 21.109 -13.281 -9.109 1 74.75 195 PRO B N 1
ATOM 2918 C CA . PRO B 1 195 ? 21.906 -13.07 -7.906 1 74.75 195 PRO B CA 1
ATOM 2919 C C . PRO B 1 195 ? 23.266 -13.789 -7.965 1 74.75 195 PRO B C 1
ATOM 2921 O O . PRO B 1 195 ? 23.375 -14.844 -8.586 1 74.75 195 PRO B O 1
ATOM 2924 N N . SER B 1 196 ? 24.297 -12.945 -7.836 1 59.56 196 SER B N 1
ATOM 2925 C CA . SER B 1 196 ? 25.609 -13.586 -7.848 1 59.56 196 SER B CA 1
ATOM 2926 C C . SER B 1 196 ? 25.672 -14.742 -6.848 1 59.56 196 SER B C 1
ATOM 2928 O O . SER B 1 196 ? 25.125 -14.641 -5.746 1 59.56 196 SER B O 1
ATOM 2930 N N . LEU B 1 197 ? 25.672 -15.984 -7.332 1 51.19 197 LEU B N 1
ATOM 2931 C CA . LEU B 1 197 ? 26 -17.125 -6.492 1 51.19 197 LEU B CA 1
ATOM 2932 C C . LEU B 1 197 ? 27.25 -16.875 -5.668 1 51.19 197 LEU B C 1
ATOM 2934 O O . LEU B 1 197 ? 28.281 -16.469 -6.207 1 51.19 197 LEU B O 1
ATOM 2938 N N . VAL B 1 198 ? 27 -16.188 -4.605 1 36.47 198 VAL B N 1
ATOM 2939 C CA . VAL B 1 198 ? 28.234 -16.312 -3.861 1 36.47 198 VAL B CA 1
ATOM 2940 C C . VAL B 1 198 ? 28.438 -17.766 -3.449 1 36.47 198 VAL B C 1
ATOM 2942 O O . VAL B 1 198 ? 27.484 -18.484 -3.146 1 36.47 198 VAL B O 1
#

Foldseek 3Di:
DDPPPPPPVVVPLDDADDVVLPLRNLQSQQAQFFKFWKWFQFCDDPPDDHRDTDIDIFTWHDDLLKIKGWDFCVDRRVCQQPVDPSHDQKIKTKTWLLRGPDDDQLPDPPRDNHHSPRLQRKMKIFIAGKDFDDPPDPVQVVRCVRNCVSPVCSVVPDCVRVITMMIGDTAWMWMRNHPDHIDTDGPCSNSVDDPPPD/DDPPPPPPVPVPLDDADDVVLPLRNLQSQQAQFFKFWKWFQFCDDPPDDHRDTDIDIFTWHDDLLKIKGWDFCVDRRVCQQPVDPSHDQKIKTKTWLLRGPDDDQLPDPPRDNHHSPRLQRKMKMFIAGKDFDDPPDPVQVVRCVRNCVSPVCSVVPDCVRVITMMIGDTAWMWMRNHPDHIDTDGPCSNSVDDPPPD

InterPro domains:
  IPR012349 FMN-binding split barrel [G3DSA:2.30.110.10] (21-194)
  IPR055343 CREG-like, beta-barrel [PF13883] (17-191)

Nearest PDB structures (foldseek):
  1xhn-assembly2_C  TM=9.016E-01  e=1.432E-17  Homo sapiens
  5bnc-assembly1_B  TM=8.631E-01  e=2.983E-11  Mycolicibacterium smegmatis MC2 155
  2arz-assembly1_A  TM=8.724E-01  e=5.270E-09  Pseudomonas aeruginosa PAO1
  6vna-assembly2_B-2  TM=8.330E-01  e=4.131E-09  Paracoccus denitrificans PD1222
  2arz-assembly1_B  TM=8.924E-01  e=3.273E-08  Pseudomonas aeruginosa PAO1

Organism: Emiliania huxleyi (strain CCMP1516) (NCBI:txid280463)

pLDDT: mean 92.03, std 15.71, range [30.62, 98.94]

Radius of gyration: 20.4 Å; Cα contacts (8 Å, |Δi|>4): 945; chains: 2; bounding box: 48×70×60 Å

Sequence (396 aa):
MLFLSTILISSYTAPPPKASDHPGFARWMATSLTWGVLSTTSTRSEGSTKGDAFGNPYSFADVDGVPYFYASGMDASMVDLFGSDASNSRGTLSLTEASSLEEVAACKIGHLLGDPENPPCARLVLSGSLAKVAAGSDEETAAKKALFAKHPSFKMYPPGHAFYVVKMEVDGVWLIDAYGGAATPSAKEYLDYKPSLVMLFLSTILISSYTAPPPKASDHPGFARWMATSLTWGVLSTTSTRSEGSTKGDAFGNPYSFADVDGVPYFYASGMDASMVDLFGSDASNSRGTLSLTEASSLEEVAACKIGHLLGDPENPPCARLVLSGSLAKVAAGSDEETAAKKALFAKHPSFKMYPPGHAFYVVKMEVDGVWLIDAYGGAATPSAKEYLDYKPSLV